Protein AF-A0A1B8FDN4-F1 (afdb_monomer_lite)

Foldseek 3Di:
DCVVVVHADAEDEPEQAAFFDDPPDPSNVVSVVVLVVVLVVCVVRVYQEYEYEAHLDPRGDLDLLRRLVRVLVSLVVSVVVNHAYAYEAALNHPHGQAPVSSVSSQVNNPDLRAAHAAEPCSHCSNQFADPVDLVRTDPVQPDNVSSVVRSVVSVVCCVVPGDPSRHPHYHYDDDQFDDPLSAAPPRRLVSVLLVLCLLAPPPNPNVVVVQVVVQVVCVVVVHDRDDRDNLFDEQEAAAQSLLSRQQLQFWAQPDPLDPHTDAHSCDLPNPAAYEYHRHLYQQAQLDQLVRFDFFPPQDDDDDPVVVVCCSVVTVCSRAPNSCRLPCSNRVLNGQCVRGRPRYAYEYEAERGESSVVVVVSSLVNCVVVVNNVRYHYHYDYPDHRCLLVDDVVPDDPVSVVSSVVSVVVSVVSSVVRRD

Sequence (419 aa):
MCKRYNLEIIMLQPFSNFEGWERGSKERSEAFSRAKGWIRIMQAVDTAMLQLGSTDSHNVSRSLDVLASDIRELADLLAPHSFRLAYENWCWATVSPTSSQAWAIVQRVDRPNVGLCLDTFQTCGGEYGDPTTASGLIEEKYIQHSLEKGFTDSLDVLAKTVPSEKIYVLQITWTIVRLGPYDRYPAANEDVEDVISAVLDDRNPAFKQLRNTINTYLSNAQEPFVDLDTVRIAISGFSSGGNLALNMAISVEDDPTISAPWPSVIPQSYEHAVPLLLFYPSLDCRMLPYERLRPEGLEVPTGFFARLKLETELMPQYLRVEKRAHPRASPGLADIKGLHPKAKIMLILPQLDSLSALSDIWVEKVRSDGRADDLFVDRVAGVPHGWTQFPDLWLSKQDKKSKVAVFERAKEFLKTHWT

pLDDT: mean 87.51, std 11.44, range [38.12, 98.56]

Secondary structure (DSSP, 8-state):
-GGGGT-----EEEESS-SSPPTT-HHHHHHHHHHHHHHHHHHHHT--EEEEEPP--SSS---HHHHHHHHHHHHHHHGGGT-EEEEE--TT-SS--SHHHHHHHHHHH--TTEEEEEEHHHHHHHHTB-TTSSSSB-TTSSSHHHHHHHHHHHHHHHHHHS-GGGEEEEE-----S--TTTS-TTHHHHHHHHHHHHHH-TTSHHHHHHHHHHHHHHHHTTPPP----SS---EEEETHHHHHHHHTTB-B-S-TT-SS-B--SS-TT--S-EEEEEES-----SS-TTTSPPPTT-PPP-GGGGGGGHHHHHHHHHS-GGGTTSTTTSTTTS-GGGB-TTEEEEEEEEEE-TTHHHHHHHHHHHHHTT-GGGEEEEEEEEEETTTTTS-GGGS-HHHHHHHHHHHHHHHHHHHHH--

Structure (mmCIF, N/CA/C/O backbone):
data_AF-A0A1B8FDN4-F1
#
_entry.id   AF-A0A1B8FDN4-F1
#
loop_
_atom_site.group_PDB
_atom_site.id
_atom_site.type_symbol
_atom_site.label_atom_id
_atom_site.label_alt_id
_atom_site.label_comp_id
_atom_site.label_asym_id
_atom_site.label_entity_id
_atom_site.label_seq_id
_atom_site.pdbx_PDB_ins_code
_atom_site.Cartn_x
_atom_site.Cartn_y
_atom_site.Cartn_z
_atom_site.occupancy
_atom_site.B_iso_or_equiv
_atom_site.auth_seq_id
_atom_site.auth_comp_id
_atom_site.auth_asym_id
_atom_site.auth_atom_id
_atom_site.pdbx_PDB_model_num
ATOM 1 N N . MET A 1 1 ? -25.280 -4.606 -4.989 1.00 65.75 1 MET A N 1
ATOM 2 C CA . MET A 1 1 ? -23.880 -4.799 -5.420 1.00 65.75 1 MET A CA 1
ATOM 3 C C . MET A 1 1 ? -23.195 -5.843 -4.548 1.00 65.75 1 MET A C 1
ATOM 5 O O . MET A 1 1 ? -22.933 -6.910 -5.075 1.00 65.75 1 MET A O 1
ATOM 9 N N . CYS A 1 2 ? -23.017 -5.611 -3.241 1.00 77.94 2 CYS A N 1
ATOM 10 C CA . CYS A 1 2 ? -22.316 -6.531 -2.328 1.00 77.94 2 CYS A CA 1
ATOM 11 C C . CYS A 1 2 ? -22.855 -7.975 -2.362 1.00 77.94 2 CYS A C 1
ATOM 13 O O . CYS A 1 2 ? -22.093 -8.893 -2.637 1.00 77.94 2 CYS A O 1
ATOM 15 N N . LYS A 1 3 ? -24.184 -8.167 -2.288 1.00 83.94 3 LYS A N 1
ATOM 16 C CA . LYS A 1 3 ? -24.838 -9.489 -2.437 1.00 83.94 3 LYS A CA 1
ATOM 17 C C . LYS A 1 3 ? -24.472 -10.247 -3.721 1.00 83.94 3 LYS A C 1
ATOM 19 O O . LYS A 1 3 ? -24.389 -11.464 -3.712 1.00 83.94 3 LYS A O 1
ATOM 24 N N . ARG A 1 4 ? -24.255 -9.540 -4.837 1.00 89.62 4 ARG A N 1
ATOM 25 C CA . ARG A 1 4 ? -23.889 -10.161 -6.124 1.00 89.62 4 ARG A CA 1
ATOM 26 C C . ARG A 1 4 ? -22.450 -10.685 -6.119 1.00 89.62 4 ARG A C 1
ATOM 28 O O . ARG A 1 4 ? -22.155 -11.616 -6.855 1.00 89.62 4 ARG A O 1
ATOM 35 N N . TYR A 1 5 ? -21.582 -10.063 -5.327 1.00 82.81 5 TYR A N 1
ATOM 36 C CA . TYR A 1 5 ? -20.157 -10.379 -5.246 1.00 82.81 5 TYR A CA 1
ATOM 37 C C . TYR A 1 5 ? -19.785 -11.105 -3.949 1.00 82.81 5 TYR A C 1
ATOM 39 O O . TYR A 1 5 ? -18.604 -11.264 -3.677 1.00 82.81 5 TYR A O 1
ATOM 47 N N . ASN A 1 6 ? -20.781 -11.540 -3.166 1.00 85.56 6 ASN A N 1
ATOM 48 C CA . ASN A 1 6 ? -20.586 -12.174 -1.864 1.00 85.56 6 ASN A CA 1
ATOM 49 C C . ASN A 1 6 ? -19.693 -11.345 -0.916 1.00 85.56 6 ASN A C 1
ATOM 51 O O . ASN A 1 6 ? -18.800 -11.878 -0.268 1.00 85.56 6 ASN A O 1
ATOM 55 N N . LEU A 1 7 ? -19.913 -10.025 -0.891 1.00 80.19 7 LEU A N 1
ATOM 56 C CA . LEU A 1 7 ? -19.193 -9.090 -0.024 1.00 80.19 7 LEU A CA 1
ATOM 57 C C . LEU A 1 7 ? -20.058 -8.708 1.179 1.00 80.19 7 LEU A C 1
ATOM 59 O O . LEU A 1 7 ? -21.242 -8.398 1.013 1.00 80.19 7 LEU A O 1
ATOM 63 N N . GLU A 1 8 ? -19.440 -8.668 2.353 1.00 86.69 8 GLU A N 1
ATOM 64 C CA . GLU A 1 8 ? -20.022 -8.189 3.607 1.00 86.69 8 GLU A CA 1
ATOM 65 C C . GLU A 1 8 ? -19.573 -6.748 3.883 1.00 86.69 8 GLU A C 1
ATOM 67 O O . GLU A 1 8 ? -18.438 -6.369 3.587 1.00 86.69 8 GLU A O 1
ATOM 72 N N . ILE A 1 9 ? -20.468 -5.924 4.431 1.00 88.81 9 ILE A N 1
ATOM 73 C CA . ILE A 1 9 ? -20.122 -4.579 4.899 1.00 88.81 9 ILE A CA 1
ATOM 74 C C . ILE A 1 9 ? -19.842 -4.682 6.394 1.00 88.81 9 ILE A C 1
ATOM 76 O O . ILE A 1 9 ? -20.758 -4.737 7.209 1.00 88.81 9 ILE A O 1
ATOM 80 N N . ILE A 1 10 ? -18.564 -4.699 6.755 1.00 89.00 10 ILE A N 1
ATOM 81 C CA . ILE A 1 10 ? -18.143 -4.917 8.143 1.00 89.00 10 ILE A CA 1
ATOM 82 C C . ILE A 1 10 ? -18.444 -3.724 9.061 1.00 89.00 10 ILE A C 1
ATOM 84 O O . ILE A 1 10 ? -18.667 -3.918 10.252 1.00 89.00 10 ILE A O 1
ATOM 88 N N . MET A 1 11 ? -18.469 -2.498 8.519 1.00 92.50 11 MET A N 1
ATOM 89 C CA . MET A 1 11 ? -18.614 -1.265 9.295 1.00 92.50 11 MET A CA 1
ATOM 90 C C . MET A 1 11 ? -18.991 -0.066 8.412 1.00 92.50 11 MET A C 1
ATOM 92 O O . MET A 1 11 ? -18.655 -0.028 7.227 1.00 92.50 11 MET A O 1
ATOM 96 N N . LEU A 1 12 ? -19.652 0.939 8.995 1.00 92.88 12 LEU A N 1
ATOM 97 C CA . LEU A 1 12 ? -19.858 2.260 8.386 1.00 92.88 12 LEU A CA 1
ATOM 98 C C . LEU A 1 12 ? -19.215 3.349 9.247 1.00 92.88 12 LEU A C 1
ATOM 100 O O . LEU A 1 12 ? -19.442 3.373 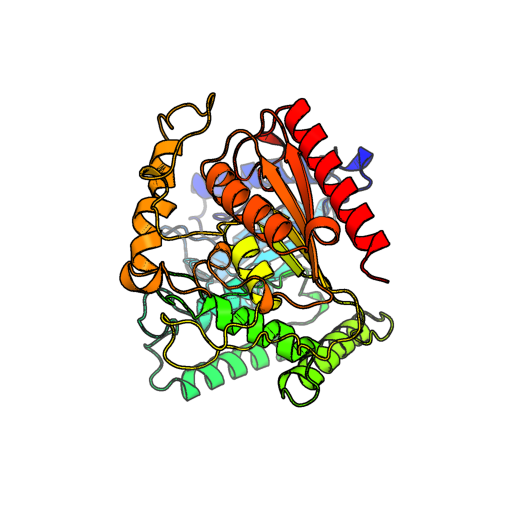10.452 1.00 92.88 12 LEU A O 1
ATOM 104 N N . GLN A 1 13 ? -18.516 4.301 8.627 1.00 91.06 13 GLN A N 1
ATOM 105 C CA . GLN A 1 13 ? -17.903 5.454 9.300 1.00 91.06 13 GLN A CA 1
ATOM 106 C C . GLN A 1 13 ? -18.495 6.777 8.787 1.00 91.06 13 GLN A C 1
ATOM 108 O O . GLN A 1 13 ? -17.928 7.422 7.906 1.00 91.06 13 GLN A O 1
ATOM 113 N N . PRO A 1 14 ? -19.669 7.199 9.280 1.00 88.44 14 PRO A N 1
ATOM 114 C CA . PRO A 1 14 ? -20.317 8.400 8.769 1.00 88.44 14 PRO A CA 1
ATOM 115 C C . PRO A 1 14 ? -20.088 9.655 9.617 1.00 88.44 14 PRO A C 1
ATOM 117 O O . PRO A 1 14 ? -20.590 10.726 9.263 1.00 88.44 14 PRO A O 1
ATOM 120 N N . PHE A 1 15 ? -19.400 9.528 10.754 1.00 86.38 15 PHE A N 1
ATOM 121 C CA . PHE A 1 15 ? -19.243 10.602 11.727 1.00 86.38 15 PHE A CA 1
ATOM 122 C C . PHE A 1 15 ? -17.782 10.996 11.914 1.00 86.38 15 PHE A C 1
ATOM 124 O O . PHE A 1 15 ? -16.940 10.158 12.222 1.00 86.38 15 PHE A O 1
ATOM 131 N N . SER A 1 16 ? -17.551 12.301 11.791 1.00 81.81 16 SER A N 1
ATOM 132 C CA . SER A 1 16 ? -16.320 13.002 12.164 1.00 81.81 16 SER A CA 1
ATOM 133 C C . SER A 1 16 ? -16.562 14.109 13.197 1.00 81.81 16 SER A C 1
ATOM 135 O O . SER A 1 16 ? -15.636 14.816 13.550 1.00 81.81 16 SER A O 1
ATOM 137 N N . ASN A 1 17 ? -17.826 14.334 13.589 1.00 90.06 17 ASN A N 1
ATOM 138 C CA . ASN A 1 17 ? -18.296 15.526 14.308 1.00 90.06 17 ASN A CA 1
ATOM 139 C C . ASN A 1 17 ? -19.586 15.216 15.089 1.00 90.06 17 ASN A C 1
ATOM 141 O O . ASN A 1 17 ? -20.675 15.673 14.711 1.00 90.06 17 ASN A O 1
ATOM 145 N N . PHE A 1 18 ? -19.498 14.366 16.118 1.00 94.62 18 PHE A N 1
ATOM 146 C CA . PHE A 1 18 ? -20.673 13.882 16.857 1.00 94.62 18 PHE A CA 1
ATOM 147 C C . PHE A 1 18 ? -20.724 14.352 18.313 1.00 94.62 18 PHE A C 1
ATOM 149 O O . PHE A 1 18 ? -21.757 14.849 18.754 1.00 94.62 18 PHE A O 1
ATOM 156 N N . GLU A 1 19 ? -19.645 14.165 19.061 1.00 95.88 19 GLU A N 1
ATOM 157 C CA . GLU A 1 19 ? -19.594 14.379 20.501 1.00 95.88 19 GLU A CA 1
ATOM 158 C C . GLU A 1 19 ? -19.176 15.807 20.880 1.00 95.88 19 GLU A C 1
ATOM 160 O O . GLU A 1 19 ? -18.463 16.490 20.145 1.00 95.88 19 GLU A O 1
ATOM 165 N N . GLY A 1 20 ? -19.602 16.256 22.063 1.00 95.69 20 GLY A N 1
ATOM 166 C CA . GLY A 1 20 ? -19.086 17.476 22.686 1.00 95.69 20 GLY A CA 1
ATOM 167 C C . GLY A 1 20 ? -19.851 18.752 22.342 1.00 95.69 20 GLY A C 1
ATOM 168 O O . GLY A 1 20 ? -19.547 19.802 22.906 1.00 95.69 20 GLY A O 1
ATOM 169 N N . TRP A 1 21 ? -20.861 18.694 21.478 1.00 96.38 21 TRP A N 1
ATOM 170 C CA . TRP A 1 21 ? -21.739 19.835 21.214 1.00 96.38 21 TRP A CA 1
ATOM 171 C C . TRP A 1 21 ? -22.467 20.306 22.482 1.00 96.38 21 TRP A C 1
ATOM 173 O O . TRP A 1 21 ? -22.809 19.514 23.363 1.00 96.38 21 TRP A O 1
ATOM 183 N N . GLU A 1 22 ? -22.766 21.605 22.565 1.00 94.44 22 GLU A N 1
ATOM 184 C CA . GLU A 1 22 ? -23.539 22.155 23.682 1.00 94.44 22 GLU A CA 1
ATOM 185 C C . GLU A 1 22 ? -24.916 21.470 23.787 1.00 94.44 22 GLU A C 1
ATOM 187 O O . GLU A 1 22 ? -25.582 21.187 22.781 1.00 94.44 22 GLU A O 1
ATOM 192 N N . ARG A 1 23 ? -25.367 21.180 25.014 1.00 92.31 23 ARG A N 1
ATOM 193 C CA . ARG A 1 23 ? -26.678 20.555 25.232 1.00 92.31 23 ARG A CA 1
ATOM 194 C C . ARG A 1 23 ? -27.792 21.467 24.720 1.00 92.31 23 ARG A C 1
ATOM 196 O O . ARG A 1 23 ? -27.872 22.627 25.093 1.00 92.31 23 ARG A O 1
ATOM 203 N N . GLY A 1 24 ? -28.684 20.910 23.902 1.00 91.12 24 GLY A N 1
ATOM 204 C CA . GLY A 1 24 ? -29.785 21.658 23.288 1.00 91.12 24 GLY A CA 1
ATOM 205 C C . GLY A 1 24 ? -29.396 22.447 22.034 1.00 91.12 24 GLY A C 1
ATOM 206 O O . GLY A 1 24 ? -30.275 23.032 21.407 1.00 91.12 24 GLY A O 1
ATOM 207 N N . SER A 1 25 ? -28.121 22.425 21.629 1.00 95.50 25 SER A N 1
ATOM 208 C CA . SER A 1 25 ? -27.684 23.034 20.372 1.00 95.50 25 SER A CA 1
ATOM 209 C C . SER A 1 25 ? -28.318 22.361 19.152 1.00 95.50 25 SER A C 1
ATOM 211 O O . SER A 1 25 ? -28.757 21.196 19.173 1.00 95.50 25 SER A O 1
ATOM 213 N N . LYS A 1 26 ? -28.358 23.118 18.056 1.00 95.81 26 LYS A N 1
ATOM 214 C CA . LYS A 1 26 ? -28.863 22.634 16.774 1.00 95.81 26 LYS A CA 1
ATOM 215 C C . LYS A 1 26 ? -27.953 21.533 16.226 1.00 95.81 26 LYS A C 1
ATOM 217 O O . LYS A 1 26 ? -28.449 20.508 15.775 1.00 95.81 26 LYS A O 1
ATOM 222 N N . GLU A 1 27 ? -26.647 21.708 16.358 1.00 94.31 27 GLU A N 1
ATOM 223 C CA . GLU A 1 27 ? -25.588 20.810 15.906 1.00 94.31 27 GLU A CA 1
ATOM 224 C C . GLU A 1 27 ? -25.705 19.442 16.581 1.00 94.31 27 GLU A C 1
ATOM 226 O O . GLU A 1 27 ? -25.733 18.411 15.901 1.00 94.31 27 GLU A O 1
ATOM 231 N N . ARG A 1 28 ? -25.894 19.425 17.910 1.00 95.31 28 ARG A N 1
ATOM 232 C CA . ARG A 1 28 ? -26.172 18.188 18.651 1.00 95.31 28 ARG A CA 1
ATOM 233 C C . ARG A 1 28 ? -27.436 17.517 18.121 1.00 95.31 28 ARG A C 1
ATOM 235 O O . ARG A 1 28 ? -27.437 16.326 17.818 1.00 95.31 28 ARG A O 1
ATOM 242 N N . SER A 1 29 ? -28.517 18.280 17.980 1.00 95.88 29 SER A N 1
ATOM 243 C CA . SER A 1 29 ? -29.806 17.759 17.510 1.00 95.88 29 SER A CA 1
ATOM 244 C C . SER A 1 29 ? -29.707 17.152 16.102 1.00 95.88 29 SER A C 1
ATOM 246 O O . SER A 1 29 ? -30.261 16.082 15.836 1.00 95.88 29 SER A O 1
ATOM 248 N N . GLU A 1 30 ? -28.949 17.785 15.208 1.00 94.50 30 GLU A N 1
ATOM 249 C CA . GLU A 1 30 ? -28.671 17.297 13.856 1.00 94.50 30 GLU A CA 1
ATOM 250 C C . GLU A 1 30 ? -27.778 16.050 13.855 1.00 94.50 30 GLU A C 1
ATOM 252 O O . GLU A 1 30 ? -28.050 15.111 13.103 1.00 94.50 30 GLU A O 1
ATOM 257 N N . ALA A 1 31 ? -26.756 15.977 14.715 1.00 94.50 31 ALA A N 1
ATOM 258 C CA . ALA A 1 31 ? -25.918 14.787 14.874 1.00 94.50 31 ALA A CA 1
ATOM 259 C C . ALA A 1 31 ? -26.748 13.555 15.278 1.00 94.50 31 ALA A C 1
ATOM 261 O O . ALA A 1 31 ? -26.674 12.515 14.617 1.00 94.50 31 ALA A O 1
ATOM 262 N N . PHE A 1 32 ? -27.632 13.693 16.271 1.00 96.94 32 PHE A N 1
ATOM 263 C CA . PHE A 1 32 ? -28.532 12.613 16.691 1.00 96.94 32 PHE A CA 1
ATOM 264 C C . PHE A 1 32 ? -29.604 12.276 15.642 1.00 96.94 32 PHE A C 1
ATOM 266 O O . PHE A 1 32 ? -29.967 11.108 15.474 1.00 96.94 32 PHE A O 1
ATOM 273 N N . SER A 1 33 ? -30.098 13.264 14.891 1.00 95.94 33 SER A N 1
ATOM 274 C CA . SER A 1 33 ? -31.003 13.018 13.759 1.00 95.94 33 SER A CA 1
ATOM 275 C C . SER A 1 33 ? -30.320 12.190 12.660 1.00 95.94 33 SER A C 1
ATOM 277 O O . SER A 1 33 ? -30.883 11.199 12.181 1.00 95.94 33 SER A O 1
ATOM 279 N N . ARG A 1 34 ? -29.063 12.520 12.324 1.00 95.62 34 ARG A N 1
ATOM 280 C CA . ARG A 1 34 ? -28.236 11.740 11.390 1.00 95.62 34 ARG A CA 1
ATOM 281 C C . ARG A 1 34 ? -27.990 10.323 11.900 1.00 95.62 34 ARG A C 1
ATOM 283 O O . ARG A 1 34 ? -28.137 9.393 11.113 1.00 95.62 34 ARG A O 1
ATOM 290 N N . ALA A 1 35 ? -27.699 10.134 13.189 1.00 95.88 35 ALA A N 1
ATOM 291 C CA . ALA A 1 35 ? -27.523 8.802 13.782 1.00 95.88 35 ALA A CA 1
ATOM 292 C C . ALA A 1 35 ? -28.749 7.905 13.577 1.00 95.88 35 ALA A C 1
ATOM 294 O O . ALA A 1 35 ? -28.617 6.783 13.092 1.00 95.88 35 ALA A O 1
ATOM 295 N N . LYS A 1 36 ? -29.959 8.426 13.810 1.00 96.38 36 LYS A N 1
ATOM 296 C CA . LYS A 1 36 ? -31.209 7.697 13.523 1.00 96.38 36 LYS A CA 1
ATOM 297 C C . LYS A 1 36 ? -31.366 7.353 12.039 1.00 96.38 36 LYS A C 1
ATOM 299 O O . LYS A 1 36 ? -31.965 6.335 11.700 1.00 96.38 36 LYS A O 1
ATOM 304 N N . GLY A 1 37 ? -30.863 8.205 11.145 1.00 96.44 37 GLY A N 1
ATOM 305 C CA . GLY A 1 37 ? -30.781 7.925 9.711 1.00 96.44 37 GLY A CA 1
ATOM 306 C C . GLY A 1 37 ? -29.831 6.774 9.390 1.00 96.44 37 GLY A C 1
ATOM 307 O O . GLY A 1 37 ? -30.223 5.836 8.697 1.00 96.44 37 GLY A O 1
ATOM 308 N N . TRP A 1 38 ? -28.618 6.818 9.939 1.00 96.94 38 TRP A N 1
ATOM 309 C CA . TRP A 1 38 ? -27.587 5.803 9.728 1.00 96.94 38 TRP A CA 1
ATOM 310 C C . TRP A 1 38 ? -27.964 4.439 10.288 1.00 96.94 38 TRP A C 1
ATOM 312 O O . TRP A 1 38 ? -27.701 3.449 9.620 1.00 96.94 38 TRP A O 1
ATOM 322 N N . ILE A 1 39 ? -28.687 4.370 11.408 1.00 97.19 39 ILE A N 1
ATOM 323 C CA . ILE A 1 39 ? -29.244 3.109 11.924 1.00 97.19 39 ILE A CA 1
ATOM 324 C C . ILE A 1 39 ? -30.100 2.399 10.862 1.00 97.19 39 ILE A C 1
ATOM 326 O O . ILE A 1 39 ? -29.947 1.198 10.647 1.00 97.19 39 ILE A O 1
ATOM 330 N N . ARG A 1 40 ? -30.951 3.133 10.128 1.00 97.31 40 ARG A N 1
ATOM 331 C CA . ARG A 1 40 ? -31.760 2.543 9.043 1.00 97.31 40 ARG A CA 1
ATOM 332 C C . ARG A 1 40 ? -30.901 2.050 7.881 1.00 97.31 40 ARG A C 1
ATOM 334 O O . ARG A 1 40 ? -31.225 1.042 7.262 1.00 97.31 40 ARG A O 1
ATOM 341 N N . ILE A 1 41 ? -29.816 2.762 7.576 1.00 96.75 41 ILE A N 1
ATOM 342 C CA . ILE A 1 41 ? -28.865 2.352 6.536 1.00 96.75 41 ILE A CA 1
ATOM 343 C C . ILE A 1 41 ? -28.138 1.084 6.976 1.00 96.75 41 ILE A C 1
ATOM 345 O O . ILE A 1 41 ? -28.070 0.146 6.190 1.00 96.75 41 ILE A O 1
ATOM 349 N N . MET A 1 42 ? -27.670 1.023 8.226 1.00 96.81 42 MET A N 1
ATOM 350 C CA . MET A 1 42 ? -26.995 -0.147 8.787 1.00 96.81 42 MET A CA 1
ATOM 351 C C . MET A 1 42 ? -27.853 -1.409 8.657 1.00 96.81 42 MET A C 1
ATOM 353 O O . MET A 1 42 ? -27.380 -2.427 8.162 1.00 96.81 42 MET A O 1
ATOM 357 N N . GLN A 1 43 ? -29.146 -1.310 8.984 1.00 96.12 43 GLN A N 1
ATOM 358 C CA . GLN A 1 43 ? -30.116 -2.394 8.787 1.00 96.12 43 GLN A CA 1
ATOM 359 C C . GLN A 1 43 ? -30.268 -2.789 7.311 1.00 96.12 43 GLN A C 1
ATOM 361 O O . GLN A 1 43 ? -30.339 -3.969 6.984 1.00 96.12 43 GLN A O 1
ATOM 366 N N . ALA A 1 44 ? -30.328 -1.810 6.405 1.00 94.62 44 ALA A N 1
ATOM 367 C CA . ALA A 1 44 ? -30.516 -2.066 4.978 1.00 94.62 44 ALA A CA 1
ATOM 368 C C . ALA A 1 44 ? -29.295 -2.727 4.319 1.00 94.62 44 ALA A C 1
ATOM 370 O O . ALA A 1 44 ? -29.448 -3.463 3.339 1.00 94.62 44 ALA A O 1
ATOM 371 N N . VAL A 1 45 ? -28.094 -2.443 4.830 1.00 92.81 45 VAL A N 1
ATOM 372 C CA . VAL A 1 45 ? -26.830 -2.966 4.296 1.00 92.81 45 VAL A CA 1
ATOM 373 C C . VAL A 1 45 ? -26.268 -4.145 5.088 1.00 92.81 45 VAL A C 1
ATOM 375 O O . VAL A 1 45 ? -25.214 -4.648 4.713 1.00 92.81 45 VAL A O 1
ATOM 378 N N . ASP A 1 46 ? -26.996 -4.594 6.113 1.00 93.12 46 ASP A N 1
ATOM 379 C CA . ASP A 1 46 ? -26.663 -5.743 6.959 1.00 93.12 46 ASP A CA 1
ATOM 380 C C . ASP A 1 46 ? -25.287 -5.611 7.630 1.00 93.12 46 ASP A C 1
ATOM 382 O O . ASP A 1 46 ? -24.428 -6.479 7.526 1.00 93.12 46 ASP A O 1
ATOM 386 N N . THR A 1 47 ? -25.059 -4.468 8.284 1.00 94.38 47 THR A N 1
ATOM 387 C CA . THR A 1 47 ? -23.840 -4.204 9.060 1.00 94.38 47 THR A CA 1
ATOM 388 C C . THR A 1 47 ? -24.179 -3.911 10.514 1.00 94.38 47 THR A C 1
ATOM 390 O O . THR A 1 47 ? -25.122 -3.177 10.815 1.00 94.38 47 THR A O 1
ATOM 393 N N . ALA A 1 48 ? -23.391 -4.475 11.426 1.00 95.25 48 ALA A N 1
ATOM 394 C CA . ALA A 1 48 ? -23.614 -4.360 12.864 1.00 95.25 48 ALA A CA 1
ATOM 395 C C . ALA A 1 48 ? -22.677 -3.355 13.553 1.00 95.25 48 ALA A C 1
ATOM 397 O O . ALA A 1 48 ? -22.756 -3.201 14.773 1.00 95.25 48 ALA A O 1
ATOM 398 N N . MET A 1 49 ? -21.779 -2.695 12.813 1.00 96.88 49 MET A N 1
ATOM 399 C CA . MET A 1 49 ? -20.760 -1.816 13.388 1.00 96.88 49 MET A CA 1
ATOM 400 C C . MET A 1 49 ? -20.824 -0.403 12.810 1.00 96.88 49 MET A C 1
ATOM 402 O O . MET A 1 49 ? -20.813 -0.196 11.596 1.00 96.88 49 MET A O 1
ATOM 406 N N . LEU A 1 50 ? -20.875 0.576 13.707 1.00 97.06 50 LEU A N 1
ATOM 407 C CA . LEU A 1 50 ? -20.747 1.993 13.403 1.00 97.06 50 LEU A CA 1
ATOM 408 C C . LEU A 1 50 ? -19.400 2.483 13.937 1.00 97.06 50 LEU A C 1
ATOM 410 O O . LEU A 1 50 ? -19.096 2.277 15.108 1.00 97.06 50 LEU A O 1
ATOM 414 N N . GLN A 1 51 ? -18.617 3.156 13.108 1.00 95.94 51 GLN A N 1
ATOM 415 C CA . GLN A 1 51 ? -17.408 3.848 13.532 1.00 95.94 51 GLN A CA 1
ATOM 416 C C . GLN A 1 51 ? -17.719 5.310 13.813 1.00 95.94 51 GLN A C 1
ATOM 418 O O . GLN A 1 51 ? -18.433 5.971 13.049 1.00 95.94 51 GLN A O 1
ATOM 423 N N . LEU A 1 52 ? -17.148 5.815 14.898 1.00 96.44 52 LEU A N 1
ATOM 424 C CA . LEU A 1 52 ? -17.179 7.219 15.259 1.00 96.44 52 LEU A CA 1
ATOM 425 C C . LEU A 1 52 ? -15.745 7.721 15.412 1.00 96.44 52 LEU A C 1
ATOM 427 O O . LEU A 1 52 ? -15.061 7.335 16.355 1.00 96.44 52 LEU A O 1
ATOM 431 N N . GLY A 1 53 ? -15.320 8.580 14.486 1.00 94.69 53 GLY A N 1
ATOM 432 C CA . GLY A 1 53 ? -14.077 9.330 14.619 1.00 94.69 53 GLY A CA 1
ATOM 433 C C . GLY A 1 53 ? -14.234 10.475 15.612 1.00 94.69 53 GLY A C 1
ATOM 434 O O . GLY A 1 53 ? -15.276 11.137 15.632 1.00 94.69 53 GLY A O 1
ATOM 435 N N . SER A 1 54 ? -13.200 10.688 16.421 1.00 95.38 54 SER A N 1
ATOM 436 C CA . SER A 1 54 ? -13.117 11.792 17.372 1.00 95.38 54 SER A CA 1
ATOM 437 C C . SER A 1 54 ? -13.289 13.148 16.687 1.00 95.38 54 SER A C 1
ATOM 439 O O . SER A 1 54 ? -12.709 13.399 15.629 1.00 95.38 54 SER A O 1
ATOM 441 N N . THR A 1 55 ? -14.087 14.027 17.295 1.00 93.19 55 THR A N 1
ATOM 442 C CA . THR A 1 55 ? -14.478 15.303 16.682 1.00 93.19 55 THR A CA 1
ATOM 443 C C . THR A 1 55 ? -13.294 16.240 16.412 1.00 93.19 55 THR A C 1
ATOM 445 O O . THR A 1 55 ? -12.446 16.478 17.281 1.00 93.19 55 THR A O 1
ATOM 448 N N . ASP A 1 56 ? -13.258 16.829 15.214 1.00 91.25 56 ASP A N 1
ATOM 449 C CA . ASP A 1 56 ? -12.309 17.884 14.831 1.00 91.25 56 ASP A CA 1
ATOM 450 C C . ASP A 1 56 ? -12.899 19.300 14.967 1.00 91.25 56 ASP A C 1
ATOM 452 O O . ASP A 1 56 ? -12.181 20.294 14.854 1.00 91.25 56 ASP A O 1
ATOM 456 N N . SER A 1 57 ? -14.182 19.410 15.323 1.00 90.31 57 SER A N 1
ATOM 457 C CA . SER A 1 57 ? -14.871 20.687 15.530 1.00 90.31 57 SER A CA 1
ATOM 458 C C . SER A 1 57 ? -14.270 21.526 16.664 1.00 90.31 57 SER A C 1
ATOM 460 O O . SER A 1 57 ? -14.023 21.037 17.761 1.00 90.31 57 SER A O 1
ATOM 462 N N . HIS A 1 58 ? -14.123 22.835 16.440 1.00 84.69 58 HIS A N 1
ATOM 463 C CA . HIS A 1 58 ? -13.513 23.756 17.412 1.00 84.69 58 HIS A CA 1
ATOM 464 C C . HIS A 1 58 ? -14.439 24.176 18.568 1.00 84.69 58 HIS A C 1
ATOM 466 O O . HIS A 1 58 ? -13.964 24.463 19.667 1.00 84.69 58 HIS A O 1
ATOM 472 N N . ASN A 1 59 ? -15.755 24.216 18.334 1.00 87.62 59 ASN A N 1
ATOM 473 C CA . ASN A 1 59 ? -16.756 24.735 19.277 1.00 87.62 59 ASN A CA 1
ATOM 474 C C . ASN A 1 59 ? -17.441 23.608 20.064 1.00 87.62 59 ASN A C 1
ATOM 476 O O . ASN A 1 59 ? -18.668 23.527 20.118 1.00 87.62 59 ASN A O 1
ATOM 480 N N . VAL A 1 60 ? -16.638 22.723 20.652 1.00 92.62 60 VAL A N 1
ATOM 481 C CA . VAL A 1 60 ? -17.108 21.574 21.437 1.00 92.62 60 VAL A CA 1
ATOM 482 C C . VAL A 1 60 ? -16.505 21.586 22.839 1.00 92.62 60 VAL A C 1
ATOM 484 O O . VAL A 1 60 ? -15.418 22.114 23.086 1.00 92.62 60 VAL A O 1
ATOM 487 N N . SER A 1 61 ? -17.221 20.995 23.785 1.00 93.31 61 SER A N 1
ATOM 488 C CA . SER A 1 61 ? -16.730 20.743 25.131 1.00 93.31 61 SER A CA 1
ATOM 489 C C . SER A 1 61 ? -15.553 19.773 25.098 1.00 93.31 61 SER A C 1
ATOM 491 O O . SER A 1 61 ? -15.615 18.731 24.457 1.00 93.31 61 SER A O 1
ATOM 493 N N . ARG A 1 62 ? -14.504 20.076 25.868 1.00 93.31 62 ARG A N 1
ATOM 494 C CA . ARG A 1 62 ? -13.375 19.161 26.120 1.00 93.31 62 ARG A CA 1
ATOM 495 C C . ARG A 1 62 ? -13.570 18.305 27.376 1.00 93.31 62 ARG A C 1
ATOM 497 O O . ARG A 1 62 ? -12.667 17.586 27.789 1.00 93.31 62 ARG A O 1
ATOM 504 N N . SER A 1 63 ? -14.727 18.412 28.031 1.00 94.94 63 SER A N 1
ATOM 505 C CA . SER A 1 63 ? -15.031 17.625 29.226 1.00 94.94 63 SER A CA 1
ATOM 506 C C . SER A 1 63 ? -15.297 16.172 28.845 1.00 94.94 63 SER A C 1
ATOM 508 O O . SER A 1 63 ? -16.285 15.892 28.165 1.00 94.94 63 SER A O 1
ATOM 510 N N . LEU A 1 64 ? -14.474 15.248 29.355 1.00 95.00 64 LEU A N 1
ATOM 511 C CA . LEU A 1 64 ? -14.655 13.801 29.174 1.00 95.00 64 LEU A CA 1
ATOM 512 C C . LEU A 1 64 ? -16.077 13.340 29.523 1.00 95.00 64 LEU A C 1
ATOM 514 O O . LEU A 1 64 ? -16.613 12.454 28.867 1.00 95.00 64 LEU A O 1
ATOM 518 N N . ASP A 1 65 ? -16.715 13.970 30.509 1.00 95.94 65 ASP A N 1
ATOM 519 C CA . ASP A 1 65 ? -18.071 13.630 30.940 1.00 95.94 65 ASP A CA 1
ATOM 520 C C . ASP A 1 65 ? -19.129 14.005 29.901 1.00 95.94 65 ASP A C 1
ATOM 522 O O . ASP A 1 65 ? -20.105 13.274 29.720 1.00 95.94 65 ASP A O 1
ATOM 526 N N . VAL A 1 66 ? -18.934 15.126 29.202 1.00 96.25 66 VAL A N 1
ATOM 527 C CA . VAL A 1 66 ? -19.816 15.556 28.109 1.00 96.25 66 VAL A CA 1
ATOM 528 C C . VAL A 1 66 ? -19.613 14.652 26.897 1.00 96.25 66 VAL A C 1
ATOM 530 O O . VAL A 1 66 ? -20.593 14.106 26.393 1.00 96.25 66 VAL A O 1
ATOM 533 N N . LEU A 1 67 ? -18.357 14.418 26.501 1.00 97.25 67 LEU A N 1
ATOM 534 C CA . LEU A 1 67 ? -18.003 13.535 25.383 1.00 97.25 67 LEU A CA 1
ATOM 535 C C . LEU A 1 67 ? -18.576 12.128 25.593 1.00 97.25 67 LEU A C 1
ATOM 537 O O . LEU A 1 67 ? -19.328 11.613 24.765 1.00 97.25 67 LEU A O 1
ATOM 541 N N . ALA A 1 68 ? -18.305 11.539 26.760 1.00 97.94 68 ALA A N 1
ATOM 542 C CA . ALA A 1 68 ? -18.807 10.223 27.117 1.00 97.94 68 ALA A CA 1
ATOM 543 C C . ALA A 1 68 ? -20.335 10.192 27.235 1.00 97.94 68 ALA A C 1
ATOM 545 O O . ALA A 1 68 ? -20.941 9.174 26.917 1.00 97.94 68 ALA A O 1
ATOM 546 N N . SER A 1 69 ? -20.987 11.277 27.674 1.00 97.94 69 SER A N 1
ATOM 547 C CA . SER A 1 69 ? -22.452 11.329 27.724 1.00 97.94 69 SER A CA 1
ATOM 548 C C . SER A 1 69 ? -23.086 11.269 26.337 1.00 97.94 69 SER A C 1
ATOM 550 O O . SER A 1 69 ? -24.118 10.616 26.202 1.00 97.94 69 SER A O 1
ATOM 552 N N . ASP A 1 70 ? -22.525 11.951 25.339 1.00 97.88 70 ASP A N 1
ATOM 553 C CA . ASP A 1 70 ? -23.070 11.931 23.977 1.00 97.88 70 ASP A CA 1
ATOM 554 C C . ASP A 1 70 ? -22.856 10.564 23.323 1.00 97.88 70 ASP A C 1
ATOM 556 O O . ASP A 1 70 ? -23.789 9.989 22.760 1.00 97.88 70 ASP A O 1
ATOM 560 N N . ILE A 1 71 ? -21.655 9.999 23.472 1.00 98.25 71 ILE A N 1
ATOM 561 C CA . ILE A 1 71 ? -21.324 8.667 22.955 1.00 98.25 71 ILE A CA 1
ATOM 562 C C . ILE A 1 71 ? -22.177 7.588 23.640 1.00 98.25 71 ILE A C 1
ATOM 564 O O . ILE A 1 71 ? -22.642 6.659 22.982 1.00 98.25 71 ILE A O 1
ATOM 568 N N . ARG A 1 72 ? -22.456 7.727 24.942 1.00 98.56 72 ARG A N 1
ATOM 569 C CA . ARG A 1 72 ? -23.352 6.828 25.684 1.00 98.56 72 ARG A CA 1
ATOM 570 C C . ARG A 1 72 ? -24.783 6.877 25.157 1.00 98.56 72 ARG A C 1
ATOM 572 O O . ARG A 1 72 ? -25.380 5.827 24.960 1.00 98.56 72 ARG A O 1
ATOM 579 N N . GLU A 1 73 ? -25.317 8.067 24.886 1.00 98.38 73 GLU A N 1
ATOM 580 C CA . GLU A 1 73 ? -26.661 8.204 24.309 1.00 98.38 73 GLU A CA 1
ATOM 581 C C . GLU A 1 73 ? -26.724 7.608 22.892 1.00 98.38 73 GLU A C 1
ATOM 583 O O . GLU A 1 73 ? -27.701 6.946 22.546 1.00 98.38 73 GLU A O 1
ATOM 588 N N . LEU A 1 74 ? -25.666 7.759 22.086 1.00 98.44 74 LEU A N 1
ATOM 589 C CA . LEU A 1 74 ? -25.562 7.080 20.790 1.00 98.44 74 LEU A CA 1
ATOM 590 C C . LEU A 1 74 ? -25.527 5.555 20.943 1.00 98.44 74 LEU A C 1
ATOM 592 O O . LEU A 1 74 ? -26.245 4.850 20.238 1.00 98.44 74 LEU A O 1
ATOM 596 N N . ALA A 1 75 ? -24.728 5.040 21.874 1.00 98.44 75 ALA A N 1
ATOM 597 C CA . ALA A 1 75 ? -24.651 3.612 22.158 1.00 98.44 75 ALA A CA 1
ATOM 598 C C . ALA A 1 75 ? -26.003 3.037 22.610 1.00 98.44 75 ALA A C 1
ATOM 600 O O . ALA A 1 75 ? -26.383 1.950 22.168 1.00 98.44 75 ALA A O 1
ATOM 601 N N . ASP A 1 76 ? -26.754 3.790 23.417 1.00 98.50 76 ASP A N 1
ATOM 602 C CA . ASP A 1 76 ? -28.100 3.429 23.871 1.00 98.50 76 ASP A CA 1
ATOM 603 C C . ASP A 1 76 ? -29.116 3.414 22.711 1.00 98.50 76 ASP A C 1
ATOM 605 O O . ASP A 1 76 ? -30.028 2.589 22.703 1.00 98.50 76 ASP A O 1
ATOM 609 N N . LEU A 1 77 ? -28.933 4.252 21.682 1.00 98.19 77 LEU A N 1
ATOM 610 C CA . LEU A 1 77 ? -29.730 4.195 20.446 1.00 98.19 77 LEU A CA 1
ATOM 611 C C . LEU A 1 77 ? -29.388 2.988 19.559 1.00 98.19 77 LEU A C 1
ATOM 613 O O . LEU A 1 77 ? -30.251 2.503 18.827 1.00 98.19 77 LEU A O 1
ATOM 617 N N . LEU A 1 78 ? -28.145 2.509 19.603 1.00 98.31 78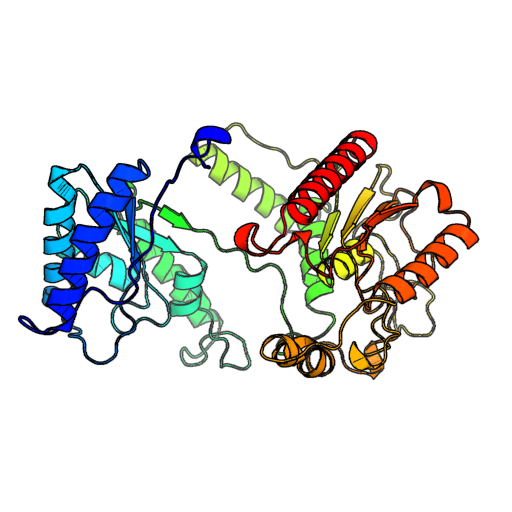 LEU A N 1
ATOM 618 C CA . LEU A 1 78 ? -27.671 1.360 18.823 1.00 98.31 78 LEU A CA 1
ATOM 619 C C . LEU A 1 78 ? -28.062 0.014 19.457 1.00 98.31 78 LEU A C 1
ATOM 621 O O . LEU A 1 78 ? -28.305 -0.963 18.744 1.00 98.31 78 LEU A O 1
ATOM 625 N N . ALA A 1 79 ? -28.155 -0.038 20.788 1.00 98.12 79 ALA A N 1
ATOM 626 C CA . ALA A 1 79 ? -28.362 -1.269 21.550 1.00 98.12 79 ALA A CA 1
ATOM 627 C C . ALA A 1 79 ? -29.621 -2.083 21.161 1.00 98.12 79 ALA A C 1
ATOM 629 O O . ALA A 1 79 ? -29.491 -3.302 21.020 1.00 98.12 79 ALA A O 1
ATOM 630 N N . PRO A 1 80 ? -30.807 -1.485 20.904 1.00 98.12 80 PRO A N 1
ATOM 631 C CA . PRO A 1 80 ? -32.007 -2.231 20.496 1.00 98.12 80 PRO A CA 1
ATOM 632 C C . PRO A 1 80 ? -31.865 -2.992 19.173 1.00 98.12 80 PRO A C 1
ATOM 634 O O . PRO A 1 80 ? -32.670 -3.870 18.875 1.00 98.12 80 PRO A O 1
ATOM 637 N N . HIS A 1 81 ? -30.858 -2.646 18.370 1.00 97.31 81 HIS A N 1
ATOM 638 C CA . HIS A 1 81 ? -30.561 -3.279 17.087 1.00 97.31 81 HIS A CA 1
ATOM 639 C C . HIS A 1 81 ? -29.375 -4.248 17.168 1.00 97.31 81 HIS A C 1
ATOM 641 O O . HIS A 1 81 ? -28.932 -4.749 16.140 1.00 97.31 81 HIS A O 1
ATOM 647 N N . SER A 1 82 ? -28.840 -4.486 18.372 1.00 97.19 82 SER A N 1
ATOM 648 C CA . SER A 1 82 ? -27.600 -5.244 18.586 1.00 97.19 82 SER A CA 1
ATOM 649 C C . SER A 1 82 ? -26.397 -4.657 17.834 1.00 97.19 82 SER A C 1
ATOM 651 O O . SER A 1 82 ? -25.458 -5.372 17.489 1.00 97.19 82 SER A O 1
ATOM 653 N N . PHE A 1 83 ? -26.413 -3.343 17.590 1.00 98.38 83 PHE A N 1
ATOM 654 C CA . PHE A 1 83 ? -25.323 -2.640 16.925 1.00 98.38 83 PHE A CA 1
ATOM 655 C C . PHE A 1 83 ? -24.242 -2.209 17.917 1.00 98.38 83 PHE A C 1
ATOM 657 O O . PHE A 1 83 ? -24.510 -1.870 19.076 1.00 98.38 83 PHE A O 1
ATOM 664 N N . ARG A 1 84 ? -23.003 -2.217 17.427 1.00 98.06 84 ARG A N 1
ATOM 665 C CA . ARG A 1 84 ? -21.780 -1.857 18.144 1.00 98.06 84 ARG A CA 1
ATOM 666 C C . ARG A 1 84 ? -21.220 -0.535 17.629 1.00 98.06 84 ARG A C 1
ATOM 668 O O . ARG A 1 84 ? -21.355 -0.223 16.447 1.00 98.06 84 ARG A O 1
ATOM 675 N N . LEU A 1 85 ? -20.568 0.211 18.515 1.00 98.25 85 LEU A N 1
ATOM 676 C CA . LEU A 1 85 ? -19.882 1.463 18.212 1.00 98.25 85 LEU A CA 1
ATOM 677 C C . LEU A 1 85 ? -18.373 1.304 18.431 1.00 98.25 85 LEU A C 1
ATOM 679 O O . LEU A 1 85 ? -17.951 0.974 19.540 1.00 98.25 85 LEU A O 1
ATOM 683 N N . ALA A 1 86 ? -17.575 1.557 17.397 1.00 97.56 86 ALA A N 1
ATOM 684 C CA . ALA A 1 86 ? -16.118 1.617 17.470 1.00 97.56 86 ALA A CA 1
ATOM 685 C C . ALA A 1 86 ? -15.667 3.088 17.472 1.00 97.56 86 ALA A C 1
ATOM 687 O O . ALA A 1 86 ? -15.845 3.791 16.477 1.00 97.56 86 ALA A O 1
ATOM 688 N N . TYR A 1 87 ? -15.132 3.568 18.595 1.00 98.00 87 TYR A N 1
ATOM 689 C CA . TYR A 1 87 ? -14.621 4.934 18.733 1.00 98.00 87 TYR A CA 1
ATOM 690 C C . TYR A 1 87 ? -13.150 5.003 18.318 1.00 98.00 87 TYR A C 1
ATOM 692 O O . TYR A 1 87 ? -12.347 4.188 18.767 1.00 98.00 87 TYR A O 1
ATOM 700 N N . GLU A 1 88 ? -12.801 5.961 17.470 1.00 95.81 88 GLU A N 1
ATOM 701 C CA . GLU A 1 88 ? -11.470 6.110 16.883 1.00 95.81 88 GLU A CA 1
ATOM 702 C C . GLU A 1 88 ? -10.854 7.450 17.302 1.00 95.81 88 GLU A C 1
ATOM 704 O O . GLU A 1 88 ? -11.490 8.501 17.164 1.00 95.81 88 GLU A O 1
ATOM 709 N N . ASN A 1 89 ? -9.608 7.440 17.783 1.00 94.44 89 ASN A N 1
ATOM 710 C CA . ASN A 1 89 ? -8.835 8.676 17.890 1.00 94.44 89 ASN A CA 1
ATOM 711 C C . ASN A 1 89 ? -8.438 9.144 16.491 1.00 94.44 89 ASN A C 1
ATOM 713 O O . ASN A 1 89 ? -8.022 8.340 15.666 1.00 94.44 89 ASN A O 1
ATOM 717 N N . TRP A 1 90 ? -8.493 10.446 16.244 1.00 92.88 90 TRP A N 1
ATOM 718 C CA . TRP A 1 90 ? -7.879 11.033 15.056 1.00 92.88 90 TRP A CA 1
ATOM 719 C C . TRP A 1 90 ? -6.775 11.965 15.498 1.00 92.88 90 TRP A C 1
ATOM 721 O O . TRP A 1 90 ? -7.036 12.817 16.337 1.00 92.88 90 TRP A O 1
ATOM 731 N N . CYS A 1 91 ? -5.572 11.858 14.939 1.00 89.56 91 CYS A N 1
ATOM 732 C CA . CYS A 1 91 ? -4.420 12.635 15.405 1.00 89.56 91 CYS A CA 1
ATOM 733 C C . CYS A 1 91 ? -4.623 14.158 15.326 1.00 89.56 91 CYS A C 1
ATOM 735 O O . CYS A 1 91 ? -4.020 14.900 16.096 1.00 89.56 91 CYS A O 1
ATOM 737 N N . TRP A 1 92 ? -5.519 14.623 14.452 1.00 87.94 92 TRP A N 1
ATOM 738 C CA . TRP A 1 92 ? -5.924 16.027 14.324 1.00 87.94 92 TRP A CA 1
ATOM 739 C C . TRP A 1 92 ? -7.205 16.392 15.096 1.00 87.94 92 TRP A C 1
ATOM 741 O O . TRP A 1 92 ? -7.709 17.507 14.955 1.00 87.94 92 TRP A O 1
ATOM 751 N N . ALA A 1 93 ? -7.781 15.473 15.875 1.00 90.75 93 ALA A N 1
ATOM 752 C CA . ALA A 1 93 ? -9.012 15.727 16.613 1.00 90.75 93 ALA A CA 1
ATOM 753 C C . ALA A 1 93 ? -8.829 16.811 17.679 1.00 90.75 93 ALA A C 1
ATOM 755 O O . ALA A 1 93 ? -7.804 16.898 18.356 1.00 90.75 93 ALA A O 1
ATOM 756 N N . THR A 1 94 ? -9.893 17.576 17.918 1.00 89.81 94 THR A N 1
ATOM 757 C CA . THR A 1 94 ? -9.906 18.635 18.933 1.00 89.81 94 THR A CA 1
ATOM 758 C C . THR A 1 94 ? -9.900 18.068 20.360 1.00 89.81 94 THR A C 1
ATOM 760 O O . THR A 1 94 ? -9.414 18.734 21.280 1.00 89.81 94 THR A O 1
ATOM 763 N N . VAL A 1 95 ? -10.458 16.867 20.573 1.00 90.44 95 VAL A N 1
ATOM 764 C CA . VAL A 1 95 ? -10.723 16.335 21.927 1.00 90.44 95 VAL A CA 1
ATOM 765 C C . VAL A 1 95 ? -10.021 15.021 22.265 1.00 90.44 95 VAL A C 1
ATOM 767 O O . VAL A 1 95 ? -9.756 14.778 23.440 1.00 90.44 95 VAL A O 1
ATOM 770 N N . SER A 1 96 ? -9.707 14.181 21.277 1.00 92.31 96 SER A N 1
ATOM 771 C CA . SER A 1 96 ? -9.046 12.892 21.522 1.00 92.31 96 SER A CA 1
ATOM 772 C C . SER A 1 96 ? -8.066 12.520 20.402 1.00 92.31 96 SER A C 1
ATOM 774 O O . SER A 1 96 ? -8.381 11.630 19.607 1.00 92.31 96 SER A O 1
ATOM 776 N N . PRO A 1 97 ? -6.901 13.193 20.324 1.00 90.44 97 PRO A N 1
ATOM 777 C CA . PRO A 1 97 ? -5.848 12.861 19.366 1.00 90.44 97 PRO A CA 1
ATOM 778 C C . PRO A 1 97 ? -5.067 11.579 19.670 1.00 90.44 97 PRO A C 1
ATOM 780 O O . PRO A 1 97 ? -4.573 10.935 18.747 1.00 90.44 97 PRO A O 1
ATOM 783 N N . THR A 1 98 ? -4.984 11.168 20.937 1.00 91.00 98 THR A N 1
ATOM 784 C CA . THR A 1 98 ? -4.204 9.984 21.347 1.00 91.00 98 THR A CA 1
ATOM 785 C C . THR A 1 98 ? -5.084 8.771 21.643 1.00 91.00 98 THR A C 1
ATOM 787 O O . THR A 1 98 ? -6.239 8.906 22.067 1.00 91.00 98 THR A O 1
ATOM 790 N N . SER A 1 99 ? -4.517 7.572 21.496 1.00 87.94 99 SER A N 1
ATOM 791 C CA . SER A 1 99 ? -5.212 6.307 21.787 1.00 87.94 99 SER A CA 1
ATOM 792 C C . SER A 1 99 ? -5.578 6.189 23.272 1.00 87.94 99 SER A C 1
ATOM 794 O O . SER A 1 99 ? -6.643 5.682 23.629 1.00 87.94 99 SER A O 1
ATOM 796 N N . SER A 1 100 ? -4.744 6.757 24.149 1.00 90.88 100 SER A N 1
ATOM 797 C CA . SER A 1 100 ? -4.999 6.838 25.593 1.00 90.88 100 SER A CA 1
ATOM 798 C C . SER A 1 100 ? -6.212 7.712 25.939 1.00 90.88 100 SER A C 1
ATOM 800 O O . SER A 1 100 ? -7.008 7.356 26.810 1.00 90.88 100 SER A O 1
ATOM 802 N N . GLN A 1 101 ? -6.397 8.845 25.253 1.00 93.38 101 GLN A N 1
ATOM 803 C CA . GLN A 1 101 ? -7.575 9.702 25.449 1.00 93.38 101 GLN A CA 1
ATOM 804 C C . GLN A 1 101 ? -8.853 9.026 24.954 1.00 93.38 101 GLN A C 1
ATOM 806 O O . GLN A 1 101 ? -9.872 9.071 25.649 1.00 93.38 101 GLN A O 1
ATOM 811 N N . ALA A 1 102 ? -8.787 8.341 23.809 1.00 95.44 102 ALA A N 1
ATOM 812 C CA . ALA A 1 102 ? -9.928 7.599 23.288 1.00 95.44 102 ALA A CA 1
ATOM 813 C C . ALA A 1 102 ? -10.338 6.491 24.260 1.00 95.44 102 ALA A C 1
ATOM 815 O O . ALA A 1 102 ? -11.525 6.331 24.556 1.00 95.44 102 ALA A O 1
ATOM 816 N N . TRP A 1 103 ? -9.360 5.784 24.836 1.00 96.25 103 TRP A N 1
ATOM 817 C CA . TRP A 1 103 ? -9.626 4.782 25.858 1.00 96.25 103 TRP A CA 1
ATOM 818 C C . TRP A 1 103 ? -10.278 5.375 27.112 1.00 96.25 103 TRP A C 1
ATOM 820 O O . TRP A 1 103 ? -11.297 4.853 27.564 1.00 96.25 103 TRP A O 1
ATOM 830 N N . ALA A 1 104 ? -9.782 6.506 27.623 1.00 96.38 104 ALA A N 1
ATOM 831 C CA . ALA A 1 104 ? -10.382 7.179 28.778 1.00 96.38 104 ALA A CA 1
ATOM 832 C C . ALA A 1 104 ? -11.859 7.557 28.539 1.00 96.38 104 ALA A C 1
ATOM 834 O O . ALA A 1 104 ? -12.699 7.409 29.433 1.00 96.38 104 ALA A O 1
ATOM 835 N N . ILE A 1 105 ? -12.202 7.996 27.321 1.00 97.31 105 ILE A N 1
ATOM 836 C CA . ILE A 1 105 ? -13.590 8.266 26.923 1.00 97.31 105 ILE A CA 1
ATOM 837 C C . ILE A 1 105 ? -14.403 6.967 26.900 1.00 97.31 105 ILE A C 1
ATOM 839 O O . ILE A 1 105 ? -15.463 6.911 27.523 1.00 97.31 105 ILE A O 1
ATOM 843 N N . VAL A 1 106 ? -13.916 5.908 26.243 1.00 97.69 106 VAL A N 1
ATOM 844 C CA . VAL A 1 106 ? -14.618 4.612 26.158 1.00 97.69 106 VAL A CA 1
ATOM 845 C C . VAL A 1 106 ? -14.862 4.002 27.542 1.00 97.69 106 VAL A C 1
ATOM 847 O O . VAL A 1 106 ? -15.964 3.514 27.804 1.00 97.69 106 VAL A O 1
ATOM 850 N N . GLN A 1 107 ? -13.896 4.092 28.460 1.00 97.31 107 GLN A N 1
ATOM 851 C CA . GLN A 1 107 ? -14.075 3.674 29.855 1.00 97.31 107 GLN A CA 1
ATOM 852 C C . GLN A 1 107 ? -15.208 4.449 30.532 1.00 97.31 107 GLN A C 1
ATOM 854 O O . GLN A 1 107 ? -16.046 3.867 31.217 1.00 97.31 107 GLN A O 1
ATOM 859 N N . ARG A 1 108 ? -15.269 5.767 30.315 1.00 97.94 108 ARG A N 1
ATOM 860 C CA . ARG A 1 108 ? -16.284 6.643 30.912 1.00 97.94 108 ARG A CA 1
ATOM 861 C C . ARG A 1 108 ? -17.672 6.450 30.302 1.00 97.94 108 ARG A C 1
ATOM 863 O O . ARG A 1 108 ? -18.670 6.685 30.988 1.00 97.94 108 ARG A O 1
ATOM 870 N N . VAL A 1 109 ? -17.760 6.060 29.030 1.00 98.38 109 VAL A N 1
ATOM 871 C CA . VAL A 1 109 ? -19.030 5.750 28.354 1.00 98.38 109 VAL A CA 1
ATOM 872 C C . VAL A 1 109 ? -19.744 4.603 29.062 1.00 98.38 109 VAL A C 1
ATOM 874 O O . VAL A 1 109 ? -20.956 4.701 29.267 1.00 98.38 109 VAL A O 1
ATOM 877 N N . ASP A 1 110 ? -18.987 3.590 29.495 1.00 97.00 110 ASP A N 1
ATOM 878 C CA . ASP A 1 110 ? -19.464 2.445 30.276 1.00 97.00 110 ASP A CA 1
ATOM 879 C C . ASP A 1 110 ? -20.684 1.762 29.633 1.00 97.00 110 ASP A C 1
ATOM 881 O O . ASP A 1 110 ? -21.812 1.754 30.144 1.00 97.00 110 ASP A O 1
ATOM 885 N N . ARG A 1 111 ? -20.464 1.254 28.414 1.00 98.19 111 ARG A N 1
ATOM 886 C CA . ARG A 1 111 ? -21.443 0.470 27.656 1.00 98.19 111 ARG A CA 1
ATOM 887 C C . ARG A 1 111 ? -20.814 -0.785 27.061 1.00 98.19 111 ARG A C 1
ATOM 889 O O . ARG A 1 111 ? -19.681 -0.733 26.572 1.00 98.19 111 ARG A O 1
ATOM 896 N N . PRO A 1 112 ? -21.528 -1.926 27.070 1.00 97.56 112 PRO A N 1
ATOM 897 C CA . PRO A 1 112 ? -20.992 -3.184 26.557 1.00 97.56 112 PRO A CA 1
ATOM 898 C C . PRO A 1 112 ? -20.827 -3.177 25.033 1.00 97.56 112 PRO A C 1
ATOM 900 O O . PRO A 1 112 ? -19.927 -3.843 24.535 1.00 97.56 112 PRO A O 1
ATOM 903 N N . ASN A 1 113 ? -21.638 -2.399 24.307 1.00 98.25 113 ASN A N 1
ATOM 904 C CA . ASN A 1 113 ? -21.610 -2.279 22.846 1.00 98.25 113 ASN A CA 1
ATOM 905 C C . ASN A 1 113 ? -20.712 -1.139 22.330 1.00 98.25 113 ASN A C 1
ATOM 907 O O . ASN A 1 113 ? -20.856 -0.731 21.178 1.00 98.25 113 ASN A O 1
ATOM 911 N N . VAL A 1 114 ? -19.805 -0.623 23.164 1.00 98.50 114 VAL A N 1
ATOM 912 C CA . VAL A 1 114 ? -18.824 0.405 22.790 1.00 98.50 114 VAL A CA 1
ATOM 913 C C . VAL A 1 114 ? -17.414 -0.133 22.996 1.00 98.50 114 VAL A C 1
ATOM 915 O O . VAL A 1 114 ? -17.087 -0.645 24.075 1.00 98.50 114 VAL A O 1
ATOM 918 N N . GLY A 1 115 ? -16.595 0.012 21.960 1.00 97.88 115 GLY A N 1
ATOM 919 C CA . GLY A 1 115 ? -15.184 -0.348 21.921 1.00 97.88 115 GLY A CA 1
ATOM 920 C C . GLY A 1 115 ? -14.374 0.668 21.116 1.00 97.88 115 GLY A C 1
ATOM 921 O O . GLY A 1 115 ? -14.877 1.727 20.742 1.00 97.88 115 GLY A O 1
ATOM 922 N N . LEU A 1 116 ? -13.115 0.339 20.860 1.00 97.19 116 LEU A N 1
ATOM 923 C CA . LEU A 1 116 ? -12.142 1.141 20.136 1.00 97.19 116 LEU A CA 1
ATOM 924 C C . LEU A 1 116 ? -11.975 0.644 18.696 1.00 97.19 116 LEU A C 1
ATOM 926 O O . LEU A 1 116 ? -11.991 -0.563 18.431 1.00 97.19 116 LEU A O 1
ATOM 930 N N . CYS A 1 117 ? -11.768 1.596 17.793 1.00 95.06 117 CYS A N 1
ATOM 931 C CA . CYS A 1 117 ? -11.044 1.405 16.546 1.00 95.06 117 CYS A CA 1
ATOM 932 C C . CYS A 1 117 ? -9.617 1.917 16.778 1.00 95.06 117 CYS A C 1
ATOM 934 O O . CYS A 1 117 ? -9.430 3.101 17.050 1.00 95.06 117 CYS A O 1
ATOM 936 N N . LEU A 1 118 ? -8.630 1.026 16.730 1.00 92.25 118 LEU A N 1
ATOM 937 C CA . LEU A 1 118 ? -7.219 1.390 16.819 1.00 92.25 118 LEU A CA 1
ATOM 938 C C . LEU A 1 118 ? -6.649 1.483 15.406 1.00 92.25 118 LEU A C 1
ATOM 940 O O . LEU A 1 118 ? -6.558 0.464 14.728 1.00 92.25 118 LEU A O 1
ATOM 944 N N . ASP A 1 119 ? -6.253 2.677 14.974 1.00 89.75 119 ASP A N 1
ATOM 945 C CA . ASP A 1 119 ? -5.574 2.896 13.693 1.00 89.75 119 ASP A CA 1
ATOM 946 C C . ASP A 1 119 ? -4.102 3.248 13.937 1.00 89.75 119 ASP A C 1
ATOM 948 O O . ASP A 1 119 ? -3.781 4.185 14.679 1.00 89.75 119 ASP A O 1
ATOM 952 N N . THR A 1 120 ? -3.191 2.495 13.315 1.00 84.00 120 THR A N 1
ATOM 953 C CA . THR A 1 120 ? -1.748 2.731 13.437 1.00 84.00 120 THR A CA 1
ATOM 954 C C . THR A 1 120 ? -1.334 4.096 12.897 1.00 84.00 120 THR A C 1
ATOM 956 O O . THR A 1 120 ? -0.464 4.726 13.490 1.00 84.00 120 THR A O 1
ATOM 959 N N . PHE A 1 121 ? -1.964 4.604 11.834 1.00 85.06 121 PHE A N 1
ATOM 960 C CA . PHE A 1 121 ? -1.674 5.944 11.322 1.00 85.06 121 PHE A CA 1
ATOM 961 C C . PHE A 1 121 ? -2.103 7.019 12.320 1.00 85.06 121 PHE A C 1
ATOM 963 O O . PHE A 1 121 ? -1.318 7.915 12.620 1.00 85.06 121 PHE A O 1
ATOM 970 N N . GLN A 1 122 ? -3.311 6.911 12.878 1.00 89.31 122 GLN A N 1
ATOM 971 C CA . GLN A 1 122 ? -3.818 7.897 13.837 1.00 89.31 122 GLN A CA 1
ATOM 972 C C . GLN A 1 122 ? -3.005 7.888 15.135 1.00 89.31 122 GLN A C 1
ATOM 974 O O . GLN A 1 122 ? -2.660 8.940 15.667 1.00 89.31 122 GLN A O 1
ATOM 979 N N . THR A 1 123 ? -2.636 6.699 15.615 1.00 89.06 123 THR A N 1
ATOM 980 C CA . THR A 1 123 ? -1.777 6.539 16.796 1.00 89.06 123 THR A CA 1
ATOM 981 C C . THR A 1 123 ? -0.393 7.152 16.552 1.00 89.06 123 THR A C 1
ATOM 983 O O . THR A 1 123 ? 0.073 7.970 17.344 1.00 89.06 123 THR A O 1
ATOM 986 N N . CYS A 1 124 ? 0.251 6.828 15.424 1.00 86.88 124 CYS A N 1
ATOM 987 C CA . CYS A 1 124 ? 1.567 7.372 15.085 1.00 86.88 124 CYS A CA 1
ATOM 988 C C . CYS A 1 124 ? 1.528 8.884 14.839 1.00 86.88 124 CYS A C 1
ATOM 990 O O . CYS A 1 124 ? 2.390 9.597 15.341 1.00 86.88 124 CYS A O 1
ATOM 992 N N . GLY A 1 125 ? 0.541 9.391 14.101 1.00 85.56 125 GLY A N 1
ATOM 993 C CA . GLY A 1 125 ? 0.426 10.817 13.791 1.00 85.56 125 GLY A CA 1
ATOM 994 C C . GLY A 1 125 ? 0.088 11.687 15.003 1.00 85.56 125 GLY A C 1
ATOM 995 O O . GLY A 1 125 ? 0.335 12.884 14.974 1.00 85.56 125 GLY A O 1
ATOM 996 N N . GLY A 1 126 ? -0.492 11.111 16.062 1.00 85.50 126 GLY A N 1
ATOM 997 C CA . GLY A 1 126 ? -0.800 11.841 17.295 1.00 85.50 126 GLY A CA 1
ATOM 998 C C . GLY A 1 126 ? 0.345 11.847 18.307 1.00 85.50 126 GLY A C 1
ATOM 999 O O . GLY A 1 126 ? 0.417 12.739 19.153 1.00 85.50 126 GLY A O 1
ATOM 1000 N N . GLU A 1 127 ? 1.228 10.845 18.261 1.00 87.19 127 GLU A N 1
ATOM 1001 C CA . GLU A 1 127 ? 2.172 10.580 19.355 1.00 87.19 127 GLU A CA 1
ATOM 1002 C C . GLU A 1 127 ? 3.643 10.493 18.924 1.00 87.19 127 GLU A C 1
ATOM 1004 O O . GLU A 1 127 ? 4.519 10.605 19.790 1.00 87.19 127 GLU A O 1
ATOM 1009 N N . TYR A 1 128 ? 3.918 10.344 17.623 1.00 86.75 128 TYR A N 1
ATOM 1010 C CA . TYR A 1 128 ? 5.253 10.082 17.081 1.00 86.75 128 TYR A CA 1
ATOM 1011 C C . TYR A 1 128 ? 5.624 10.982 15.890 1.00 86.75 128 TYR A C 1
ATOM 1013 O O . TYR A 1 128 ? 6.611 11.715 15.951 1.00 86.75 128 TYR A O 1
ATOM 1021 N N . GLY A 1 129 ? 4.847 10.929 14.808 1.00 83.44 129 GLY A N 1
ATOM 1022 C CA . GLY A 1 129 ? 5.138 11.633 13.560 1.00 83.44 129 GLY A CA 1
ATOM 1023 C C . GLY A 1 129 ? 4.547 13.038 13.519 1.00 83.44 129 GLY A C 1
ATOM 1024 O O . GLY A 1 129 ? 3.426 13.248 13.971 1.00 83.44 129 GLY A O 1
ATOM 1025 N N . ASP A 1 130 ? 5.276 13.975 12.918 1.00 80.69 130 ASP A N 1
ATOM 1026 C CA . ASP A 1 130 ? 4.785 15.319 12.612 1.00 80.69 130 ASP A CA 1
ATOM 1027 C C . ASP A 1 130 ? 5.260 15.735 11.209 1.00 80.69 130 ASP A C 1
ATOM 1029 O O . ASP A 1 130 ? 6.448 15.988 11.009 1.00 80.69 130 ASP A O 1
ATOM 1033 N N . PRO A 1 131 ? 4.362 15.821 10.211 1.00 74.31 131 PRO A N 1
ATOM 1034 C CA . PRO A 1 131 ? 4.744 16.185 8.846 1.00 74.31 131 PRO A CA 1
ATOM 1035 C C . PRO A 1 131 ? 5.117 17.671 8.690 1.00 74.31 131 PRO A C 1
ATOM 1037 O O . PRO A 1 131 ? 5.490 18.105 7.597 1.00 74.31 131 PRO A O 1
ATOM 1040 N N . THR A 1 132 ? 4.965 18.480 9.741 1.00 76.62 132 THR A N 1
ATOM 1041 C CA . THR A 1 132 ? 5.298 19.910 9.728 1.00 76.62 132 THR A CA 1
ATOM 1042 C C . THR A 1 132 ? 6.737 20.194 10.157 1.00 76.62 132 THR A C 1
ATOM 1044 O O . THR A 1 132 ? 7.228 21.304 9.936 1.00 76.62 132 THR A O 1
ATOM 1047 N N . THR A 1 133 ? 7.435 19.198 10.709 1.00 80.25 133 THR A N 1
ATOM 1048 C CA . THR A 1 133 ? 8.818 19.322 11.173 1.00 80.25 133 THR A CA 1
ATOM 1049 C C . THR A 1 133 ? 9.820 18.830 10.131 1.00 80.25 133 THR A C 1
ATOM 1051 O O . THR A 1 133 ? 9.487 18.087 9.207 1.00 80.25 133 THR A O 1
ATOM 1054 N N . ALA A 1 134 ? 11.083 19.250 10.259 1.00 73.69 134 ALA A N 1
ATOM 1055 C CA . ALA A 1 134 ? 12.127 18.852 9.314 1.00 73.69 134 ALA A CA 1
ATOM 1056 C C . ALA A 1 134 ? 12.515 17.374 9.471 1.00 73.69 134 ALA A C 1
ATOM 1058 O O . ALA A 1 134 ? 12.919 16.738 8.499 1.00 73.69 134 ALA A O 1
ATOM 1059 N N . SER A 1 135 ? 12.401 16.841 10.688 1.00 79.00 135 SER A N 1
ATOM 1060 C CA . SER A 1 135 ? 12.671 15.433 10.993 1.00 79.00 135 SER A CA 1
ATOM 1061 C C . SER A 1 135 ? 11.523 14.484 10.629 1.00 79.00 135 SER A C 1
ATOM 1063 O O . SER A 1 135 ? 11.733 13.273 10.619 1.00 79.00 135 SER A O 1
ATOM 1065 N N . GLY A 1 136 ? 10.315 14.999 10.364 1.00 77.56 136 GLY A N 1
ATOM 1066 C CA . GLY A 1 136 ? 9.101 14.183 10.236 1.00 77.56 136 GLY A CA 1
ATOM 1067 C C . GLY A 1 136 ? 8.597 13.624 11.576 1.00 77.56 136 GLY A C 1
ATOM 1068 O O . GLY A 1 136 ? 7.673 12.810 11.605 1.00 77.56 136 GLY A O 1
ATOM 1069 N N . LEU A 1 137 ? 9.208 14.042 12.686 1.00 84.31 137 LEU A N 1
ATOM 1070 C CA . LEU A 1 137 ? 8.926 13.605 14.050 1.00 84.31 137 LEU A CA 1
ATOM 1071 C C . LEU A 1 137 ? 8.474 14.790 14.903 1.00 84.31 137 LEU A C 1
ATOM 1073 O O . LEU A 1 137 ? 8.806 15.938 14.615 1.00 84.31 137 LEU A O 1
ATOM 1077 N N . ILE A 1 138 ? 7.767 14.525 15.997 1.00 84.94 138 ILE A N 1
ATOM 1078 C CA . ILE A 1 138 ? 7.411 15.569 16.967 1.00 84.94 138 ILE A CA 1
ATOM 1079 C C . ILE A 1 138 ? 8.689 16.100 17.648 1.00 84.94 138 ILE A C 1
ATOM 1081 O O . ILE A 1 138 ? 9.295 15.419 18.476 1.00 84.94 138 ILE A O 1
ATOM 1085 N N . GLU A 1 139 ? 9.092 17.333 17.325 1.00 76.94 139 GLU A N 1
ATOM 1086 C CA . GLU A 1 139 ? 10.369 17.926 17.771 1.00 76.94 139 GLU A CA 1
ATOM 1087 C C . GLU A 1 139 ? 10.321 18.536 19.187 1.00 76.94 139 GLU A C 1
ATOM 1089 O O . GLU A 1 139 ? 11.362 18.718 19.818 1.00 76.94 139 GLU A O 1
ATOM 1094 N N . GLU A 1 140 ? 9.130 18.802 19.739 1.00 66.12 140 GLU A N 1
ATOM 1095 C CA . GLU A 1 140 ? 8.976 19.417 21.072 1.00 66.12 140 GLU A CA 1
ATOM 1096 C C . GLU A 1 140 ? 9.424 18.503 22.232 1.00 66.12 140 GLU A C 1
ATOM 1098 O O . GLU A 1 140 ? 9.701 18.972 23.340 1.00 66.12 140 GLU A O 1
ATOM 1103 N N . LYS A 1 141 ? 9.537 17.189 21.992 1.00 55.19 141 LYS A N 1
ATOM 1104 C CA . LYS A 1 141 ? 10.009 16.198 22.970 1.00 55.19 141 LYS A CA 1
ATOM 1105 C C . LYS A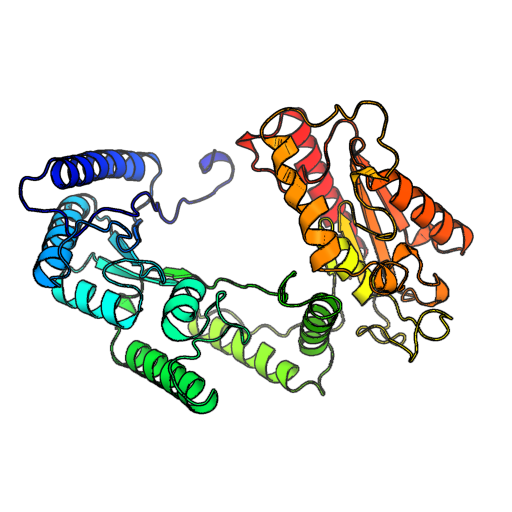 1 141 ? 11.514 15.990 22.792 1.00 55.19 141 LYS A C 1
ATOM 1107 O O . LYS A 1 141 ? 11.950 15.015 22.192 1.00 55.19 141 LYS A O 1
ATOM 1112 N N . TYR A 1 142 ? 12.296 16.946 23.293 1.00 54.41 142 TYR A N 1
ATOM 1113 C CA . TYR A 1 142 ? 13.763 16.988 23.250 1.00 54.41 142 TYR A CA 1
ATOM 1114 C C . TYR A 1 142 ? 14.421 15.589 23.319 1.00 54.41 142 TYR A C 1
ATOM 1116 O O . TYR A 1 142 ? 14.316 14.894 24.331 1.00 54.41 142 TYR A O 1
ATOM 1124 N N . ILE A 1 143 ? 15.156 15.244 22.249 1.00 64.38 143 ILE A N 1
ATOM 1125 C CA . ILE A 1 143 ? 15.888 13.988 21.968 1.00 64.38 143 ILE A CA 1
ATOM 1126 C C . ILE A 1 143 ? 15.003 12.883 21.357 1.00 64.38 143 ILE A C 1
ATOM 1128 O O . ILE A 1 143 ? 14.133 12.334 22.019 1.00 64.38 143 ILE A O 1
ATOM 1132 N N . GLN A 1 144 ? 15.312 12.464 20.122 1.00 61.38 144 GLN A N 1
ATOM 1133 C CA . GLN A 1 144 ? 14.627 11.377 19.395 1.00 61.38 144 GLN A CA 1
ATOM 1134 C C . GLN A 1 144 ? 14.471 10.089 20.225 1.00 61.38 144 GLN A C 1
ATOM 1136 O O . GLN A 1 144 ? 13.400 9.493 20.256 1.00 61.38 144 GLN A O 1
ATOM 1141 N N . HIS A 1 145 ? 15.502 9.711 20.987 1.00 65.94 145 HIS A N 1
ATOM 1142 C CA . HIS A 1 145 ? 15.441 8.568 21.903 1.00 65.94 145 HIS A CA 1
ATOM 1143 C C . HIS A 1 145 ? 14.341 8.706 22.977 1.00 65.94 145 HIS A C 1
ATOM 1145 O O . HIS A 1 145 ? 13.730 7.722 23.384 1.00 65.94 145 HIS A O 1
ATOM 1151 N N . SER A 1 146 ? 14.061 9.932 23.428 1.00 77.12 146 SER A N 1
ATOM 1152 C CA . SER A 1 146 ? 12.979 10.238 24.371 1.00 77.12 146 SER A CA 1
ATOM 1153 C C . SER A 1 146 ? 11.600 10.088 23.719 1.00 77.12 146 SER A C 1
ATOM 1155 O O . SER A 1 146 ? 10.674 9.582 24.350 1.00 77.12 146 SER A O 1
ATOM 1157 N N . LEU A 1 147 ? 11.467 10.467 22.442 1.00 80.88 147 LEU A N 1
ATOM 1158 C CA . LEU A 1 147 ? 10.238 10.298 21.662 1.00 80.88 147 LEU A CA 1
ATOM 1159 C C . LEU A 1 147 ? 9.932 8.819 21.396 1.00 80.88 147 LEU A C 1
ATOM 1161 O O . LEU A 1 147 ? 8.824 8.370 21.676 1.00 80.88 147 LEU A O 1
ATOM 1165 N N . GLU A 1 148 ? 10.921 8.058 20.922 1.00 80.88 148 GLU A N 1
ATOM 1166 C CA . GLU A 1 148 ? 10.817 6.607 20.709 1.00 80.88 148 GLU A CA 1
ATOM 1167 C C . GLU A 1 148 ? 10.440 5.880 21.998 1.00 80.88 148 GLU A C 1
ATOM 1169 O O . GLU A 1 148 ? 9.506 5.071 22.018 1.00 80.88 148 GLU A O 1
ATOM 1174 N N . LYS A 1 149 ? 11.118 6.215 23.103 1.00 81.94 149 LYS A N 1
ATOM 1175 C CA . LYS A 1 149 ? 10.793 5.661 24.413 1.00 81.94 149 LYS A CA 1
ATOM 1176 C C . LYS A 1 149 ? 9.377 6.044 24.846 1.00 81.94 149 LYS A C 1
ATOM 1178 O O . LYS A 1 149 ? 8.636 5.177 25.287 1.00 81.94 149 LYS A O 1
ATOM 1183 N N . GLY A 1 150 ? 8.986 7.310 24.706 1.00 85.12 150 GLY A N 1
ATOM 1184 C CA . GLY A 1 150 ? 7.658 7.784 25.099 1.00 85.12 150 GLY A CA 1
ATOM 1185 C C . GLY A 1 150 ? 6.529 7.139 24.294 1.00 85.12 150 GLY A C 1
ATOM 1186 O O . GLY A 1 150 ? 5.496 6.787 24.858 1.00 85.12 150 GLY A O 1
ATOM 1187 N N . PHE A 1 151 ? 6.739 6.932 22.995 1.00 86.12 151 PHE A N 1
ATOM 1188 C CA . PHE A 1 151 ? 5.793 6.217 22.145 1.00 86.12 151 PHE A CA 1
ATOM 1189 C C . PHE A 1 151 ? 5.696 4.739 22.534 1.00 86.12 151 PHE A C 1
ATOM 1191 O O . PHE A 1 151 ? 4.597 4.223 22.719 1.00 86.12 151 PHE A O 1
ATOM 1198 N N . THR A 1 152 ? 6.839 4.085 22.761 1.00 83.44 152 THR A N 1
ATOM 1199 C CA . THR A 1 152 ? 6.887 2.698 23.250 1.00 83.44 152 THR A CA 1
ATOM 1200 C C . THR A 1 152 ? 6.161 2.557 24.587 1.00 83.44 152 THR A C 1
ATOM 1202 O O . THR A 1 152 ? 5.318 1.678 24.730 1.00 83.44 152 THR A O 1
ATOM 1205 N N . ASP A 1 153 ? 6.422 3.457 25.541 1.00 86.50 153 ASP A N 1
ATOM 1206 C CA . ASP A 1 153 ? 5.759 3.477 26.848 1.00 86.50 153 ASP A CA 1
ATOM 1207 C C . ASP A 1 153 ? 4.231 3.658 26.698 1.00 86.50 153 ASP A C 1
ATOM 1209 O O . ASP A 1 153 ? 3.463 3.004 27.406 1.00 86.50 153 ASP A O 1
ATOM 1213 N N . SER A 1 154 ? 3.773 4.508 25.767 1.00 85.94 154 SER A N 1
ATOM 1214 C CA . SER A 1 154 ? 2.343 4.716 25.480 1.00 85.94 154 SER A CA 1
ATOM 1215 C C . SER A 1 154 ? 1.671 3.452 24.936 1.00 85.94 154 SER A C 1
ATOM 1217 O O . SER A 1 154 ? 0.619 3.042 25.434 1.00 85.94 154 SER A O 1
ATOM 1219 N N . LEU A 1 155 ? 2.309 2.773 23.975 1.00 85.12 155 LEU A N 1
ATOM 1220 C CA . LEU A 1 155 ? 1.829 1.494 23.442 1.00 85.12 155 LEU A CA 1
ATOM 1221 C C . LEU A 1 155 ? 1.793 0.406 24.523 1.00 85.12 155 LEU A C 1
ATOM 1223 O O . LEU A 1 155 ? 0.838 -0.367 24.596 1.00 85.12 155 LEU A O 1
ATOM 1227 N N . ASP A 1 156 ? 2.792 0.386 25.404 1.00 84.12 156 ASP A N 1
ATOM 1228 C CA . ASP A 1 156 ? 2.847 -0.496 26.567 1.00 84.12 156 ASP A CA 1
ATOM 1229 C C . ASP A 1 156 ? 1.668 -0.262 27.521 1.00 84.12 156 ASP A C 1
ATOM 1231 O O . ASP A 1 156 ? 1.062 -1.216 28.018 1.00 84.12 156 ASP A O 1
ATOM 1235 N N . VAL A 1 157 ? 1.335 1.003 27.798 1.00 85.44 157 VAL A N 1
ATOM 1236 C CA . VAL A 1 157 ? 0.171 1.366 28.617 1.00 85.44 157 VAL A CA 1
ATOM 1237 C C . VAL A 1 157 ? -1.116 0.935 27.927 1.00 85.44 157 VAL A C 1
ATOM 1239 O O . VAL A 1 157 ? -1.965 0.320 28.573 1.00 85.44 157 VAL A O 1
ATOM 1242 N N . LEU A 1 158 ? -1.261 1.197 26.628 1.00 85.88 158 LEU A N 1
ATOM 1243 C CA . LEU A 1 158 ? -2.426 0.781 25.850 1.00 85.88 158 LEU A CA 1
ATOM 1244 C C . LEU A 1 158 ? -2.628 -0.740 25.941 1.00 85.88 158 LEU A C 1
ATOM 1246 O O . LEU A 1 158 ? -3.701 -1.193 26.335 1.00 85.88 158 LEU A O 1
ATOM 1250 N N . ALA A 1 159 ? -1.574 -1.519 25.686 1.00 85.94 159 ALA A N 1
ATOM 1251 C CA . ALA A 1 159 ? -1.605 -2.980 25.738 1.00 85.94 159 ALA A CA 1
ATOM 1252 C C . ALA A 1 159 ? -1.940 -3.533 27.135 1.00 85.94 159 ALA A C 1
ATOM 1254 O O . ALA A 1 159 ? -2.585 -4.573 27.250 1.00 85.94 159 ALA A O 1
ATOM 1255 N N . LYS A 1 160 ? -1.519 -2.849 28.207 1.00 87.94 160 LYS A N 1
ATOM 1256 C CA . LYS A 1 160 ? -1.793 -3.257 29.598 1.00 87.94 160 LYS A CA 1
ATOM 1257 C C . LYS A 1 160 ? -3.178 -2.838 30.093 1.00 87.94 160 LYS A C 1
ATOM 1259 O O . LYS A 1 160 ? -3.688 -3.454 31.027 1.00 87.94 160 LYS A O 1
ATOM 1264 N N . THR A 1 161 ? -3.758 -1.772 29.541 1.00 90.56 161 THR A N 1
ATOM 1265 C CA . THR A 1 161 ? -4.968 -1.137 30.094 1.00 90.56 161 THR A CA 1
ATOM 1266 C C . THR A 1 161 ? -6.229 -1.376 29.279 1.00 90.56 161 THR A C 1
ATOM 1268 O O . THR A 1 161 ? -7.315 -1.294 29.855 1.00 90.56 161 THR A O 1
ATOM 1271 N N . VAL A 1 162 ? -6.112 -1.668 27.982 1.00 90.88 162 VAL A N 1
ATOM 1272 C CA . VAL A 1 162 ? -7.250 -1.933 27.097 1.00 90.88 162 VAL A CA 1
ATOM 1273 C C . VAL A 1 162 ? -7.515 -3.439 27.044 1.00 90.88 162 VAL A C 1
ATOM 1275 O O . VAL A 1 162 ? -6.686 -4.185 26.524 1.00 90.88 162 VAL A O 1
ATOM 1278 N N . PRO A 1 163 ? -8.672 -3.914 27.534 1.00 91.31 163 PRO A N 1
ATOM 1279 C CA . PRO A 1 163 ? -9.079 -5.301 27.354 1.00 91.31 163 PRO A CA 1
ATOM 1280 C C . PRO A 1 163 ? -9.265 -5.618 25.866 1.00 91.31 163 PRO A C 1
ATOM 1282 O O . PRO A 1 163 ? -9.810 -4.801 25.118 1.00 91.31 163 PRO A O 1
ATOM 1285 N N . SER A 1 164 ? -8.850 -6.803 25.421 1.00 85.75 164 SER A N 1
ATOM 1286 C CA . SER A 1 164 ? -8.917 -7.173 24.002 1.00 85.75 164 SER A CA 1
ATOM 1287 C C . SER A 1 164 ? -10.351 -7.179 23.465 1.00 85.75 164 SER A C 1
ATOM 1289 O O . SER A 1 164 ? -10.578 -6.794 22.322 1.00 85.75 164 SER A O 1
ATOM 1291 N N . GLU A 1 165 ? -11.346 -7.496 24.298 1.00 89.12 165 GLU A N 1
ATOM 1292 C CA . GLU A 1 165 ? -12.768 -7.441 23.945 1.00 89.12 165 GLU A CA 1
ATOM 1293 C C . GLU A 1 165 ? -13.293 -6.020 23.694 1.00 89.12 165 GLU A C 1
ATOM 1295 O O . GLU A 1 165 ? -14.387 -5.846 23.151 1.00 89.12 165 GLU A O 1
ATOM 1300 N N . LYS A 1 166 ? -12.531 -4.993 24.091 1.00 95.12 166 LYS A N 1
ATOM 1301 C CA . LYS A 1 166 ? -12.825 -3.590 23.797 1.00 95.12 166 LYS A CA 1
ATOM 1302 C C . LYS A 1 166 ? -12.177 -3.103 22.510 1.00 95.12 166 LYS A C 1
ATOM 1304 O O . LYS A 1 166 ? -12.481 -1.986 22.116 1.00 95.12 166 LYS A O 1
ATOM 1309 N N . ILE A 1 167 ? -11.366 -3.904 21.822 1.00 93.00 167 ILE A N 1
ATOM 1310 C CA . ILE A 1 167 ? -10.811 -3.566 20.506 1.00 93.00 167 ILE A CA 1
ATOM 1311 C C . ILE A 1 167 ? -11.716 -4.194 19.446 1.00 93.00 167 ILE A C 1
ATOM 1313 O O . ILE A 1 167 ? -11.688 -5.399 19.217 1.00 93.00 167 ILE A O 1
ATOM 1317 N N . TYR A 1 168 ? -12.572 -3.384 18.825 1.00 95.12 168 TYR A N 1
ATOM 1318 C CA . TYR A 1 168 ? -13.502 -3.866 17.798 1.00 95.12 168 TYR A CA 1
ATOM 1319 C C . TYR A 1 168 ? -12.863 -3.900 16.415 1.00 95.12 168 TYR A C 1
ATOM 1321 O O . TYR A 1 168 ? -13.211 -4.760 15.607 1.00 95.12 168 TYR A O 1
ATOM 1329 N N . VAL A 1 169 ? -11.943 -2.970 16.155 1.00 89.50 169 VAL A N 1
ATOM 1330 C CA . VAL A 1 169 ? -11.220 -2.851 14.889 1.00 89.50 169 VAL A CA 1
ATOM 1331 C C . VAL A 1 169 ? -9.770 -2.490 15.181 1.00 89.50 169 VAL A C 1
ATOM 1333 O O . VAL A 1 169 ? -9.500 -1.595 15.980 1.00 89.50 169 VAL A O 1
ATOM 1336 N N . LEU A 1 170 ? -8.849 -3.184 14.516 1.00 84.81 170 LEU A N 1
ATOM 1337 C CA . LEU A 1 170 ? -7.450 -2.792 14.396 1.00 84.81 170 LEU A CA 1
ATOM 1338 C C . LEU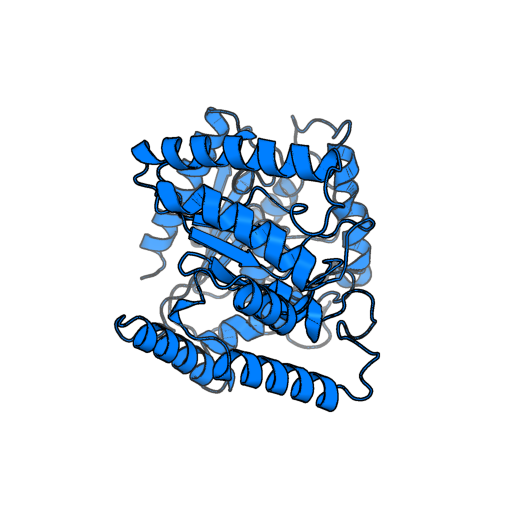 A 1 170 ? -7.187 -2.500 12.918 1.00 84.81 170 LEU A C 1
ATOM 1340 O O . LEU A 1 170 ? -7.170 -3.415 12.095 1.00 84.81 170 LEU A O 1
ATOM 1344 N N . GLN A 1 171 ? -7.012 -1.229 12.587 1.00 79.44 171 GLN A N 1
ATOM 1345 C CA . GLN A 1 171 ? -6.630 -0.772 11.264 1.00 79.44 171 GLN A CA 1
ATOM 1346 C C . GLN A 1 171 ? -5.112 -0.599 11.223 1.00 79.44 171 GLN A C 1
ATOM 1348 O O . GLN A 1 171 ? -4.535 0.201 11.956 1.00 79.44 171 GLN A O 1
ATOM 1353 N N . ILE A 1 172 ? -4.458 -1.375 10.362 1.00 72.69 172 ILE A N 1
ATOM 1354 C CA . ILE A 1 172 ? -3.024 -1.244 10.109 1.00 72.69 172 ILE A CA 1
ATOM 1355 C C . ILE A 1 172 ? -2.870 -0.480 8.801 1.00 72.69 172 ILE A C 1
ATOM 1357 O O . ILE A 1 172 ? -3.074 -1.022 7.715 1.00 72.69 172 ILE A O 1
ATOM 1361 N N . THR A 1 173 ? -2.527 0.794 8.918 1.00 60.03 173 THR A N 1
ATOM 1362 C CA . THR A 1 173 ? -2.242 1.663 7.780 1.00 60.03 173 THR A CA 1
ATOM 1363 C C . THR A 1 173 ? -0.758 1.544 7.433 1.00 60.03 173 THR A C 1
ATOM 1365 O O . THR A 1 173 ? 0.103 1.849 8.259 1.00 60.03 173 THR A O 1
ATOM 1368 N N . TRP A 1 174 ? -0.452 1.077 6.218 1.00 51.06 174 TRP A N 1
ATOM 1369 C CA . TRP A 1 174 ? 0.916 0.847 5.744 1.00 51.06 174 TRP A CA 1
ATOM 1370 C C . TRP A 1 174 ? 1.311 1.931 4.730 1.00 51.06 174 TRP A C 1
ATOM 1372 O O . TRP A 1 174 ? 0.848 1.930 3.591 1.00 51.06 174 TRP A O 1
ATOM 1382 N N . THR A 1 175 ? 2.147 2.886 5.143 1.00 47.22 175 THR A N 1
ATOM 1383 C CA . THR A 1 175 ? 2.730 3.913 4.262 1.00 47.22 175 THR A CA 1
ATOM 1384 C C . THR A 1 175 ? 4.144 3.489 3.861 1.00 47.22 175 THR A C 1
ATOM 1386 O O . THR A 1 175 ? 5.127 3.917 4.454 1.00 47.22 175 THR A O 1
ATOM 1389 N N . ILE A 1 176 ? 4.259 2.586 2.891 1.00 62.22 176 ILE A N 1
ATOM 1390 C CA . ILE A 1 176 ? 5.540 2.079 2.360 1.00 62.22 176 ILE A CA 1
ATOM 1391 C C . ILE A 1 176 ? 5.964 2.920 1.169 1.00 62.22 176 ILE A C 1
ATOM 1393 O O . ILE A 1 176 ? 5.661 2.584 0.031 1.00 62.22 176 ILE A O 1
ATOM 1397 N N . VAL A 1 177 ? 6.566 4.059 1.463 1.00 63.00 177 VAL A N 1
ATOM 1398 C CA . VAL A 1 177 ? 7.693 4.691 0.765 1.00 63.00 177 VAL A CA 1
ATOM 1399 C C . VAL A 1 177 ? 7.746 6.126 1.266 1.00 63.00 177 VAL A C 1
ATOM 1401 O O . VAL A 1 177 ? 6.729 6.816 1.319 1.00 63.00 177 VAL A O 1
ATOM 1404 N N . ARG A 1 178 ? 8.936 6.591 1.611 1.00 78.25 178 ARG A N 1
ATOM 1405 C CA . ARG A 1 178 ? 9.263 7.991 1.828 1.00 78.25 178 ARG A CA 1
ATOM 1406 C C . ARG A 1 178 ? 8.904 8.784 0.568 1.00 78.25 178 ARG A C 1
ATOM 1408 O O . ARG A 1 178 ? 9.354 8.469 -0.538 1.00 78.25 178 ARG A O 1
ATOM 1415 N N . LEU A 1 179 ? 8.028 9.779 0.725 1.00 73.19 179 LEU A N 1
ATOM 1416 C CA . LEU A 1 179 ? 7.437 10.529 -0.384 1.00 73.19 179 LEU A CA 1
ATOM 1417 C C . LEU A 1 179 ? 8.032 11.932 -0.506 1.00 73.19 179 LEU A C 1
ATOM 1419 O O . LEU A 1 179 ? 8.274 12.644 0.471 1.00 73.19 179 LEU A O 1
ATOM 1423 N N . GLY A 1 180 ? 8.167 12.375 -1.754 1.00 63.94 180 GLY A N 1
ATOM 1424 C CA . GLY A 1 180 ? 8.463 13.769 -2.043 1.00 63.94 180 GLY A CA 1
ATOM 1425 C C . GLY A 1 180 ? 7.326 14.702 -1.611 1.00 63.94 180 GLY A C 1
ATOM 1426 O O . GLY A 1 180 ? 6.162 14.299 -1.604 1.00 63.94 180 GLY A O 1
ATOM 1427 N N . PRO A 1 181 ? 7.631 15.975 -1.314 1.00 67.44 181 PRO A N 1
ATOM 1428 C CA . PRO A 1 181 ? 8.925 16.635 -1.514 1.00 67.44 181 PRO A CA 1
ATOM 1429 C C . PRO A 1 181 ? 9.915 16.501 -0.344 1.00 67.44 181 PRO A C 1
ATOM 1431 O O . PRO A 1 181 ? 11.058 16.935 -0.496 1.00 67.44 181 PRO A O 1
ATOM 1434 N N . TYR A 1 182 ? 9.474 15.951 0.792 1.00 73.56 182 TYR A N 1
ATOM 1435 C CA . TYR A 1 182 ? 10.258 15.834 2.025 1.00 73.56 182 TYR A CA 1
ATOM 1436 C C . TYR A 1 182 ? 11.437 14.889 1.831 1.00 73.56 182 TYR A C 1
ATOM 1438 O O . TYR A 1 182 ? 12.593 15.296 1.948 1.00 73.56 182 TYR A O 1
ATOM 1446 N N . ASP A 1 183 ? 11.136 13.675 1.384 1.00 79.56 183 ASP A N 1
ATOM 1447 C CA . ASP A 1 183 ? 12.132 12.693 1.014 1.00 79.56 183 ASP A CA 1
ATOM 1448 C C . ASP A 1 183 ? 12.240 12.625 -0.504 1.00 79.56 183 ASP A C 1
ATOM 1450 O O . ASP A 1 183 ? 11.350 12.174 -1.234 1.00 79.56 183 ASP A O 1
ATOM 1454 N N . ARG A 1 184 ? 13.344 13.168 -1.004 1.00 86.50 184 ARG A N 1
ATOM 1455 C CA . ARG A 1 184 ? 13.609 13.267 -2.437 1.00 86.50 184 ARG A CA 1
ATOM 1456 C C . ARG A 1 184 ? 14.173 11.962 -2.971 1.00 86.50 184 ARG A C 1
ATOM 1458 O O . ARG A 1 184 ? 14.642 11.109 -2.223 1.00 86.50 184 ARG A O 1
ATOM 1465 N N . TYR A 1 185 ? 14.184 11.843 -4.295 1.00 88.75 185 TYR A N 1
ATOM 1466 C CA . TYR A 1 185 ? 14.946 10.790 -4.955 1.00 88.75 185 TYR A CA 1
ATOM 1467 C C . TYR A 1 185 ? 16.378 10.714 -4.370 1.00 88.75 185 TYR A C 1
ATOM 1469 O O . TYR A 1 185 ? 17.053 11.754 -4.336 1.00 88.75 185 TYR A O 1
ATOM 1477 N N . PRO A 1 186 ? 16.851 9.530 -3.932 1.00 92.31 186 PRO A N 1
ATOM 1478 C CA . PRO A 1 186 ? 16.309 8.195 -4.222 1.00 92.31 186 PRO A CA 1
ATOM 1479 C C . PRO A 1 186 ? 15.565 7.484 -3.069 1.00 92.31 186 PRO A C 1
ATOM 1481 O O . PRO A 1 186 ? 15.420 6.269 -3.122 1.00 92.31 186 PRO A O 1
ATOM 1484 N N . ALA A 1 187 ? 15.056 8.194 -2.057 1.00 89.69 187 ALA A N 1
ATOM 1485 C CA . ALA A 1 187 ? 14.487 7.582 -0.844 1.00 89.69 187 ALA A CA 1
ATOM 1486 C C . ALA A 1 187 ? 13.437 6.480 -1.108 1.00 89.69 187 ALA A C 1
ATOM 1488 O O . ALA A 1 187 ? 13.510 5.395 -0.543 1.00 89.69 187 ALA A O 1
ATOM 1489 N N . ALA A 1 188 ? 12.500 6.718 -2.032 1.00 88.31 188 ALA A N 1
ATOM 1490 C CA . ALA A 1 188 ? 11.496 5.717 -2.399 1.00 88.31 188 ALA A CA 1
ATOM 1491 C C . ALA A 1 188 ? 12.097 4.464 -3.069 1.00 88.31 188 ALA A C 1
ATOM 1493 O O . ALA A 1 188 ? 11.536 3.383 -2.940 1.00 88.31 188 ALA A O 1
ATOM 1494 N N . ASN A 1 189 ? 13.215 4.589 -3.795 1.00 91.69 189 ASN A N 1
ATOM 1495 C CA . ASN A 1 189 ? 13.919 3.434 -4.354 1.00 91.69 189 ASN A CA 1
ATOM 1496 C C . ASN A 1 189 ? 14.542 2.602 -3.228 1.00 91.69 189 ASN A C 1
ATOM 1498 O O . ASN A 1 189 ? 14.346 1.392 -3.208 1.00 91.69 189 ASN A O 1
ATOM 1502 N N . GLU A 1 190 ? 15.232 3.261 -2.295 1.00 92.25 190 GLU A N 1
ATOM 1503 C CA . GLU A 1 190 ? 15.875 2.623 -1.138 1.00 92.25 190 GLU A CA 1
ATOM 1504 C C . GLU A 1 190 ? 14.854 1.870 -0.278 1.00 92.25 190 GLU A C 1
ATOM 1506 O O . GLU A 1 190 ? 15.076 0.718 0.068 1.00 92.25 190 GLU A O 1
ATOM 1511 N N . ASP A 1 191 ? 13.691 2.467 -0.015 1.00 88.44 191 ASP A N 1
ATOM 1512 C CA . ASP A 1 191 ? 12.658 1.833 0.810 1.00 88.44 191 ASP A CA 1
ATOM 1513 C C . ASP A 1 191 ? 12.086 0.564 0.168 1.00 88.44 191 ASP A C 1
ATOM 1515 O O . ASP A 1 191 ? 11.809 -0.420 0.856 1.00 88.44 191 ASP A O 1
ATOM 1519 N N . VAL A 1 192 ? 11.897 0.560 -1.157 1.00 88.88 192 VAL A N 1
ATOM 1520 C CA . VAL A 1 192 ? 11.447 -0.650 -1.860 1.00 88.88 192 VAL A CA 1
ATOM 1521 C C . VAL A 1 192 ? 12.568 -1.693 -1.881 1.00 88.88 192 VAL A C 1
ATOM 1523 O O . VAL A 1 192 ? 12.286 -2.876 -1.695 1.00 88.88 192 VAL A O 1
ATOM 1526 N N . GLU A 1 193 ? 13.830 -1.280 -2.039 1.00 92.00 193 GLU A N 1
ATOM 1527 C CA . GLU A 1 193 ? 14.985 -2.183 -1.941 1.00 92.00 193 GLU A CA 1
ATOM 1528 C C . GLU A 1 193 ? 15.081 -2.820 -0.544 1.00 92.00 193 GLU A C 1
ATOM 1530 O O . GLU A 1 193 ? 15.237 -4.038 -0.450 1.00 92.00 193 GLU A O 1
ATOM 1535 N N . ASP A 1 194 ? 14.875 -2.059 0.531 1.00 87.25 194 ASP A N 1
ATOM 1536 C CA . ASP A 1 194 ? 14.857 -2.570 1.906 1.00 87.25 194 ASP A CA 1
ATOM 1537 C C . ASP A 1 194 ? 13.745 -3.604 2.121 1.00 87.25 194 ASP A C 1
ATOM 1539 O O . ASP A 1 194 ? 13.979 -4.658 2.723 1.00 87.25 194 ASP A O 1
ATOM 1543 N N . VAL A 1 195 ? 12.545 -3.353 1.584 1.00 83.88 195 VAL A N 1
ATOM 1544 C CA . VAL A 1 195 ? 11.422 -4.301 1.658 1.00 83.88 195 VAL A CA 1
ATOM 1545 C C . VAL A 1 195 ? 11.754 -5.599 0.926 1.00 83.88 195 VAL A C 1
ATOM 1547 O O . VAL A 1 195 ? 11.564 -6.682 1.481 1.00 83.88 195 VAL A O 1
ATOM 1550 N N . ILE A 1 196 ? 12.269 -5.523 -0.303 1.00 87.88 196 ILE A N 1
ATOM 1551 C CA . ILE A 1 196 ? 12.618 -6.725 -1.072 1.00 87.88 196 ILE A CA 1
ATOM 1552 C C . ILE A 1 196 ? 13.785 -7.472 -0.413 1.00 87.88 196 ILE A C 1
ATOM 1554 O O . ILE A 1 196 ? 13.754 -8.701 -0.331 1.00 87.88 196 ILE A O 1
ATOM 1558 N N . SER A 1 197 ? 14.772 -6.756 0.130 1.00 89.88 197 SER A N 1
ATOM 1559 C CA . SER A 1 197 ? 15.884 -7.349 0.876 1.00 89.88 197 SER A CA 1
ATOM 1560 C C . SER A 1 197 ? 15.399 -8.072 2.136 1.00 89.88 197 SER A C 1
ATOM 1562 O O . SER A 1 197 ? 15.808 -9.204 2.381 1.00 89.88 197 SER A O 1
ATOM 1564 N N . ALA A 1 198 ? 14.456 -7.498 2.888 1.00 86.12 198 ALA A N 1
ATOM 1565 C CA . ALA A 1 198 ? 13.839 -8.166 4.035 1.00 86.12 198 ALA A CA 1
ATOM 1566 C C . ALA A 1 198 ? 13.080 -9.449 3.640 1.00 86.12 198 ALA A C 1
ATOM 1568 O O . ALA A 1 198 ? 12.950 -10.375 4.439 1.00 86.12 198 ALA A O 1
ATOM 1569 N N . VAL A 1 199 ? 12.582 -9.543 2.406 1.00 85.56 199 VAL A N 1
ATOM 1570 C CA . VAL A 1 199 ? 11.930 -10.762 1.911 1.00 85.56 199 VAL A CA 1
ATOM 1571 C C . VAL A 1 199 ? 12.955 -11.809 1.467 1.00 85.56 199 VAL A C 1
ATOM 1573 O O . VAL A 1 199 ? 12.785 -12.983 1.808 1.00 85.56 199 VAL A O 1
ATOM 1576 N N . LEU A 1 200 ? 14.001 -11.401 0.739 1.00 88.81 200 LEU A N 1
ATOM 1577 C CA . LEU A 1 200 ? 14.893 -12.296 -0.013 1.00 88.81 200 LEU A CA 1
ATOM 1578 C C . LEU A 1 200 ? 16.243 -12.607 0.646 1.00 88.81 200 LEU A C 1
ATOM 1580 O O . LEU A 1 200 ? 16.764 -13.699 0.430 1.00 88.81 200 LEU A O 1
ATOM 1584 N N . ASP A 1 201 ? 16.825 -11.679 1.405 1.00 89.88 201 ASP A N 1
ATOM 1585 C CA . ASP A 1 201 ? 18.196 -11.790 1.918 1.00 89.88 201 ASP A CA 1
ATOM 1586 C C . ASP A 1 201 ? 18.204 -12.184 3.399 1.00 89.88 201 ASP A C 1
ATOM 1588 O O . ASP A 1 201 ? 17.901 -11.374 4.274 1.00 89.88 201 ASP A O 1
ATOM 1592 N N . ASP A 1 202 ? 18.595 -13.422 3.701 1.00 90.12 202 ASP A N 1
ATOM 1593 C CA . ASP A 1 202 ? 18.624 -13.961 5.066 1.00 90.12 202 ASP A CA 1
ATOM 1594 C C . ASP A 1 202 ? 19.663 -13.303 5.988 1.00 90.12 202 ASP A C 1
ATOM 1596 O O . ASP A 1 202 ? 19.599 -13.453 7.216 1.00 90.12 202 ASP A O 1
ATOM 1600 N N . ARG A 1 203 ? 20.588 -12.528 5.410 1.00 89.88 203 ARG A N 1
ATOM 1601 C CA . ARG A 1 203 ? 21.563 -11.711 6.137 1.00 89.88 203 ARG A CA 1
ATOM 1602 C C . ARG A 1 203 ? 20.964 -10.384 6.591 1.00 89.88 203 ARG A C 1
ATOM 1604 O O . ARG A 1 203 ? 21.505 -9.778 7.517 1.00 89.88 203 ARG A O 1
ATOM 1611 N N . ASN A 1 204 ? 19.871 -9.926 5.972 1.00 86.31 204 ASN A N 1
ATOM 1612 C CA . ASN A 1 204 ? 19.188 -8.708 6.389 1.00 86.31 204 ASN A CA 1
ATOM 1613 C C . ASN A 1 204 ? 18.556 -8.933 7.780 1.00 86.31 204 ASN A C 1
ATOM 1615 O O . ASN A 1 204 ? 17.783 -9.881 7.953 1.00 86.31 204 ASN A O 1
ATOM 1619 N N . PRO A 1 205 ? 18.825 -8.081 8.791 1.00 85.00 205 PRO A N 1
ATOM 1620 C CA . PRO A 1 205 ? 18.221 -8.217 10.119 1.00 85.00 205 PRO A CA 1
ATOM 1621 C C . PRO A 1 205 ? 16.685 -8.291 10.093 1.00 85.00 205 PRO A C 1
ATOM 1623 O O . PRO A 1 205 ? 16.079 -9.001 10.901 1.00 85.00 205 PRO A O 1
ATOM 1626 N N . ALA A 1 206 ? 16.054 -7.607 9.134 1.00 81.38 206 ALA A N 1
ATOM 1627 C CA . ALA A 1 206 ? 14.610 -7.609 8.954 1.00 81.38 206 ALA A CA 1
ATOM 1628 C C . ALA A 1 206 ? 14.065 -8.948 8.428 1.00 81.38 206 ALA A C 1
ATOM 1630 O O . ALA A 1 206 ? 12.888 -9.229 8.635 1.00 81.38 206 ALA A O 1
ATOM 1631 N N . PHE A 1 207 ? 14.888 -9.815 7.828 1.00 85.88 207 PHE A N 1
ATOM 1632 C CA . PHE A 1 207 ? 14.432 -11.077 7.232 1.00 85.88 207 PHE A CA 1
ATOM 1633 C C . PHE A 1 207 ? 13.796 -12.029 8.239 1.00 85.88 207 PHE A C 1
ATOM 1635 O O . PHE A 1 207 ? 12.715 -12.582 8.005 1.00 85.88 207 PHE A O 1
ATOM 1642 N N . LYS A 1 208 ? 14.464 -12.207 9.384 1.00 89.19 208 LYS A N 1
ATOM 1643 C CA . LYS A 1 208 ? 13.955 -13.036 10.484 1.00 89.19 208 LYS A CA 1
ATOM 1644 C C . LYS A 1 208 ? 12.826 -12.327 11.215 1.00 89.19 208 LYS A C 1
ATOM 1646 O O . LYS A 1 208 ? 11.823 -12.957 11.537 1.00 89.19 208 LYS A O 1
ATOM 1651 N N . GLN A 1 209 ? 12.975 -11.023 11.447 1.00 82.88 209 GLN A N 1
ATOM 1652 C CA . GLN A 1 209 ? 11.973 -10.234 12.155 1.00 82.88 209 GLN A CA 1
ATOM 1653 C C . GLN A 1 209 ? 10.628 -10.239 11.418 1.00 82.88 209 GLN A C 1
ATOM 1655 O O . GLN A 1 209 ? 9.612 -10.528 12.039 1.00 82.88 209 GLN A O 1
ATOM 1660 N N . LEU A 1 210 ? 10.623 -10.014 10.101 1.00 77.19 210 LEU A N 1
ATOM 1661 C CA . LEU A 1 210 ? 9.423 -10.024 9.263 1.00 77.19 210 LEU A CA 1
ATOM 1662 C C . LEU A 1 210 ? 8.671 -11.355 9.377 1.00 77.19 210 LEU A C 1
ATOM 1664 O O . LEU A 1 210 ? 7.486 -11.374 9.709 1.00 77.19 210 LEU A O 1
ATOM 1668 N N . ARG A 1 211 ? 9.369 -12.479 9.174 1.00 86.62 211 ARG A N 1
ATOM 1669 C CA . ARG A 1 211 ? 8.779 -13.824 9.280 1.00 86.62 211 ARG A CA 1
ATOM 1670 C C . ARG A 1 211 ? 8.262 -14.117 10.685 1.00 86.62 211 ARG A C 1
ATOM 1672 O O . ARG A 1 211 ? 7.165 -14.653 10.826 1.00 86.62 211 ARG A O 1
ATOM 1679 N N . ASN A 1 212 ? 9.014 -13.749 11.721 1.00 86.62 212 ASN A N 1
ATOM 1680 C CA . ASN A 1 212 ? 8.601 -13.946 13.110 1.00 86.62 212 ASN A CA 1
ATOM 1681 C C . ASN A 1 212 ? 7.353 -13.128 13.448 1.00 86.62 212 ASN A C 1
ATOM 1683 O O . ASN A 1 212 ? 6.430 -13.650 14.071 1.00 86.62 212 ASN A O 1
ATOM 1687 N N . THR A 1 213 ? 7.296 -11.866 13.022 1.00 76.62 213 THR A N 1
ATOM 1688 C CA . THR A 1 213 ? 6.139 -10.994 13.239 1.00 76.62 213 THR A CA 1
ATOM 1689 C C . THR A 1 213 ? 4.905 -11.518 12.510 1.00 76.62 213 THR A C 1
ATOM 1691 O O . THR A 1 213 ? 3.850 -11.622 13.135 1.00 76.62 213 THR A O 1
ATOM 1694 N N . ILE A 1 214 ? 5.036 -11.930 11.241 1.00 73.12 214 ILE A N 1
ATOM 1695 C CA . ILE A 1 214 ? 3.942 -12.558 10.480 1.00 73.12 214 ILE A CA 1
ATOM 1696 C C . ILE A 1 214 ? 3.428 -13.797 11.216 1.00 73.12 214 ILE A C 1
ATOM 1698 O O . ILE A 1 214 ? 2.235 -13.909 11.473 1.00 73.12 214 ILE A O 1
ATOM 1702 N N . ASN A 1 215 ? 4.315 -14.704 11.623 1.00 86.00 215 ASN A N 1
ATOM 1703 C CA . ASN A 1 215 ? 3.895 -15.950 12.262 1.00 86.00 215 ASN A CA 1
ATOM 1704 C C . ASN A 1 215 ? 3.369 -15.763 13.686 1.00 86.00 215 ASN A C 1
ATOM 1706 O O . ASN A 1 215 ? 2.485 -16.501 14.111 1.00 86.00 215 ASN A O 1
ATOM 1710 N N . THR A 1 216 ? 3.840 -14.747 14.408 1.00 84.00 216 THR A N 1
ATOM 1711 C CA . THR A 1 216 ? 3.248 -14.352 15.692 1.00 84.00 216 THR A CA 1
ATOM 1712 C C . THR A 1 216 ? 1.814 -13.864 15.485 1.00 84.00 216 THR A C 1
ATOM 1714 O O . THR A 1 216 ? 0.914 -14.265 16.219 1.00 84.00 216 THR A O 1
ATOM 1717 N N . TYR A 1 217 ? 1.581 -13.043 14.455 1.00 70.81 217 TYR A N 1
ATOM 1718 C CA . TYR A 1 217 ? 0.241 -12.578 14.100 1.00 70.81 217 TYR A CA 1
ATOM 1719 C C . TYR A 1 217 ? -0.681 -13.740 13.701 1.00 70.81 217 TYR A C 1
ATOM 1721 O O . TYR A 1 217 ? -1.776 -13.858 14.247 1.00 70.81 217 TYR A O 1
ATOM 1729 N N . LEU A 1 218 ? -0.222 -14.636 12.821 1.00 70.12 218 LEU A N 1
ATOM 1730 C CA . LEU A 1 218 ? -0.988 -15.812 12.391 1.00 70.12 218 LEU A CA 1
ATOM 1731 C C . LEU A 1 218 ? -1.295 -16.747 13.564 1.00 70.12 218 LEU A C 1
ATOM 1733 O O . LEU A 1 218 ? -2.439 -17.156 13.734 1.00 70.12 218 LEU A O 1
ATOM 1737 N N . SER A 1 219 ? -0.320 -16.999 14.441 1.00 84.25 219 SER A N 1
ATOM 1738 C CA . SER A 1 219 ? -0.530 -17.794 15.654 1.00 84.25 219 SER A CA 1
ATOM 1739 C C . SER A 1 219 ? -1.594 -17.181 16.567 1.00 84.25 219 SER A C 1
ATOM 1741 O O . SER A 1 219 ? -2.432 -17.908 17.099 1.00 84.25 219 SER A O 1
ATOM 1743 N N . ASN A 1 220 ? -1.589 -15.857 16.749 1.00 74.12 220 ASN A N 1
ATOM 1744 C CA . ASN A 1 220 ? -2.611 -15.161 17.537 1.00 74.12 220 ASN A CA 1
ATOM 1745 C C . ASN A 1 220 ? -4.000 -15.241 16.880 1.00 74.12 220 ASN A C 1
ATOM 1747 O O . ASN A 1 220 ? -5.006 -15.289 17.585 1.00 74.12 220 ASN A O 1
ATOM 1751 N N . ALA A 1 221 ? -4.050 -15.299 15.548 1.00 72.06 221 ALA A N 1
ATOM 1752 C CA . ALA A 1 221 ? -5.265 -15.490 14.761 1.00 72.06 221 ALA A CA 1
ATOM 1753 C C . ALA A 1 221 ? -5.690 -16.968 14.614 1.00 72.06 221 ALA A C 1
ATOM 1755 O O . ALA A 1 221 ? -6.707 -17.236 13.985 1.00 72.06 221 ALA A O 1
ATOM 1756 N N . GLN A 1 222 ? -4.950 -17.919 15.204 1.00 90.00 222 GLN A N 1
ATOM 1757 C CA . GLN A 1 222 ? -5.138 -19.370 15.025 1.00 90.00 222 GLN A CA 1
ATOM 1758 C C . GLN A 1 222 ? -5.024 -19.837 13.563 1.00 90.00 222 GLN A C 1
ATOM 1760 O O . GLN A 1 222 ? -5.572 -20.872 13.185 1.00 90.00 222 GLN A O 1
ATOM 1765 N N . GLU A 1 223 ? -4.280 -19.091 12.751 1.00 85.94 223 GLU A N 1
ATOM 1766 C CA . GLU A 1 223 ? -3.986 -19.424 11.364 1.00 85.94 223 GLU A CA 1
ATOM 1767 C C . GLU A 1 223 ? -2.699 -20.263 11.258 1.00 85.94 223 GLU A C 1
ATOM 1769 O O . GLU A 1 223 ? -1.810 -20.160 12.115 1.00 85.94 223 GLU A O 1
ATOM 1774 N N . PRO A 1 224 ? -2.561 -21.106 10.218 1.00 86.69 224 PRO A N 1
ATOM 1775 C CA . PRO A 1 224 ? -1.357 -21.897 10.001 1.00 86.69 224 PRO A CA 1
ATOM 1776 C C . PRO A 1 224 ? -0.098 -21.036 9.867 1.00 86.69 224 PRO A C 1
ATOM 1778 O O . PRO A 1 224 ? -0.134 -19.924 9.345 1.00 86.69 224 PRO A O 1
ATOM 1781 N N . PHE A 1 225 ? 1.040 -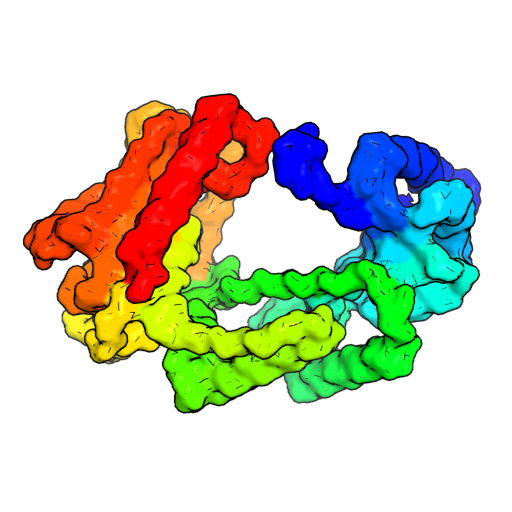21.602 10.273 1.00 90.44 225 PHE A N 1
ATOM 1782 C CA . PHE A 1 225 ? 2.354 -21.020 10.012 1.00 90.44 225 PHE A CA 1
ATOM 1783 C C . PHE A 1 225 ? 2.562 -20.801 8.507 1.00 90.44 225 PHE A C 1
ATOM 1785 O O . PHE A 1 225 ? 2.279 -21.687 7.697 1.00 90.44 225 PHE A O 1
ATOM 1792 N N . VAL A 1 226 ? 3.109 -19.643 8.147 1.00 83.44 226 VAL A N 1
ATOM 1793 C CA . VAL A 1 226 ? 3.467 -19.284 6.775 1.00 83.44 226 VAL A CA 1
ATOM 1794 C C . VAL A 1 226 ? 4.962 -19.015 6.710 1.00 83.44 226 VAL A C 1
ATOM 1796 O O . VAL A 1 226 ? 5.480 -18.127 7.392 1.00 83.44 226 VAL A O 1
ATOM 1799 N N . ASP A 1 227 ? 5.649 -19.752 5.841 1.00 84.12 227 ASP A N 1
ATOM 1800 C CA . ASP A 1 227 ? 6.993 -19.385 5.409 1.00 84.12 227 ASP A CA 1
ATOM 1801 C C . ASP A 1 227 ? 6.908 -18.518 4.153 1.00 84.12 227 ASP A C 1
ATOM 1803 O O . ASP A 1 227 ? 6.180 -18.841 3.209 1.00 84.12 227 ASP A O 1
ATOM 1807 N N . LEU A 1 228 ? 7.642 -17.406 4.146 1.00 82.38 228 LEU A N 1
ATOM 1808 C CA . LEU A 1 228 ? 7.718 -16.546 2.973 1.00 82.38 228 LEU A CA 1
ATOM 1809 C C . LEU A 1 228 ? 8.669 -17.171 1.962 1.00 82.38 228 LEU A C 1
ATOM 1811 O O . LEU A 1 228 ? 9.887 -17.191 2.164 1.00 82.38 228 LEU A O 1
ATOM 1815 N N . ASP A 1 229 ? 8.081 -17.638 0.870 1.00 82.69 229 ASP A N 1
ATOM 1816 C CA . ASP A 1 229 ? 8.786 -18.245 -0.243 1.00 82.69 229 ASP A CA 1
ATOM 1817 C C . ASP A 1 229 ? 9.697 -17.224 -0.943 1.00 82.69 229 ASP A C 1
ATOM 1819 O O . ASP A 1 229 ? 9.238 -16.229 -1.506 1.00 82.69 229 ASP A O 1
ATOM 1823 N N . THR A 1 230 ? 11.003 -17.481 -0.904 1.00 88.50 230 THR A N 1
ATOM 1824 C CA . THR A 1 230 ? 12.018 -16.625 -1.525 1.00 88.50 230 THR A CA 1
ATOM 1825 C C . THR A 1 230 ? 12.253 -16.939 -2.997 1.00 88.50 230 THR A C 1
ATOM 1827 O O . THR A 1 230 ? 12.888 -16.141 -3.680 1.00 88.50 230 THR A O 1
ATOM 1830 N N . VAL A 1 231 ? 11.751 -18.062 -3.515 1.00 89.00 231 VAL A N 1
ATOM 1831 C CA . VAL A 1 231 ? 11.914 -18.500 -4.911 1.00 89.00 231 VAL A CA 1
ATOM 1832 C C . VAL A 1 231 ? 10.744 -18.090 -5.804 1.00 89.00 231 VAL A C 1
ATOM 1834 O O . VAL A 1 231 ? 10.867 -18.079 -7.027 1.00 89.00 231 VAL A O 1
ATOM 1837 N N . ARG A 1 232 ? 9.614 -17.709 -5.204 1.00 85.19 232 ARG A N 1
ATOM 1838 C CA . ARG A 1 232 ? 8.425 -17.225 -5.909 1.00 85.19 232 ARG A CA 1
ATOM 1839 C C . ARG A 1 232 ? 8.110 -15.792 -5.505 1.00 85.19 232 ARG A C 1
ATOM 1841 O O . ARG A 1 232 ? 7.250 -15.539 -4.665 1.00 85.19 232 ARG A O 1
ATOM 1848 N N . ILE A 1 233 ? 8.706 -14.835 -6.209 1.00 89.31 233 ILE A N 1
ATOM 1849 C CA . ILE A 1 233 ? 8.389 -13.404 -6.079 1.00 89.31 233 ILE A CA 1
ATOM 1850 C C . ILE A 1 233 ? 7.730 -12.854 -7.338 1.00 89.31 233 ILE A C 1
ATOM 1852 O O . ILE A 1 233 ? 7.992 -13.328 -8.436 1.00 89.31 233 ILE A O 1
ATOM 1856 N N . ALA A 1 234 ? 6.899 -11.830 -7.178 1.00 90.44 234 ALA A N 1
ATOM 1857 C CA . ALA A 1 234 ? 6.395 -11.006 -8.267 1.00 90.44 234 ALA A CA 1
ATOM 1858 C C . ALA A 1 234 ? 6.300 -9.559 -7.784 1.00 90.44 234 ALA A C 1
ATOM 1860 O O . ALA A 1 234 ? 5.992 -9.311 -6.617 1.00 90.44 234 ALA A O 1
ATOM 1861 N N . ILE A 1 235 ? 6.561 -8.605 -8.675 1.00 93.25 235 ILE A N 1
ATOM 1862 C CA . ILE A 1 235 ? 6.577 -7.180 -8.337 1.00 93.25 235 ILE A CA 1
ATOM 1863 C C . ILE A 1 235 ? 5.601 -6.458 -9.257 1.00 93.25 235 ILE A C 1
ATOM 1865 O O . ILE A 1 235 ? 5.558 -6.694 -10.463 1.00 93.25 235 ILE A O 1
ATOM 1869 N N . SER A 1 236 ? 4.781 -5.583 -8.689 1.00 93.88 236 SER A N 1
ATOM 1870 C CA . SER A 1 236 ? 3.762 -4.844 -9.426 1.00 93.88 236 SER A CA 1
ATOM 1871 C C . SER A 1 236 ? 3.783 -3.384 -9.024 1.00 93.88 236 SER A C 1
ATOM 1873 O O . SER A 1 236 ? 4.042 -3.055 -7.869 1.00 93.88 236 SER A O 1
ATOM 1875 N N . GLY A 1 237 ? 3.432 -2.508 -9.957 1.00 90.06 237 GLY A N 1
ATOM 1876 C CA . GLY A 1 237 ? 3.316 -1.090 -9.665 1.00 90.06 237 GLY A CA 1
ATOM 1877 C C . GLY A 1 237 ? 2.482 -0.334 -10.687 1.00 90.06 237 GLY A C 1
ATOM 1878 O O . GLY A 1 237 ? 2.416 -0.704 -11.859 1.00 90.06 237 GLY A O 1
ATOM 1879 N N . PHE A 1 238 ? 1.853 0.746 -10.224 1.00 89.00 238 PHE A N 1
ATOM 1880 C CA . PHE A 1 238 ? 1.047 1.655 -11.038 1.00 89.00 238 PHE A CA 1
ATOM 1881 C C . PHE A 1 238 ? 1.753 3.002 -11.164 1.00 89.00 238 PHE A C 1
ATOM 1883 O O . PHE A 1 238 ? 2.211 3.539 -10.159 1.00 89.00 238 PHE A O 1
ATOM 1890 N N . SER A 1 239 ? 1.824 3.567 -12.370 1.00 89.06 239 SER A N 1
ATOM 1891 C CA . SER A 1 239 ? 2.438 4.878 -12.627 1.00 89.06 239 SER A CA 1
ATOM 1892 C C . SER A 1 239 ? 3.865 4.991 -12.055 1.00 89.06 239 SER A C 1
ATOM 1894 O O . SER A 1 239 ? 4.751 4.232 -12.461 1.00 89.06 239 SER A O 1
ATOM 1896 N N . SER A 1 240 ? 4.122 5.878 -11.090 1.00 87.19 240 SER A N 1
ATOM 1897 C CA . SER A 1 240 ? 5.410 5.973 -10.382 1.00 87.19 240 SER A CA 1
ATOM 1898 C C . SER A 1 240 ? 5.784 4.689 -9.629 1.00 87.19 240 SER A C 1
ATOM 1900 O O . SER A 1 240 ? 6.951 4.313 -9.600 1.00 87.19 240 SER A O 1
ATOM 1902 N N . GLY A 1 241 ? 4.812 3.939 -9.109 1.00 89.12 241 GLY A N 1
ATOM 1903 C CA . GLY A 1 241 ? 5.057 2.612 -8.542 1.00 89.12 241 GLY A CA 1
ATOM 1904 C C . GLY A 1 241 ? 5.540 1.608 -9.591 1.00 89.12 241 GLY A C 1
ATOM 1905 O O . GLY A 1 241 ? 6.338 0.734 -9.281 1.00 89.12 241 GLY A O 1
ATOM 1906 N N . GLY A 1 242 ? 5.110 1.742 -10.852 1.00 92.25 242 GLY A N 1
ATOM 1907 C CA . GLY A 1 242 ? 5.608 0.917 -11.959 1.00 92.25 242 GLY A CA 1
ATOM 1908 C C . GLY A 1 242 ? 7.067 1.230 -12.318 1.00 92.25 242 GLY A C 1
ATOM 1909 O O . GLY A 1 242 ? 7.820 0.334 -12.690 1.00 92.25 242 GLY A O 1
ATOM 1910 N N . ASN A 1 243 ? 7.492 2.485 -12.142 1.00 94.31 243 ASN A N 1
ATOM 1911 C CA . ASN A 1 243 ? 8.904 2.869 -12.216 1.00 94.31 243 ASN A CA 1
ATOM 1912 C C . ASN A 1 243 ? 9.718 2.174 -11.108 1.00 94.31 243 ASN A C 1
ATOM 1914 O O . ASN A 1 243 ? 10.725 1.532 -11.408 1.00 94.31 243 ASN A O 1
ATOM 1918 N N . LEU A 1 244 ? 9.256 2.228 -9.854 1.00 93.50 244 LEU A N 1
ATOM 1919 C CA . LEU A 1 244 ? 9.913 1.545 -8.732 1.00 93.50 244 LEU A CA 1
ATOM 1920 C C . LEU A 1 244 ? 9.954 0.021 -8.930 1.00 93.50 244 LEU A C 1
ATOM 1922 O O . LEU A 1 244 ? 10.993 -0.600 -8.722 1.00 93.50 244 LEU A O 1
ATOM 1926 N N . ALA A 1 245 ? 8.860 -0.578 -9.405 1.00 94.44 245 ALA A N 1
ATOM 1927 C CA . ALA A 1 245 ? 8.779 -2.011 -9.672 1.00 94.44 245 ALA A CA 1
ATOM 1928 C C . ALA A 1 245 ? 9.819 -2.476 -10.702 1.00 94.44 245 ALA A C 1
ATOM 1930 O O . ALA A 1 245 ? 10.482 -3.488 -10.490 1.00 94.44 245 ALA A O 1
ATOM 1931 N N . LEU A 1 246 ? 10.002 -1.725 -11.795 1.00 96.50 246 LEU A N 1
ATOM 1932 C CA . LEU A 1 246 ? 11.021 -2.044 -12.795 1.00 96.50 246 LEU A CA 1
ATOM 1933 C C . LEU A 1 246 ? 12.443 -1.901 -12.231 1.00 96.50 246 LEU A C 1
ATOM 1935 O O . LEU A 1 246 ? 13.299 -2.736 -12.518 1.00 96.50 246 LEU A O 1
ATOM 1939 N N . ASN A 1 247 ? 12.686 -0.884 -11.398 1.00 95.56 247 ASN A N 1
ATOM 1940 C CA . ASN A 1 247 ? 13.982 -0.679 -10.749 1.00 95.56 247 ASN A CA 1
ATOM 1941 C C . ASN A 1 247 ? 14.436 -1.894 -9.932 1.00 95.56 247 ASN A C 1
ATOM 1943 O O . ASN A 1 247 ? 15.627 -2.190 -9.909 1.00 95.56 247 ASN A O 1
ATOM 1947 N N . MET A 1 248 ? 13.509 -2.638 -9.321 1.00 94.25 248 MET A N 1
ATOM 1948 C CA . MET A 1 248 ? 13.859 -3.827 -8.538 1.00 94.25 248 MET A CA 1
ATOM 1949 C C . MET A 1 248 ? 14.495 -4.938 -9.371 1.00 94.25 248 MET A C 1
ATOM 1951 O O . MET A 1 248 ? 15.138 -5.808 -8.800 1.00 94.25 248 MET A O 1
ATOM 1955 N N . ALA A 1 249 ? 14.376 -4.907 -10.699 1.00 94.88 249 ALA A N 1
ATOM 1956 C CA . ALA A 1 249 ? 14.959 -5.896 -11.602 1.00 94.88 249 ALA A CA 1
ATOM 1957 C C . ALA A 1 249 ? 16.051 -5.323 -12.525 1.00 94.88 249 ALA A C 1
ATOM 1959 O O . ALA A 1 249 ? 16.452 -6.006 -13.464 1.00 94.88 249 ALA A O 1
ATOM 1960 N N . ILE A 1 250 ? 16.522 -4.090 -12.306 1.00 95.19 250 ILE A N 1
ATOM 1961 C CA . ILE A 1 250 ? 17.560 -3.458 -13.134 1.00 95.19 250 ILE A CA 1
ATOM 1962 C C . ILE A 1 250 ? 18.803 -3.176 -12.292 1.00 95.19 250 ILE A C 1
ATOM 1964 O O . ILE A 1 250 ? 18.753 -2.383 -11.358 1.00 95.19 250 ILE A O 1
ATOM 1968 N N . SER A 1 251 ? 19.937 -3.767 -12.661 1.00 95.69 251 SER A N 1
ATOM 1969 C CA . SER A 1 251 ? 21.261 -3.334 -12.201 1.00 95.69 251 SER A CA 1
ATOM 1970 C C . SER A 1 251 ? 21.787 -2.202 -13.087 1.00 95.69 251 SER A C 1
ATOM 1972 O O . SER A 1 251 ? 21.626 -2.235 -14.304 1.00 95.69 251 SER A O 1
ATOM 1974 N N . VAL A 1 252 ? 22.449 -1.210 -12.493 1.00 94.88 252 VAL A N 1
ATOM 1975 C CA . VAL A 1 252 ? 23.136 -0.135 -13.222 1.00 94.88 252 VAL A CA 1
ATOM 1976 C C . VAL A 1 252 ? 24.595 -0.129 -12.783 1.00 94.88 252 VAL A C 1
ATOM 1978 O O . VAL A 1 252 ? 24.885 0.300 -11.674 1.00 94.88 252 VAL A O 1
ATOM 1981 N N . GLU A 1 253 ? 25.510 -0.618 -13.614 1.00 88.50 253 GLU A N 1
ATOM 1982 C CA . GLU A 1 253 ? 26.925 -0.767 -13.231 1.00 88.50 253 GLU A CA 1
ATOM 1983 C C . GLU A 1 253 ? 27.826 0.236 -13.958 1.00 88.50 253 GLU A C 1
ATOM 1985 O O . GLU A 1 253 ? 28.436 1.085 -13.312 1.00 88.50 253 GLU A O 1
ATOM 1990 N N . ASP A 1 254 ? 27.825 0.208 -15.292 1.00 86.06 254 ASP A N 1
ATOM 1991 C CA . ASP A 1 254 ? 28.727 0.997 -16.143 1.00 86.06 254 ASP A CA 1
ATOM 1992 C C . ASP A 1 254 ? 28.006 2.153 -16.867 1.00 86.06 254 ASP A C 1
ATOM 1994 O O . ASP A 1 254 ? 28.127 2.326 -18.082 1.00 86.06 254 ASP A O 1
ATOM 1998 N N . ASP A 1 255 ? 27.213 2.945 -16.139 1.00 90.00 255 ASP A N 1
ATOM 1999 C CA . ASP A 1 255 ? 26.495 4.089 -16.718 1.00 90.00 255 ASP A CA 1
ATOM 2000 C C . ASP A 1 255 ? 27.283 5.405 -16.522 1.00 90.00 255 ASP A C 1
ATOM 2002 O O . ASP A 1 255 ? 27.683 5.734 -15.404 1.00 90.00 255 ASP A O 1
ATOM 2006 N N . PRO A 1 256 ? 27.507 6.213 -17.576 1.00 84.69 256 PRO A N 1
ATOM 2007 C CA . PRO A 1 256 ? 28.289 7.449 -17.472 1.00 84.69 256 PRO A CA 1
ATOM 2008 C C . PRO A 1 256 ? 27.630 8.531 -16.599 1.00 84.69 256 PRO A C 1
ATOM 2010 O O . PRO A 1 256 ? 28.255 9.553 -16.313 1.00 84.69 256 PRO A O 1
ATOM 2013 N N . THR A 1 257 ? 26.368 8.350 -16.201 1.00 83.94 257 THR A N 1
ATOM 2014 C CA . THR A 1 257 ? 25.610 9.294 -15.370 1.00 83.94 257 THR A CA 1
ATOM 2015 C C . THR A 1 257 ? 25.647 8.968 -13.872 1.00 83.94 257 THR A C 1
ATOM 2017 O O . THR A 1 257 ? 25.127 9.758 -13.075 1.00 83.94 257 THR A O 1
ATOM 2020 N N . ILE A 1 258 ? 26.271 7.852 -13.468 1.00 87.38 258 ILE A N 1
ATOM 2021 C CA . ILE A 1 258 ? 26.382 7.424 -12.064 1.00 87.38 258 ILE A CA 1
ATOM 2022 C C . ILE A 1 258 ? 27.832 7.476 -11.569 1.00 87.38 258 ILE A C 1
ATOM 2024 O O . ILE A 1 258 ? 28.779 7.284 -12.323 1.00 87.38 258 ILE A O 1
ATOM 2028 N N . SER A 1 259 ? 28.016 7.758 -10.277 1.00 86.56 259 SER A N 1
ATOM 2029 C CA . SER A 1 259 ? 29.343 7.817 -9.643 1.00 86.56 259 SER A CA 1
ATOM 2030 C C . SER A 1 259 ? 29.802 6.483 -9.049 1.00 86.56 259 SER A C 1
ATOM 2032 O O . SER A 1 259 ? 30.974 6.338 -8.716 1.00 86.56 259 SER A O 1
ATOM 2034 N N . ALA A 1 260 ? 28.876 5.545 -8.855 1.00 90.50 260 ALA A N 1
ATOM 2035 C CA . ALA A 1 260 ? 29.129 4.215 -8.318 1.00 90.50 260 ALA A CA 1
ATOM 2036 C C . ALA A 1 260 ? 28.049 3.244 -8.823 1.00 90.50 260 ALA A C 1
ATOM 2038 O O . ALA A 1 260 ? 26.905 3.689 -8.974 1.00 90.50 260 ALA A O 1
ATOM 2039 N N . PRO A 1 261 ? 28.382 1.955 -9.034 1.00 93.25 261 PRO A N 1
ATOM 2040 C CA . PRO A 1 261 ? 27.413 0.927 -9.392 1.00 93.25 261 PRO A CA 1
ATOM 2041 C C . PRO A 1 261 ? 26.235 0.864 -8.416 1.00 93.25 261 PRO A C 1
ATOM 2043 O O . PRO A 1 261 ? 26.408 0.955 -7.201 1.00 93.25 261 PRO A O 1
ATOM 2046 N N . TRP A 1 262 ? 25.044 0.645 -8.960 1.00 94.44 262 TRP A N 1
ATOM 2047 C CA . TRP A 1 262 ? 23.803 0.415 -8.235 1.00 94.44 262 TRP A CA 1
ATOM 2048 C C . TRP A 1 262 ? 23.197 -0.923 -8.680 1.00 94.44 262 TRP A C 1
ATOM 2050 O O . TRP A 1 262 ? 22.390 -0.961 -9.622 1.00 94.44 262 TRP A O 1
ATOM 2060 N N . PRO A 1 263 ? 23.579 -2.045 -8.046 1.00 93.75 263 PRO A N 1
ATOM 2061 C CA . PRO A 1 263 ? 23.040 -3.359 -8.380 1.00 93.75 263 PRO A CA 1
ATOM 2062 C C . PRO A 1 263 ? 21.565 -3.472 -7.978 1.00 93.75 263 PRO A C 1
ATOM 2064 O O . PRO A 1 263 ? 21.108 -2.817 -7.042 1.00 93.75 263 PRO A O 1
ATOM 2067 N N . SER A 1 264 ? 20.797 -4.282 -8.703 1.00 92.50 264 SER A N 1
ATOM 2068 C CA . SER A 1 264 ? 19.455 -4.671 -8.268 1.00 92.50 264 SER A CA 1
ATOM 2069 C C . SER A 1 264 ? 19.535 -5.453 -6.950 1.00 92.50 264 SER A C 1
ATOM 2071 O O . SER A 1 264 ? 20.466 -6.228 -6.726 1.00 92.50 264 SER A O 1
ATOM 2073 N N . VAL A 1 265 ? 18.534 -5.261 -6.087 1.00 89.19 265 VAL A N 1
ATOM 2074 C CA . VAL A 1 265 ? 18.355 -6.051 -4.860 1.00 89.19 265 VAL A CA 1
ATOM 2075 C C . VAL A 1 265 ? 18.053 -7.526 -5.152 1.00 89.19 265 VAL A C 1
ATOM 2077 O O . VAL A 1 265 ? 18.334 -8.384 -4.319 1.00 89.19 265 VAL A O 1
ATOM 2080 N N . ILE A 1 266 ? 17.516 -7.837 -6.337 1.00 92.69 266 ILE A N 1
ATOM 2081 C CA . ILE A 1 266 ? 17.393 -9.207 -6.832 1.00 92.69 266 ILE A CA 1
ATOM 2082 C C . ILE A 1 266 ? 18.739 -9.571 -7.472 1.00 92.69 266 ILE A C 1
ATOM 2084 O O . ILE A 1 266 ? 19.087 -9.018 -8.521 1.00 92.69 266 ILE A O 1
ATOM 2088 N N . PRO A 1 267 ? 19.518 -10.487 -6.871 1.00 89.00 267 PRO A N 1
ATOM 2089 C CA . PRO A 1 267 ? 20.833 -10.826 -7.394 1.00 89.00 267 PRO A CA 1
ATOM 2090 C C . PRO A 1 267 ? 20.720 -11.400 -8.804 1.00 89.00 267 PRO A C 1
ATOM 2092 O O . PRO A 1 267 ? 19.842 -12.213 -9.058 1.00 89.00 267 PRO A O 1
ATOM 2095 N N . GLN A 1 268 ? 21.664 -11.087 -9.693 1.00 88.56 268 GLN A N 1
ATOM 2096 C CA . GLN A 1 268 ? 21.705 -11.658 -11.053 1.00 88.56 268 GLN A CA 1
ATOM 2097 C C . GLN A 1 268 ? 21.817 -13.198 -11.066 1.00 88.56 268 GLN A C 1
ATOM 2099 O O . GLN A 1 268 ? 21.538 -13.841 -12.075 1.00 88.56 268 GLN A O 1
ATOM 2104 N N . SER A 1 269 ? 22.224 -13.797 -9.941 1.00 89.88 269 SER A N 1
ATOM 2105 C CA . SER A 1 269 ? 22.245 -15.244 -9.713 1.00 89.88 269 SER A CA 1
ATOM 2106 C C . SER A 1 269 ? 20.880 -15.838 -9.344 1.00 89.88 269 SER A C 1
ATOM 2108 O O . SER A 1 269 ? 20.796 -17.042 -9.131 1.00 89.88 269 SER A O 1
ATOM 2110 N N . TYR A 1 270 ? 19.826 -15.031 -9.203 1.00 92.56 270 TYR A N 1
ATOM 2111 C CA . TYR A 1 270 ? 18.490 -15.514 -8.873 1.00 92.56 270 TYR A CA 1
ATOM 2112 C C . TYR A 1 270 ? 17.932 -16.341 -10.040 1.00 92.56 270 TYR A C 1
ATOM 2114 O O . TYR A 1 270 ? 17.748 -15.851 -11.154 1.00 92.56 270 TYR A O 1
ATOM 2122 N N . GLU A 1 271 ? 17.703 -17.633 -9.806 1.00 93.00 271 GLU A N 1
ATOM 2123 C CA . GLU A 1 271 ? 17.464 -18.593 -10.893 1.00 93.00 271 GLU A CA 1
ATOM 2124 C C . GLU A 1 271 ? 16.008 -18.631 -11.378 1.00 93.00 271 GLU A C 1
ATOM 2126 O O . GLU A 1 271 ? 15.732 -19.084 -12.498 1.00 93.00 271 GLU A O 1
ATOM 2131 N N . HIS A 1 272 ? 15.088 -18.127 -10.556 1.00 94.19 272 HIS A N 1
ATOM 2132 C CA . HIS A 1 272 ? 13.649 -18.195 -10.781 1.00 94.19 272 HIS A CA 1
ATOM 2133 C C . HIS A 1 272 ? 13.134 -16.994 -11.572 1.00 94.19 272 HIS A C 1
ATOM 2135 O O . HIS A 1 272 ? 13.759 -15.933 -11.626 1.00 94.19 272 HIS A O 1
ATOM 2141 N N . ALA A 1 273 ? 11.985 -17.176 -12.221 1.00 95.75 273 ALA A N 1
ATOM 2142 C CA . ALA A 1 273 ? 11.322 -16.108 -12.952 1.00 95.75 273 ALA A CA 1
ATOM 2143 C C . ALA A 1 273 ? 10.976 -14.932 -12.022 1.00 95.75 273 ALA A C 1
ATOM 2145 O O . ALA A 1 273 ? 10.579 -15.128 -10.876 1.00 95.75 273 ALA A O 1
ATOM 2146 N N . VAL A 1 274 ? 11.107 -13.710 -12.544 1.00 95.88 274 VAL A N 1
ATOM 2147 C CA . VAL A 1 274 ? 10.775 -12.461 -11.844 1.00 95.88 274 VAL A CA 1
ATOM 2148 C C . VAL A 1 274 ? 9.677 -11.746 -12.638 1.00 95.88 274 VAL A C 1
ATOM 2150 O O . VAL A 1 274 ? 9.980 -10.949 -13.532 1.00 95.88 274 VAL A O 1
ATOM 2153 N N . PRO A 1 275 ? 8.393 -12.058 -12.392 1.00 97.12 275 PRO A N 1
ATOM 2154 C CA . PRO A 1 275 ? 7.275 -11.397 -13.045 1.00 97.12 275 PRO A CA 1
ATOM 2155 C C . PRO A 1 275 ? 7.150 -9.943 -12.577 1.00 97.12 275 PRO A C 1
ATOM 2157 O O . PRO A 1 275 ? 7.047 -9.669 -11.380 1.00 97.12 275 PRO A O 1
ATOM 2160 N N . LEU A 1 276 ? 7.108 -9.020 -13.535 1.00 97.62 276 LEU A N 1
ATOM 2161 C CA . LEU A 1 276 ? 6.896 -7.591 -13.339 1.00 97.62 276 LEU A CA 1
ATOM 2162 C C . LEU A 1 276 ? 5.572 -7.181 -13.987 1.00 97.62 276 LEU A C 1
ATOM 2164 O O . LEU A 1 276 ? 5.418 -7.273 -15.205 1.00 97.62 276 LEU A O 1
ATOM 2168 N N . LEU A 1 277 ? 4.622 -6.705 -13.185 1.00 97.19 277 LEU A N 1
ATOM 2169 C CA . LEU A 1 277 ? 3.361 -6.137 -13.660 1.00 97.19 277 LEU A CA 1
ATOM 2170 C C . LEU A 1 277 ? 3.442 -4.608 -13.627 1.00 97.19 277 LEU A C 1
ATOM 2172 O O . LEU A 1 277 ? 3.327 -3.978 -12.573 1.00 97.19 277 LEU A O 1
ATOM 2176 N N . LEU A 1 278 ? 3.655 -4.000 -14.789 1.00 97.62 278 LEU A N 1
ATOM 2177 C CA . LEU A 1 278 ? 3.891 -2.568 -14.920 1.00 97.62 278 LEU A CA 1
ATOM 2178 C C . LEU A 1 278 ? 2.664 -1.894 -15.531 1.00 97.62 278 LEU A C 1
ATOM 2180 O O . LEU A 1 278 ? 2.438 -1.936 -16.742 1.00 97.62 278 LEU A O 1
ATOM 2184 N N . PHE A 1 279 ? 1.868 -1.244 -14.691 1.00 95.88 279 PHE A N 1
ATOM 2185 C CA . PHE A 1 279 ? 0.701 -0.495 -15.134 1.00 95.88 279 PHE A CA 1
ATOM 2186 C C . PHE A 1 279 ? 1.112 0.946 -15.426 1.00 95.88 279 PHE A C 1
ATOM 2188 O O . PHE A 1 279 ? 1.410 1.697 -14.496 1.00 95.88 279 PHE A O 1
ATOM 2195 N N . TYR A 1 280 ? 1.126 1.315 -16.713 1.00 94.81 280 TYR A N 1
ATOM 2196 C CA . TYR A 1 280 ? 1.402 2.671 -17.214 1.00 94.81 280 TYR A CA 1
ATOM 2197 C C . TYR A 1 280 ? 2.585 3.365 -16.512 1.00 94.81 280 TYR A C 1
ATOM 2199 O O . TYR A 1 280 ? 2.426 4.457 -15.962 1.00 94.81 280 TYR A O 1
ATOM 2207 N N . PRO A 1 281 ? 3.767 2.720 -16.466 1.00 95.19 281 PRO A N 1
ATOM 2208 C CA . PRO A 1 281 ? 4.897 3.199 -15.684 1.00 95.19 281 PRO A CA 1
ATOM 2209 C C . PRO A 1 281 ? 5.498 4.496 -16.241 1.00 95.19 281 PRO A C 1
ATOM 2211 O O . PRO A 1 281 ? 5.586 4.701 -17.452 1.00 95.19 281 PRO A O 1
ATOM 2214 N N . SER A 1 282 ? 6.019 5.343 -15.352 1.00 91.19 282 SER A N 1
ATOM 2215 C CA . SER A 1 282 ? 6.833 6.501 -15.751 1.00 91.19 282 SER A CA 1
ATOM 2216 C C . SER A 1 282 ? 8.284 6.081 -16.009 1.00 91.19 282 SER A C 1
ATOM 2218 O O . SER A 1 282 ? 9.110 6.135 -15.104 1.00 91.19 282 SER A O 1
ATOM 2220 N N . LEU A 1 283 ? 8.610 5.636 -17.225 1.00 94.12 283 LEU A N 1
ATOM 2221 C CA . LEU A 1 283 ? 9.934 5.071 -17.547 1.00 94.12 283 LEU A CA 1
ATOM 2222 C C . LEU A 1 283 ? 11.020 6.113 -17.855 1.00 94.12 283 LEU A C 1
ATOM 2224 O O . LEU A 1 283 ? 12.203 5.831 -17.671 1.00 94.12 283 LEU A O 1
ATOM 2228 N N . ASP A 1 284 ? 10.631 7.306 -18.305 1.00 93.00 284 ASP A N 1
ATOM 2229 C CA . ASP A 1 284 ? 11.538 8.418 -18.598 1.00 93.00 284 ASP A CA 1
ATOM 2230 C C . ASP A 1 284 ? 10.985 9.712 -17.994 1.00 93.00 284 ASP A C 1
ATOM 2232 O O . ASP A 1 284 ? 9.963 10.256 -18.417 1.00 93.00 284 ASP A O 1
ATOM 2236 N N . CYS A 1 285 ? 11.674 10.199 -16.970 1.00 89.81 285 CYS A N 1
ATOM 2237 C CA . CYS A 1 285 ? 11.288 11.362 -16.189 1.00 89.81 285 CYS A CA 1
ATOM 2238 C C . CYS A 1 285 ? 11.980 12.653 -16.659 1.00 89.81 285 CYS A C 1
ATOM 2240 O O . CYS A 1 285 ? 11.858 13.674 -15.981 1.00 89.81 285 CYS A O 1
ATOM 2242 N N . ARG A 1 286 ? 12.714 12.652 -17.787 1.00 89.06 286 ARG A N 1
ATOM 2243 C CA . ARG A 1 286 ? 13.415 13.852 -18.298 1.00 89.06 286 ARG A CA 1
ATOM 2244 C C . ARG A 1 286 ? 12.454 14.978 -18.662 1.00 89.06 286 ARG A C 1
ATOM 2246 O O . ARG A 1 286 ? 12.754 16.136 -18.379 1.00 89.06 286 ARG A O 1
ATOM 2253 N N . MET A 1 287 ? 11.301 14.622 -19.223 1.00 81.94 287 MET A N 1
ATOM 2254 C CA . MET A 1 287 ? 10.243 15.560 -19.597 1.00 81.94 287 MET A CA 1
ATOM 2255 C C . MET A 1 287 ? 9.153 15.639 -18.530 1.00 81.94 287 MET A C 1
ATOM 2257 O O . MET A 1 287 ? 8.642 14.617 -18.052 1.00 81.94 287 MET A O 1
ATOM 2261 N N . LEU A 1 288 ? 8.747 16.867 -18.217 1.00 74.12 288 LEU A N 1
ATOM 2262 C CA . LEU A 1 288 ? 7.563 17.165 -17.419 1.00 74.12 288 LEU A CA 1
ATOM 2263 C C . LEU A 1 288 ? 6.288 16.773 -18.180 1.00 74.12 288 LEU A C 1
ATOM 2265 O O . LEU A 1 288 ? 6.286 16.763 -19.412 1.00 74.12 288 LEU A O 1
ATOM 2269 N N . PRO A 1 289 ? 5.171 16.503 -17.480 1.00 69.44 289 PRO A N 1
ATOM 2270 C CA . PRO A 1 289 ? 3.922 16.090 -18.122 1.00 69.44 289 PRO A CA 1
ATOM 2271 C C . PRO A 1 289 ? 3.449 17.010 -19.259 1.00 69.44 289 PRO A C 1
ATOM 2273 O O . PRO A 1 289 ? 2.913 16.531 -20.254 1.00 69.44 289 PRO A O 1
ATOM 2276 N N . TYR A 1 290 ? 3.677 18.324 -19.150 1.00 70.00 290 TYR A N 1
ATOM 2277 C CA . TYR A 1 290 ? 3.289 19.296 -20.179 1.00 70.00 290 TYR A CA 1
ATOM 2278 C C . TYR A 1 290 ? 4.258 19.377 -21.371 1.00 70.00 290 TYR A C 1
ATOM 2280 O O . TYR A 1 290 ? 3.882 19.933 -22.400 1.00 70.00 290 TYR A O 1
ATOM 2288 N N . GLU A 1 291 ? 5.478 18.851 -21.235 1.00 76.94 291 GLU A N 1
ATOM 2289 C CA . GLU A 1 291 ? 6.502 18.795 -22.292 1.00 76.94 291 GLU A CA 1
ATOM 2290 C C . GLU A 1 291 ? 6.350 17.537 -23.157 1.00 76.94 291 GLU A C 1
ATOM 2292 O O . GLU A 1 291 ? 6.881 17.468 -24.264 1.00 76.94 291 GLU A O 1
ATOM 2297 N N . ARG A 1 292 ? 5.616 16.535 -22.658 1.00 81.44 292 ARG A N 1
ATOM 2298 C CA . ARG A 1 292 ? 5.382 15.265 -23.348 1.00 81.44 292 ARG A CA 1
ATOM 2299 C C . ARG A 1 292 ? 4.413 15.436 -24.513 1.00 81.44 292 ARG A C 1
ATOM 2301 O O . ARG A 1 292 ? 3.468 16.228 -24.466 1.00 81.44 292 ARG A O 1
ATOM 2308 N N . LEU A 1 293 ? 4.613 14.610 -25.539 1.00 78.81 293 LEU A N 1
ATOM 2309 C CA . LEU A 1 293 ? 3.677 14.487 -26.648 1.00 78.81 293 LEU A CA 1
ATOM 2310 C C . LEU A 1 293 ? 2.318 14.006 -26.118 1.00 78.81 293 LEU A C 1
ATOM 2312 O O . LEU A 1 293 ? 2.232 12.981 -25.442 1.00 78.81 293 LEU A O 1
ATOM 2316 N N . ARG A 1 294 ? 1.252 14.749 -26.423 1.00 76.19 294 ARG A N 1
ATOM 2317 C CA . ARG A 1 294 ? -0.110 14.332 -26.081 1.00 76.19 294 ARG A CA 1
ATOM 2318 C C . ARG A 1 294 ? -0.634 13.389 -27.162 1.00 76.19 294 ARG A C 1
ATOM 2320 O O . ARG A 1 294 ? -0.566 13.758 -28.335 1.00 76.19 294 ARG A O 1
ATOM 2327 N N . PRO A 1 295 ? -1.160 12.209 -26.799 1.00 77.00 295 PRO A N 1
ATOM 2328 C CA . PRO A 1 295 ? -1.776 11.321 -27.772 1.00 77.00 295 PRO A CA 1
ATOM 2329 C C . PRO A 1 295 ? -3.046 11.945 -28.363 1.00 77.00 295 PRO A C 1
ATOM 2331 O O . PRO A 1 295 ? -3.738 12.735 -27.712 1.00 77.00 295 PRO A O 1
ATOM 2334 N N . GLU A 1 296 ? -3.360 11.572 -29.603 1.00 73.81 296 GLU A N 1
ATOM 2335 C CA . GLU A 1 296 ? -4.605 11.972 -30.260 1.00 73.81 296 GLU A CA 1
ATOM 2336 C C . GLU A 1 296 ? -5.822 11.528 -29.433 1.00 73.81 296 GLU A C 1
ATOM 2338 O O . GLU A 1 296 ? -5.892 10.397 -28.953 1.00 73.81 296 GLU A O 1
ATOM 2343 N N . GLY A 1 297 ? -6.788 12.432 -29.250 1.00 69.94 297 GLY A N 1
ATOM 2344 C CA . GLY A 1 297 ? -7.997 12.179 -28.456 1.00 69.94 297 GLY A CA 1
ATOM 2345 C C . GLY A 1 297 ? -7.867 12.461 -26.956 1.00 69.94 297 GLY A C 1
ATOM 2346 O O . GLY A 1 297 ? -8.874 12.405 -26.253 1.00 69.94 297 GLY A O 1
ATOM 2347 N N . LEU A 1 298 ? -6.679 12.815 -26.450 1.00 72.50 298 LEU A N 1
ATOM 2348 C CA . LEU A 1 298 ? -6.535 13.318 -25.084 1.00 72.50 298 LEU A CA 1
ATOM 2349 C C . LEU A 1 298 ? -6.938 14.800 -25.029 1.00 72.50 298 LEU A C 1
ATOM 2351 O O . LEU A 1 298 ? -6.182 15.680 -25.451 1.00 72.50 298 LEU A O 1
ATOM 2355 N N . GLU A 1 299 ? -8.138 15.079 -24.518 1.00 64.50 299 GLU A N 1
ATOM 2356 C CA . GLU A 1 299 ? -8.614 16.452 -24.326 1.00 64.50 299 GLU A CA 1
ATOM 2357 C C . GLU A 1 299 ? -7.699 17.236 -23.372 1.00 64.50 299 GLU A C 1
ATOM 2359 O O . GLU A 1 299 ? -7.132 16.696 -22.418 1.00 64.50 299 GLU A O 1
ATOM 2364 N N . VAL A 1 300 ? -7.553 18.544 -23.617 1.00 60.75 300 VAL A N 1
ATOM 2365 C CA . VAL A 1 300 ? -6.830 19.424 -22.690 1.00 60.75 300 VAL A CA 1
ATOM 2366 C C . VAL A 1 300 ? -7.597 19.437 -21.366 1.00 60.75 300 VAL A C 1
ATOM 2368 O O . VAL A 1 300 ? -8.789 19.748 -21.386 1.00 60.75 300 VAL A O 1
ATOM 2371 N N . PRO A 1 301 ? -6.959 19.147 -20.216 1.00 55.56 301 PRO A N 1
ATOM 2372 C CA . PRO A 1 301 ? -7.652 19.181 -18.936 1.00 55.56 301 PRO A CA 1
ATOM 2373 C C . PRO A 1 301 ? -8.280 20.562 -18.716 1.00 55.56 301 PRO A C 1
ATOM 2375 O O . PRO A 1 301 ? -7.571 21.565 -18.630 1.00 55.56 301 PRO A O 1
ATOM 2378 N N . THR A 1 302 ? -9.608 20.627 -18.629 1.00 47.84 302 THR A N 1
ATOM 2379 C CA . THR A 1 302 ? -10.348 21.847 -18.281 1.00 47.84 302 THR A CA 1
ATOM 2380 C C . THR A 1 302 ? -10.964 21.703 -16.884 1.00 47.84 302 THR A C 1
ATOM 2382 O O . THR A 1 302 ? -11.341 20.614 -16.453 1.00 47.84 302 THR A O 1
ATOM 2385 N N . GLY A 1 303 ? -11.027 22.799 -16.119 1.00 49.88 303 GLY A N 1
ATOM 2386 C CA . GLY A 1 303 ? -11.661 22.817 -14.791 1.00 49.88 303 GLY A CA 1
ATOM 2387 C C . GLY A 1 303 ? -10.850 22.144 -13.671 1.00 49.88 303 GLY A C 1
ATOM 2388 O O . GLY A 1 303 ? -9.630 22.255 -13.621 1.00 49.88 303 GLY A O 1
ATOM 2389 N N . PHE A 1 304 ? -11.523 21.473 -12.729 1.00 38.12 304 PHE A N 1
ATOM 2390 C CA . PHE A 1 304 ? -10.922 20.903 -11.508 1.00 38.12 304 PHE A CA 1
ATOM 2391 C C . PHE A 1 304 ? -9.788 19.892 -11.781 1.00 38.12 304 PHE A C 1
ATOM 2393 O O . PHE A 1 304 ? -8.856 19.798 -10.990 1.00 38.12 304 PHE A O 1
ATOM 2400 N N . PHE A 1 305 ? -9.788 19.207 -12.931 1.00 39.97 305 PHE A N 1
ATOM 2401 C CA . PHE A 1 305 ? -8.676 18.342 -13.353 1.00 39.97 305 PHE A CA 1
ATOM 2402 C C . PHE A 1 305 ? -7.423 19.121 -13.789 1.00 39.97 305 PHE A C 1
ATOM 2404 O O . PHE A 1 305 ? -6.320 18.602 -13.668 1.00 39.97 305 PHE A O 1
ATOM 2411 N N . ALA A 1 306 ? -7.529 20.400 -14.168 1.00 47.44 306 ALA A N 1
ATOM 2412 C CA . ALA A 1 306 ? -6.358 21.276 -14.303 1.00 47.44 306 ALA A CA 1
ATOM 2413 C C . ALA A 1 306 ? -5.666 21.545 -12.945 1.00 47.44 306 ALA A C 1
ATOM 2415 O O . ALA A 1 306 ? -4.528 22.008 -12.902 1.00 47.44 306 ALA A O 1
ATOM 2416 N N . ARG A 1 307 ? -6.330 21.228 -11.820 1.00 38.50 307 ARG A N 1
ATOM 2417 C CA . ARG A 1 307 ? -5.791 21.293 -10.451 1.00 38.50 307 ARG A CA 1
ATOM 2418 C C . ARG A 1 307 ? -4.919 20.075 -10.092 1.00 38.50 307 ARG A C 1
ATOM 2420 O O . ARG A 1 307 ? -4.164 20.159 -9.132 1.00 38.50 307 ARG A O 1
ATOM 2427 N N . LEU A 1 308 ? -4.909 19.018 -10.922 1.00 43.72 308 LEU A N 1
ATOM 2428 C CA . LEU A 1 308 ? -3.875 17.961 -10.944 1.00 43.72 308 LEU A CA 1
ATOM 2429 C C . LEU A 1 308 ? -2.534 18.439 -11.547 1.00 43.72 308 LEU A C 1
ATOM 2431 O O . LEU A 1 308 ? -1.638 17.639 -11.800 1.00 43.72 308 LEU A O 1
ATOM 2435 N N . LYS A 1 309 ? -2.332 19.764 -11.637 1.00 49.59 309 LYS A N 1
ATOM 2436 C CA . LYS A 1 309 ? -1.014 20.427 -11.599 1.00 49.59 309 LYS A CA 1
ATOM 2437 C C . LYS A 1 309 ? -0.086 19.913 -10.489 1.00 49.59 309 LYS A C 1
ATOM 2439 O O . LYS A 1 309 ? 1.097 20.215 -10.549 1.00 49.59 309 LYS A O 1
ATOM 2444 N N . LEU A 1 310 ? -0.584 19.130 -9.527 1.00 47.72 310 LEU A N 1
ATOM 2445 C CA . LEU A 1 310 ? 0.218 18.437 -8.523 1.00 47.72 310 LEU A CA 1
ATOM 2446 C C . LEU A 1 310 ? 1.462 17.771 -9.125 1.00 47.72 310 LEU A C 1
ATOM 2448 O O . LEU A 1 310 ? 2.543 18.045 -8.642 1.00 47.72 310 LEU A O 1
ATOM 2452 N N . GLU A 1 311 ? 1.379 16.987 -10.205 1.00 52.31 311 GLU A N 1
ATOM 2453 C CA . GLU A 1 311 ? 2.595 16.374 -10.776 1.00 52.31 311 GLU A CA 1
ATOM 2454 C C . GLU A 1 311 ? 3.562 17.410 -11.365 1.00 52.31 311 GLU A C 1
ATOM 2456 O O . GLU A 1 311 ? 4.773 17.271 -11.241 1.00 52.31 311 GLU A O 1
ATOM 2461 N N . THR A 1 312 ? 3.043 18.479 -11.971 1.00 56.28 312 THR A N 1
ATOM 2462 C CA . THR A 1 312 ? 3.870 19.549 -12.553 1.00 56.28 312 THR A CA 1
ATOM 2463 C C . THR A 1 312 ? 4.591 20.366 -11.479 1.00 56.28 312 THR A C 1
ATOM 2465 O O . THR A 1 312 ? 5.745 20.737 -11.671 1.00 56.28 312 THR A O 1
ATOM 2468 N N . GLU A 1 313 ? 3.931 20.613 -10.348 1.00 59.47 313 GLU A N 1
ATOM 2469 C CA . GLU A 1 313 ? 4.470 21.382 -9.221 1.00 59.47 313 GLU A CA 1
ATOM 2470 C C . GLU A 1 313 ? 5.311 20.507 -8.268 1.00 59.47 313 GLU A C 1
ATOM 2472 O O . GLU A 1 313 ? 6.309 20.972 -7.722 1.00 59.47 313 GLU A O 1
ATOM 2477 N N . LEU A 1 314 ? 4.953 19.229 -8.085 1.00 61.38 314 LEU A N 1
ATOM 2478 C CA . LEU A 1 314 ? 5.611 18.299 -7.156 1.00 61.38 314 LEU A CA 1
ATOM 2479 C C . LEU A 1 314 ? 6.788 17.550 -7.779 1.00 61.38 314 LEU A C 1
ATOM 2481 O O . LEU A 1 314 ? 7.762 17.287 -7.076 1.00 61.38 314 LEU A O 1
ATOM 2485 N N . MET A 1 315 ? 6.747 17.211 -9.074 1.00 68.69 315 MET A N 1
ATOM 2486 C CA . MET A 1 315 ? 7.849 16.484 -9.719 1.00 68.69 315 MET A CA 1
ATOM 2487 C C . MET A 1 315 ? 9.183 17.240 -9.607 1.00 68.69 315 MET A C 1
ATOM 2489 O O . MET A 1 315 ? 10.169 16.599 -9.249 1.00 68.69 315 MET A O 1
ATOM 2493 N N . PRO A 1 316 ? 9.261 18.574 -9.808 1.00 70.88 316 PRO A N 1
ATOM 2494 C CA . PRO A 1 316 ? 10.491 19.330 -9.561 1.00 70.88 316 PRO A CA 1
ATOM 2495 C C . PRO A 1 316 ? 10.959 19.305 -8.099 1.00 70.88 316 PRO A C 1
ATOM 2497 O O . PRO A 1 316 ? 12.154 19.451 -7.843 1.00 70.88 316 PRO A O 1
ATOM 2500 N N . GLN A 1 317 ? 10.039 19.127 -7.146 1.00 76.19 317 GLN A N 1
ATOM 2501 C CA . GLN A 1 317 ? 10.346 19.109 -5.715 1.00 76.19 317 GLN A CA 1
ATOM 2502 C C . GLN A 1 317 ? 10.839 17.739 -5.236 1.00 76.19 317 GLN A C 1
ATOM 2504 O O . GLN A 1 317 ? 11.716 17.680 -4.374 1.00 76.19 317 GLN A O 1
ATOM 2509 N N . TYR A 1 318 ? 10.306 16.656 -5.810 1.00 79.56 318 TYR A N 1
ATOM 2510 C CA . TYR A 1 318 ? 10.725 15.276 -5.554 1.00 79.56 318 TYR A CA 1
ATOM 2511 C C . TYR A 1 318 ? 11.992 14.886 -6.335 1.00 79.56 318 TYR A C 1
ATOM 2513 O O . TYR A 1 318 ? 12.952 14.377 -5.753 1.00 79.56 318 TYR A O 1
ATOM 2521 N N . LEU A 1 319 ? 12.009 15.145 -7.648 1.00 85.19 319 LEU A N 1
ATOM 2522 C CA . LEU A 1 319 ? 13.065 14.745 -8.577 1.00 85.19 319 LEU A CA 1
ATOM 2523 C C . LEU A 1 319 ? 13.658 15.973 -9.278 1.00 85.19 319 LEU A C 1
ATOM 2525 O O . LEU A 1 319 ? 13.120 16.508 -10.258 1.00 85.19 319 LEU A O 1
ATOM 2529 N N . ARG A 1 320 ? 14.817 16.404 -8.772 1.00 84.38 320 ARG A N 1
ATOM 2530 C CA . ARG A 1 320 ? 15.563 17.537 -9.326 1.00 84.38 320 ARG A CA 1
ATOM 2531 C C . ARG A 1 320 ? 15.968 17.283 -10.777 1.00 84.38 320 ARG A C 1
ATOM 2533 O O . ARG A 1 320 ? 16.238 16.145 -11.160 1.00 84.38 320 ARG A O 1
ATOM 2540 N N . VAL A 1 321 ? 16.039 18.353 -11.570 1.00 85.75 321 VAL A N 1
ATOM 2541 C CA . VAL A 1 321 ? 16.307 18.299 -13.018 1.00 85.75 321 VAL A CA 1
ATOM 2542 C C . VAL A 1 321 ? 17.578 17.510 -13.329 1.00 85.75 321 VAL A C 1
ATOM 2544 O O . VAL A 1 321 ? 17.569 16.667 -14.223 1.00 85.75 321 VAL A O 1
ATOM 2547 N N . GLU A 1 322 ? 18.631 17.696 -12.533 1.00 87.81 322 GLU A N 1
ATOM 2548 C CA . GLU A 1 322 ? 19.938 17.060 -12.732 1.00 87.81 322 GLU A CA 1
ATOM 2549 C C . GLU A 1 322 ? 19.895 15.541 -12.509 1.00 87.81 322 GLU A C 1
ATOM 2551 O O . GLU A 1 322 ? 20.760 14.815 -12.990 1.00 87.81 322 GLU A O 1
ATOM 2556 N N . LYS A 1 323 ? 18.887 15.044 -11.780 1.00 90.25 323 LYS A N 1
ATOM 2557 C CA . LYS A 1 323 ? 18.699 13.617 -11.485 1.00 90.25 323 LYS A CA 1
ATOM 2558 C C . LYS A 1 323 ? 17.709 12.932 -12.419 1.00 90.25 323 LYS A C 1
ATOM 2560 O O . LYS A 1 323 ? 17.655 11.710 -12.429 1.00 90.25 323 LYS A O 1
ATOM 2565 N N . ARG A 1 324 ? 16.959 13.668 -13.245 1.00 90.19 324 ARG A N 1
ATOM 2566 C CA . ARG A 1 324 ? 15.936 13.077 -14.129 1.00 90.19 324 ARG A CA 1
ATOM 2567 C C . ARG A 1 324 ? 16.505 12.122 -15.174 1.00 90.19 324 ARG A C 1
ATOM 2569 O O . ARG A 1 324 ? 15.818 11.190 -15.571 1.00 90.19 324 ARG A O 1
ATOM 2576 N N . ALA A 1 325 ? 17.738 12.346 -15.622 1.00 92.06 325 ALA A N 1
ATOM 2577 C CA . ALA A 1 325 ? 18.416 11.454 -16.561 1.00 92.06 325 ALA A CA 1
ATOM 2578 C C . ALA A 1 325 ? 19.065 10.237 -15.880 1.00 92.06 325 ALA A C 1
ATOM 2580 O O . ALA A 1 325 ? 19.543 9.352 -16.580 1.00 92.06 325 ALA A O 1
ATOM 2581 N N . HIS A 1 326 ? 19.082 10.182 -14.543 1.00 94.38 326 HIS A N 1
ATOM 2582 C CA . HIS A 1 326 ? 19.684 9.070 -13.819 1.00 94.38 326 HIS A CA 1
ATOM 2583 C C . HIS A 1 326 ? 18.908 7.774 -14.116 1.00 94.38 326 HIS A C 1
ATOM 2585 O O . HIS A 1 326 ? 17.681 7.768 -13.976 1.00 94.38 326 HIS A O 1
ATOM 2591 N N . PRO A 1 327 ? 19.576 6.662 -14.459 1.00 94.75 327 PRO A N 1
ATOM 2592 C CA . PRO A 1 327 ? 18.925 5.421 -14.883 1.00 94.75 327 PRO A CA 1
ATOM 2593 C C . PRO A 1 327 ? 18.018 4.813 -13.808 1.00 94.75 327 PRO A C 1
ATOM 2595 O O . PRO A 1 327 ? 17.024 4.197 -14.144 1.00 94.75 327 PRO A O 1
ATOM 2598 N N . ARG A 1 328 ? 18.274 5.039 -12.513 1.00 94.00 328 ARG A N 1
ATOM 2599 C CA . ARG A 1 328 ? 17.344 4.626 -11.437 1.00 94.00 328 ARG A CA 1
ATOM 2600 C C . ARG A 1 328 ? 16.146 5.566 -11.201 1.00 94.00 328 ARG A C 1
ATOM 2602 O O . ARG A 1 328 ? 15.125 5.142 -10.667 1.00 94.00 328 ARG A O 1
ATOM 2609 N N . ALA A 1 329 ? 16.225 6.824 -11.641 1.00 93.56 329 ALA A N 1
ATOM 2610 C CA . ALA A 1 329 ? 15.073 7.736 -11.664 1.00 93.56 329 ALA A CA 1
ATOM 2611 C C . ALA A 1 329 ? 14.220 7.540 -12.931 1.00 93.56 329 ALA A C 1
ATOM 2613 O O . ALA A 1 329 ? 13.001 7.719 -12.912 1.00 93.56 329 ALA A O 1
ATOM 2614 N N . SER A 1 330 ? 14.876 7.156 -14.026 1.00 95.50 330 SER A N 1
ATOM 2615 C CA . SER A 1 330 ? 14.305 6.892 -15.344 1.00 95.50 330 SER A CA 1
ATOM 2616 C C . SER A 1 330 ? 14.759 5.509 -15.829 1.00 95.50 330 SER A C 1
ATOM 2618 O O . SER A 1 330 ? 15.645 5.427 -16.684 1.00 95.50 330 SER A O 1
ATOM 2620 N N . PRO A 1 331 ? 14.176 4.414 -15.302 1.00 96.06 331 PRO A N 1
ATOM 2621 C CA . PRO A 1 331 ? 14.599 3.040 -15.595 1.00 96.06 331 PRO A CA 1
ATOM 2622 C C . PRO A 1 331 ? 14.472 2.657 -17.070 1.00 96.06 331 PRO A C 1
ATOM 2624 O O . PRO A 1 331 ? 15.122 1.717 -17.516 1.00 96.06 331 PRO A O 1
ATOM 2627 N N . GLY A 1 332 ? 13.725 3.420 -17.874 1.00 95.81 332 GLY A N 1
ATOM 2628 C CA . GLY A 1 332 ? 13.720 3.260 -19.326 1.00 95.81 332 GLY A CA 1
ATOM 2629 C C . GLY A 1 332 ? 15.045 3.638 -20.009 1.00 95.81 332 GLY A C 1
ATOM 2630 O O . GLY A 1 332 ? 15.340 3.173 -21.115 1.00 95.81 332 GLY A O 1
ATOM 2631 N N . LEU A 1 333 ? 15.873 4.461 -19.359 1.00 95.50 333 LEU A N 1
ATOM 2632 C CA . LEU A 1 333 ? 17.175 4.889 -19.875 1.00 95.50 333 LEU A CA 1
ATOM 2633 C C . LEU A 1 333 ? 18.286 3.874 -19.585 1.00 95.50 333 LEU A C 1
ATOM 2635 O O . LEU A 1 333 ? 19.199 3.768 -20.401 1.00 95.50 333 LEU A O 1
ATOM 2639 N N . ALA A 1 334 ? 18.162 3.077 -18.519 1.00 95.50 334 ALA A N 1
ATOM 2640 C CA . ALA A 1 334 ? 19.143 2.061 -18.131 1.00 95.50 334 ALA A CA 1
ATOM 2641 C C . ALA A 1 334 ? 19.417 1.042 -19.253 1.00 95.50 334 ALA A C 1
ATOM 2643 O O . ALA A 1 334 ? 18.498 0.670 -19.989 1.00 95.50 334 ALA A O 1
ATOM 2644 N N . ASP A 1 335 ? 20.668 0.597 -19.401 1.00 94.88 335 ASP A N 1
ATOM 2645 C CA . ASP A 1 335 ? 21.042 -0.447 -20.367 1.00 94.88 335 ASP A CA 1
ATOM 2646 C C . ASP A 1 335 ? 20.225 -1.731 -20.110 1.00 94.88 335 ASP A C 1
ATOM 2648 O O . ASP A 1 335 ? 20.081 -2.176 -18.969 1.00 94.88 335 ASP A O 1
ATOM 2652 N N . ILE A 1 336 ? 19.678 -2.326 -21.176 1.00 95.75 336 ILE A N 1
ATOM 2653 C CA . ILE A 1 336 ? 18.864 -3.546 -21.088 1.00 95.75 336 ILE A CA 1
ATOM 2654 C C . ILE A 1 336 ? 19.704 -4.741 -20.622 1.00 95.75 336 ILE A C 1
ATOM 2656 O O . ILE A 1 336 ? 19.161 -5.649 -19.996 1.00 95.75 336 ILE A O 1
ATOM 2660 N N . LYS A 1 337 ? 21.032 -4.710 -20.789 1.00 93.19 337 LYS A N 1
ATOM 2661 C CA . LYS A 1 337 ? 21.941 -5.705 -20.192 1.00 93.19 337 LYS A CA 1
ATOM 2662 C C . LYS A 1 337 ? 21.861 -5.759 -18.667 1.00 93.19 337 LYS A C 1
ATOM 2664 O O . LYS A 1 337 ? 22.142 -6.802 -18.087 1.00 93.19 337 LYS A O 1
ATOM 2669 N N . GLY A 1 338 ? 21.479 -4.653 -18.026 1.00 94.12 338 GLY A N 1
ATOM 2670 C CA . GLY A 1 338 ? 21.257 -4.588 -16.584 1.00 94.12 338 GLY A CA 1
ATOM 2671 C C . GLY A 1 338 ? 19.929 -5.204 -16.135 1.00 94.12 338 GLY A C 1
ATOM 2672 O O . GLY A 1 338 ? 19.762 -5.497 -14.950 1.00 94.12 338 GLY A O 1
ATOM 2673 N N . LEU A 1 339 ? 18.979 -5.413 -17.056 1.00 95.88 339 LEU A N 1
ATOM 2674 C CA . LEU A 1 339 ? 17.697 -6.043 -16.756 1.00 95.88 339 LEU A CA 1
ATOM 2675 C C . LEU A 1 339 ? 17.903 -7.522 -16.435 1.00 95.88 339 LEU A C 1
ATOM 2677 O O . LEU A 1 339 ? 18.409 -8.283 -17.262 1.00 95.88 339 LEU A O 1
ATOM 2681 N N . HIS A 1 340 ? 17.406 -7.937 -15.274 1.00 96.88 340 HIS A N 1
ATOM 2682 C CA . HIS A 1 340 ? 17.539 -9.293 -14.769 1.00 96.88 340 HIS A CA 1
ATOM 2683 C C . HIS A 1 340 ? 17.187 -10.345 -15.848 1.00 96.88 340 HIS A C 1
ATOM 2685 O O . HIS A 1 340 ? 16.140 -10.245 -16.508 1.00 96.88 340 HIS A O 1
ATOM 2691 N N . PRO A 1 341 ? 18.021 -11.383 -16.051 1.00 95.69 341 PRO A N 1
ATOM 2692 C CA . PRO A 1 341 ? 17.852 -12.352 -17.138 1.00 95.69 341 PRO A CA 1
ATOM 2693 C C . PRO A 1 341 ? 16.574 -13.182 -16.998 1.00 95.69 341 PRO A C 1
ATOM 2695 O O . PRO A 1 341 ? 16.062 -13.711 -17.979 1.00 95.69 341 PRO A O 1
ATOM 2698 N N . LYS A 1 342 ? 16.039 -13.292 -15.777 1.00 96.81 342 LYS A N 1
ATOM 2699 C CA . LYS A 1 342 ? 14.775 -13.984 -15.490 1.00 96.81 342 LYS A CA 1
ATOM 2700 C C . LYS A 1 342 ? 13.554 -13.061 -15.421 1.00 96.81 342 LYS A C 1
ATOM 2702 O O . LYS A 1 342 ? 12.470 -13.531 -15.082 1.00 96.81 342 LYS A O 1
ATOM 2707 N N . ALA A 1 343 ? 13.710 -11.766 -15.711 1.00 97.38 343 ALA A N 1
ATOM 2708 C CA . ALA A 1 343 ? 12.586 -10.836 -15.733 1.00 97.38 343 ALA A CA 1
ATOM 2709 C C . ALA A 1 343 ? 11.575 -11.231 -16.819 1.00 97.38 343 ALA A C 1
ATOM 2711 O O . ALA A 1 343 ? 11.947 -11.439 -17.972 1.00 97.38 343 ALA A O 1
ATOM 2712 N N . LYS A 1 344 ? 10.296 -11.305 -16.444 1.00 98.12 344 LYS A N 1
ATOM 2713 C CA . LYS A 1 344 ? 9.156 -11.435 -17.360 1.00 98.12 344 LYS A CA 1
ATOM 2714 C C . LYS A 1 344 ? 8.257 -10.237 -17.124 1.00 98.12 344 LYS A C 1
ATOM 2716 O O . LYS A 1 344 ? 7.836 -10.016 -15.997 1.00 98.12 344 LYS A O 1
ATOM 2721 N N . ILE A 1 345 ? 7.950 -9.458 -18.150 1.00 98.50 345 ILE A N 1
ATOM 2722 C CA . ILE A 1 345 ? 7.363 -8.126 -17.985 1.00 98.50 345 ILE A CA 1
ATOM 2723 C C . ILE A 1 345 ? 6.022 -8.058 -18.695 1.00 98.50 345 ILE A C 1
ATOM 2725 O O . ILE A 1 345 ? 5.956 -8.228 -19.908 1.00 98.50 345 ILE A O 1
ATOM 2729 N N . MET A 1 346 ? 4.963 -7.733 -17.961 1.00 98.38 346 MET A N 1
ATOM 2730 C CA . MET A 1 346 ? 3.692 -7.314 -18.536 1.00 98.38 346 MET A CA 1
ATOM 2731 C C . MET A 1 346 ? 3.553 -5.799 -18.402 1.00 98.38 346 MET A C 1
ATOM 2733 O O . MET A 1 346 ? 3.443 -5.269 -17.299 1.00 98.38 346 MET A O 1
ATOM 2737 N N . LEU A 1 347 ? 3.553 -5.104 -19.535 1.00 98.31 347 LEU A N 1
ATOM 2738 C CA . LEU A 1 347 ? 3.430 -3.658 -19.638 1.00 98.31 347 LEU A CA 1
ATOM 2739 C C . LEU A 1 347 ? 2.027 -3.288 -20.120 1.00 98.31 347 LEU A C 1
ATOM 2741 O O . LEU A 1 347 ? 1.648 -3.603 -21.246 1.00 98.31 347 LEU A O 1
ATOM 2745 N N . ILE A 1 348 ? 1.263 -2.597 -19.282 1.00 97.81 348 ILE A N 1
ATOM 2746 C CA . ILE A 1 348 ? -0.134 -2.253 -19.557 1.00 97.81 348 ILE A CA 1
ATOM 2747 C C . ILE A 1 348 ? -0.223 -0.760 -19.855 1.00 97.81 348 ILE A C 1
ATOM 2749 O O . ILE A 1 348 ? 0.043 0.064 -18.981 1.00 97.81 348 ILE A O 1
ATOM 2753 N N . LEU A 1 349 ? -0.614 -0.411 -21.080 1.00 96.12 349 LEU A N 1
ATOM 2754 C CA . LEU A 1 349 ? -0.590 0.956 -21.593 1.00 96.12 349 LEU A CA 1
ATOM 2755 C C . LEU A 1 349 ? -2.000 1.440 -21.978 1.00 96.12 349 LEU A C 1
ATOM 2757 O O . LEU A 1 349 ? -2.600 0.909 -22.917 1.00 96.12 349 LEU A O 1
ATOM 2761 N N . PRO A 1 350 ? -2.549 2.453 -21.293 1.00 93.31 350 PRO A N 1
ATOM 2762 C CA . PRO A 1 350 ? -3.747 3.155 -21.739 1.00 93.31 350 PRO A CA 1
ATOM 2763 C C . PRO A 1 350 ? -3.476 3.936 -23.027 1.00 93.31 350 PRO A C 1
ATOM 2765 O O . PRO A 1 350 ? -2.392 4.479 -23.244 1.00 93.31 350 PRO A O 1
ATOM 2768 N N . GLN A 1 351 ? -4.492 4.041 -23.880 1.00 90.81 351 GLN A N 1
ATOM 2769 C CA . GLN A 1 351 ? -4.405 4.849 -25.095 1.00 90.81 351 GLN A CA 1
ATOM 2770 C C . GLN A 1 351 ? -4.331 6.351 -24.789 1.00 90.81 351 GLN A C 1
ATOM 2772 O O . GLN A 1 351 ? -3.587 7.071 -25.451 1.00 90.81 351 GLN A O 1
ATOM 2777 N N . LEU A 1 352 ? -5.097 6.831 -23.804 1.00 87.88 352 LEU A N 1
ATOM 2778 C CA . LEU A 1 352 ? -5.205 8.256 -23.487 1.00 87.88 352 LEU A CA 1
ATOM 2779 C C . LEU A 1 352 ? -4.245 8.626 -22.345 1.00 87.88 352 LEU A C 1
ATOM 2781 O O . LEU A 1 352 ? -4.666 8.954 -21.234 1.00 87.88 352 LEU A O 1
ATOM 2785 N N . ASP A 1 353 ? -2.940 8.542 -22.615 1.00 85.81 353 ASP A N 1
ATOM 2786 C CA . ASP A 1 353 ? -1.884 8.796 -21.629 1.00 85.81 353 ASP A CA 1
ATOM 2787 C C . ASP A 1 353 ? -0.613 9.405 -22.240 1.00 85.81 353 ASP A C 1
ATOM 2789 O O . ASP A 1 353 ? -0.079 8.942 -23.248 1.00 85.81 353 ASP A O 1
ATOM 2793 N N . SER A 1 354 ? -0.109 10.450 -21.581 1.00 82.12 354 SER A N 1
ATOM 2794 C CA . SER A 1 354 ? 1.133 11.150 -21.930 1.00 82.12 354 SER A CA 1
ATOM 2795 C C . SER A 1 354 ? 2.400 10.299 -21.775 1.00 82.12 354 SER A C 1
ATOM 2797 O O . SER A 1 354 ? 3.434 10.632 -22.353 1.00 82.12 354 SER A O 1
ATOM 2799 N N . LEU A 1 355 ? 2.348 9.214 -20.994 1.00 85.62 355 LEU A N 1
ATOM 2800 C CA . LEU A 1 355 ? 3.474 8.300 -20.782 1.00 85.62 355 LEU A CA 1
ATOM 2801 C C . LEU A 1 355 ? 3.615 7.240 -21.881 1.00 85.62 355 LEU A C 1
ATOM 2803 O O . LEU A 1 355 ? 4.672 6.610 -21.990 1.00 85.62 355 LEU A O 1
ATOM 2807 N N . SER A 1 356 ? 2.589 7.044 -22.712 1.00 82.44 356 SER A N 1
ATOM 2808 C CA . SER A 1 356 ? 2.563 5.951 -23.689 1.00 82.44 356 SER A CA 1
ATOM 2809 C C . SER A 1 356 ? 3.659 6.083 -24.747 1.00 82.44 356 SER A C 1
ATOM 2811 O O . SER A 1 356 ? 4.344 5.105 -25.021 1.00 82.44 356 SER A O 1
ATOM 2813 N N . ALA A 1 357 ? 3.930 7.292 -25.254 1.00 85.88 357 ALA A N 1
ATOM 2814 C CA . ALA A 1 357 ? 4.993 7.505 -26.244 1.00 85.88 357 ALA A CA 1
ATOM 2815 C C . ALA A 1 357 ? 6.397 7.174 -25.698 1.00 85.88 357 ALA A C 1
ATOM 2817 O O . ALA A 1 357 ? 7.225 6.593 -26.395 1.00 85.88 357 ALA A O 1
ATOM 2818 N N . LEU A 1 358 ? 6.663 7.508 -24.431 1.00 89.00 358 LEU A N 1
ATOM 2819 C CA . LEU A 1 358 ? 7.922 7.162 -23.760 1.00 89.00 358 LEU A CA 1
ATOM 2820 C C . LEU A 1 358 ? 8.024 5.657 -23.501 1.00 89.00 358 LEU A C 1
ATOM 2822 O O . LEU A 1 358 ? 9.095 5.068 -23.647 1.00 89.00 358 LEU A O 1
ATOM 2826 N N . SER A 1 359 ? 6.897 5.031 -23.166 1.00 93.38 359 SER A N 1
ATOM 2827 C CA . SER A 1 359 ? 6.814 3.580 -23.034 1.00 93.38 359 SER A CA 1
ATOM 2828 C C . SER A 1 359 ? 7.104 2.880 -24.361 1.00 93.38 359 SER A C 1
ATOM 2830 O O . SER A 1 359 ? 7.808 1.878 -24.366 1.00 93.38 359 SER A O 1
ATOM 2832 N N . ASP A 1 360 ? 6.653 3.430 -25.489 1.00 94.12 360 ASP A N 1
ATOM 2833 C CA . ASP A 1 360 ? 6.896 2.867 -26.822 1.00 94.12 360 ASP A CA 1
ATOM 2834 C C . ASP A 1 360 ? 8.378 2.879 -27.207 1.00 94.12 360 ASP A C 1
ATOM 2836 O O . ASP A 1 360 ? 8.880 1.888 -27.738 1.00 94.12 360 ASP A O 1
ATOM 2840 N N . ILE A 1 361 ? 9.097 3.955 -26.873 1.00 94.62 361 ILE A N 1
ATOM 2841 C CA . ILE A 1 361 ? 10.555 4.031 -27.055 1.00 94.62 361 ILE A CA 1
ATOM 2842 C C . ILE A 1 361 ? 11.245 2.914 -26.264 1.00 94.62 361 ILE A C 1
ATOM 2844 O O . ILE A 1 361 ? 12.138 2.242 -26.780 1.00 94.62 361 ILE A O 1
ATOM 2848 N N . TRP A 1 362 ? 10.826 2.691 -25.018 1.00 96.88 362 TRP A N 1
ATOM 2849 C CA . TRP A 1 362 ? 11.398 1.631 -24.195 1.00 96.88 362 TRP A CA 1
ATOM 2850 C C . TRP A 1 362 ? 11.034 0.228 -24.700 1.00 96.88 362 TRP A C 1
ATOM 2852 O O . TRP A 1 362 ? 11.896 -0.645 -24.733 1.00 96.88 362 TRP A O 1
ATOM 2862 N N . VAL A 1 363 ? 9.798 0.013 -25.162 1.00 98.00 363 VAL A N 1
ATOM 2863 C CA . VAL A 1 363 ? 9.373 -1.252 -25.788 1.00 98.00 363 VAL A CA 1
ATOM 2864 C C . VAL A 1 363 ? 10.261 -1.585 -26.986 1.00 98.00 363 VAL A C 1
ATOM 2866 O O . VAL A 1 363 ? 10.712 -2.723 -27.114 1.00 98.00 363 VAL A O 1
ATOM 2869 N N . GLU A 1 364 ? 10.538 -0.605 -27.848 1.00 97.75 364 GLU A N 1
ATOM 2870 C CA . GLU A 1 364 ? 11.408 -0.809 -29.007 1.00 97.75 364 GLU A CA 1
ATOM 2871 C C . GLU A 1 364 ? 12.850 -1.111 -28.589 1.00 97.75 364 GLU A C 1
ATOM 2873 O O . GLU A 1 364 ? 13.473 -2.018 -29.140 1.00 97.75 364 GLU A O 1
ATOM 2878 N N . LYS A 1 365 ? 13.352 -0.424 -27.556 1.00 97.12 365 LYS A N 1
ATOM 2879 C CA . LYS A 1 365 ? 14.672 -0.686 -26.968 1.00 97.12 365 LYS A CA 1
ATOM 2880 C C . LYS A 1 365 ? 14.796 -2.130 -26.468 1.00 97.12 365 LYS A C 1
ATOM 2882 O O . LYS A 1 365 ? 15.747 -2.810 -26.833 1.00 97.12 365 LYS A O 1
ATOM 2887 N N . VAL A 1 366 ? 13.829 -2.616 -25.684 1.00 97.62 366 VAL A N 1
ATOM 2888 C CA . VAL A 1 366 ? 13.818 -3.996 -25.151 1.00 97.62 366 VAL A CA 1
ATOM 2889 C C . VAL A 1 366 ? 13.778 -5.027 -26.284 1.00 97.62 366 VAL A C 1
ATOM 2891 O O . VAL A 1 366 ? 14.488 -6.031 -26.241 1.00 97.62 366 VAL A O 1
ATOM 2894 N N . ARG A 1 367 ? 12.974 -4.778 -27.324 1.00 97.50 367 ARG A N 1
ATOM 2895 C CA . ARG A 1 367 ? 12.878 -5.664 -28.495 1.00 97.50 367 ARG A CA 1
ATOM 2896 C C . ARG A 1 367 ? 14.164 -5.691 -29.313 1.00 97.50 367 ARG A C 1
ATOM 2898 O O . ARG A 1 367 ? 14.618 -6.773 -29.676 1.00 97.50 367 ARG A O 1
ATOM 2905 N N . SER A 1 368 ? 14.749 -4.524 -29.568 1.00 97.12 368 SER A N 1
ATOM 2906 C CA . SER A 1 368 ? 16.004 -4.379 -30.312 1.00 97.12 368 SER A CA 1
ATOM 2907 C C . SER A 1 368 ? 17.185 -5.046 -29.606 1.00 97.12 368 SER A C 1
ATOM 2909 O O . SER A 1 368 ? 18.080 -5.556 -30.274 1.00 97.12 368 SER A O 1
ATOM 2911 N N . ASP A 1 369 ? 17.164 -5.104 -28.272 1.00 96.38 369 ASP A N 1
ATOM 2912 C CA . ASP A 1 369 ? 18.183 -5.789 -27.463 1.00 96.38 369 ASP A CA 1
ATOM 2913 C C . ASP A 1 369 ? 17.949 -7.313 -27.346 1.00 96.38 369 ASP A C 1
ATOM 2915 O O . ASP A 1 369 ? 18.618 -8.008 -26.587 1.00 96.38 369 ASP A O 1
ATOM 2919 N N . GLY A 1 370 ? 16.984 -7.867 -28.092 1.00 96.12 370 GLY A N 1
ATOM 2920 C CA . GLY A 1 370 ? 16.725 -9.310 -28.147 1.00 96.12 370 GLY A CA 1
ATOM 2921 C C . GLY A 1 370 ? 15.897 -9.865 -26.984 1.00 96.12 370 GLY A C 1
ATOM 2922 O O . GLY A 1 370 ? 15.761 -11.079 -26.857 1.00 96.12 370 GLY A O 1
ATOM 2923 N N . ARG A 1 371 ? 15.297 -9.004 -26.154 1.00 97.00 371 ARG A N 1
ATOM 2924 C CA . ARG A 1 371 ? 14.459 -9.387 -24.999 1.00 97.00 371 ARG A CA 1
ATOM 2925 C C . ARG A 1 371 ? 12.955 -9.350 -25.315 1.00 97.00 371 ARG A C 1
ATOM 2927 O O . ARG A 1 371 ? 12.128 -9.185 -24.421 1.00 97.00 371 ARG A O 1
ATOM 2934 N N . ALA A 1 372 ? 12.578 -9.489 -26.589 1.00 96.75 372 ALA A N 1
ATOM 2935 C CA . ALA A 1 372 ? 11.182 -9.403 -27.033 1.00 96.75 372 ALA A CA 1
ATOM 2936 C C . ALA A 1 372 ? 10.275 -10.468 -26.385 1.00 96.75 372 ALA A C 1
ATOM 2938 O O . ALA A 1 372 ? 9.156 -10.146 -25.993 1.00 96.75 372 ALA A O 1
ATOM 2939 N N . ASP A 1 373 ? 10.774 -11.696 -26.215 1.00 96.75 373 ASP A N 1
ATOM 2940 C CA . ASP A 1 373 ? 10.026 -12.823 -25.628 1.00 96.75 373 ASP A CA 1
ATOM 2941 C C . ASP A 1 373 ? 9.784 -12.679 -24.115 1.00 96.75 373 ASP A C 1
ATOM 2943 O O . ASP A 1 373 ? 8.995 -13.418 -23.521 1.00 96.75 373 ASP A O 1
ATOM 2947 N N . ASP A 1 374 ? 10.457 -11.720 -23.478 1.00 97.25 374 ASP A N 1
ATOM 2948 C CA . ASP A 1 374 ? 10.285 -11.403 -22.063 1.00 97.25 374 ASP A CA 1
ATOM 2949 C C . ASP A 1 374 ? 9.287 -10.263 -21.831 1.00 97.25 374 ASP A C 1
ATOM 2951 O O . ASP A 1 374 ? 8.965 -9.977 -20.679 1.00 97.25 374 ASP A O 1
ATOM 2955 N N . LEU A 1 375 ? 8.785 -9.616 -22.892 1.00 98.12 375 LEU A N 1
ATOM 2956 C CA . LEU A 1 375 ? 7.960 -8.413 -22.809 1.00 98.12 375 LEU A CA 1
ATOM 2957 C C . LEU A 1 375 ? 6.583 -8.590 -23.466 1.00 98.12 375 LEU A C 1
ATOM 2959 O O . LEU A 1 375 ? 6.435 -8.653 -24.686 1.00 98.12 375 LEU A O 1
ATOM 2963 N N . PHE A 1 376 ? 5.546 -8.525 -22.638 1.00 98.00 376 PHE A N 1
ATOM 2964 C CA . PHE A 1 376 ? 4.141 -8.598 -23.018 1.00 98.00 376 PHE A CA 1
ATOM 2965 C C . PHE A 1 376 ? 3.519 -7.207 -22.913 1.00 98.00 376 PHE A C 1
ATOM 2967 O O . PHE A 1 376 ? 3.380 -6.669 -21.820 1.00 98.00 376 PHE A O 1
ATOM 2974 N N . VAL A 1 377 ? 3.138 -6.609 -24.042 1.00 98.06 377 VAL A N 1
ATOM 2975 C CA . VAL A 1 377 ? 2.561 -5.254 -24.070 1.00 98.06 377 VAL A CA 1
ATOM 2976 C C . VAL A 1 377 ? 1.056 -5.329 -24.314 1.00 98.06 377 VAL A C 1
ATOM 2978 O O . VAL A 1 377 ? 0.621 -5.758 -25.381 1.00 98.06 377 VAL A O 1
ATOM 2981 N N . ASP A 1 378 ? 0.267 -4.871 -23.347 1.00 96.50 378 ASP A N 1
ATOM 2982 C CA . ASP A 1 378 ? -1.194 -4.812 -23.407 1.00 96.50 378 ASP A CA 1
ATOM 2983 C C . ASP A 1 378 ? -1.660 -3.360 -23.560 1.00 96.50 378 ASP A C 1
ATOM 2985 O O . ASP A 1 378 ? -1.522 -2.550 -22.644 1.00 96.50 378 ASP A O 1
ATOM 2989 N N . ARG A 1 379 ? -2.204 -3.015 -24.731 1.00 95.81 379 ARG A N 1
ATOM 2990 C CA . ARG A 1 379 ? -2.686 -1.661 -25.035 1.00 95.81 379 ARG A CA 1
ATOM 2991 C C . ARG A 1 379 ? -4.197 -1.593 -24.912 1.00 95.81 379 ARG A C 1
ATOM 2993 O O . ARG A 1 379 ? -4.914 -2.311 -25.608 1.00 95.81 379 ARG A O 1
ATOM 3000 N N . VAL A 1 380 ? -4.690 -0.680 -24.082 1.00 95.25 380 VAL A N 1
ATOM 3001 C CA . VAL A 1 380 ? -6.119 -0.568 -23.776 1.00 95.25 380 VAL A CA 1
ATOM 3002 C C . VAL A 1 380 ? -6.689 0.704 -24.393 1.00 95.25 380 VAL A C 1
ATOM 3004 O O . VAL A 1 380 ? -6.317 1.817 -24.028 1.00 95.25 380 VAL A O 1
ATOM 3007 N N . ALA A 1 381 ? -7.599 0.532 -25.351 1.00 92.62 381 ALA A N 1
ATOM 3008 C CA . ALA A 1 381 ? -8.219 1.632 -26.082 1.00 92.62 381 ALA A CA 1
ATOM 3009 C C . ALA A 1 381 ? -9.222 2.424 -25.226 1.00 92.62 381 ALA A C 1
ATOM 3011 O O . ALA A 1 381 ? -9.944 1.849 -24.410 1.00 92.62 381 ALA A O 1
ATOM 3012 N N . GLY A 1 382 ? -9.293 3.736 -25.462 1.00 89.06 382 GLY A N 1
ATOM 3013 C CA . GLY A 1 382 ? -10.313 4.643 -24.927 1.00 89.06 382 GLY A CA 1
ATOM 3014 C C . GLY A 1 382 ? -10.215 4.976 -23.438 1.00 89.06 382 GLY A C 1
ATOM 3015 O O . GLY A 1 382 ? -11.053 5.721 -22.942 1.00 89.06 382 GLY A O 1
ATOM 3016 N N . VAL A 1 383 ? -9.217 4.452 -22.725 1.00 90.19 383 VAL A N 1
ATOM 3017 C CA . VAL A 1 383 ? -9.077 4.649 -21.277 1.00 90.19 383 VAL A CA 1
ATOM 3018 C C . VAL A 1 383 ? -7.988 5.676 -20.941 1.00 90.19 383 VAL A C 1
ATOM 3020 O O . VAL A 1 383 ? -6.945 5.683 -21.604 1.00 90.19 383 VAL A O 1
ATOM 3023 N N . PRO A 1 384 ? -8.212 6.537 -19.928 1.00 88.44 384 PRO A N 1
ATOM 3024 C CA . PRO A 1 384 ? -7.233 7.516 -19.458 1.00 88.44 384 PRO A CA 1
ATOM 3025 C C . PRO A 1 384 ? -6.165 6.888 -18.563 1.00 88.44 384 PRO A C 1
ATOM 3027 O O . PRO A 1 384 ? -6.371 5.810 -18.008 1.00 88.44 384 PRO A O 1
ATOM 3030 N N . HIS A 1 385 ? -5.059 7.603 -18.343 1.00 87.25 385 HIS A N 1
ATOM 3031 C CA . HIS A 1 385 ? -4.093 7.276 -17.289 1.00 87.25 385 HIS A CA 1
ATOM 3032 C C . HIS A 1 385 ? -4.790 7.025 -15.938 1.00 87.25 385 HIS A C 1
ATOM 3034 O O . HIS A 1 385 ? -5.692 7.766 -15.548 1.00 87.25 385 HIS A O 1
ATOM 3040 N N . GLY A 1 386 ? -4.381 5.980 -15.213 1.00 83.94 386 GLY A N 1
ATOM 3041 C CA . GLY A 1 386 ? -4.913 5.689 -13.877 1.00 83.94 386 GLY A CA 1
ATOM 3042 C C . GLY A 1 386 ? -6.300 5.033 -13.823 1.00 83.94 386 GLY A C 1
ATOM 3043 O O . GLY A 1 386 ? -6.770 4.738 -12.727 1.00 83.94 386 GLY A O 1
ATOM 3044 N N . TRP A 1 387 ? -6.958 4.747 -14.955 1.00 89.62 387 TRP A N 1
ATOM 3045 C CA . TRP A 1 387 ? -8.314 4.168 -14.988 1.00 89.62 387 TRP A CA 1
ATOM 3046 C C . TRP A 1 387 ? -8.493 2.889 -14.159 1.00 89.62 387 TRP A C 1
ATOM 3048 O O . TRP A 1 387 ? -9.580 2.653 -13.633 1.00 89.62 387 TRP A O 1
ATOM 3058 N N . THR A 1 388 ? -7.453 2.062 -14.000 1.00 88.62 388 THR A N 1
ATOM 3059 C CA . THR A 1 388 ? -7.532 0.860 -13.156 1.00 88.62 388 THR A CA 1
ATOM 3060 C C . THR A 1 388 ? -7.602 1.189 -11.662 1.00 88.62 388 THR A C 1
ATOM 3062 O O . THR A 1 388 ? -8.083 0.363 -10.891 1.00 88.62 388 THR A O 1
ATOM 3065 N N . GLN A 1 389 ? -7.198 2.393 -11.253 1.00 83.06 389 GLN A N 1
ATOM 3066 C CA . GLN A 1 389 ? -7.223 2.884 -9.871 1.00 83.06 389 GLN A CA 1
ATOM 3067 C C . GLN A 1 389 ? -8.458 3.738 -9.563 1.00 83.06 389 GLN A C 1
ATOM 3069 O O . GLN A 1 389 ? -8.788 3.950 -8.399 1.00 83.06 389 GLN A O 1
ATOM 3074 N N . PHE A 1 390 ? -9.177 4.219 -10.581 1.00 79.94 390 PHE A N 1
ATOM 3075 C CA . PHE A 1 390 ? -10.368 5.031 -10.346 1.00 79.94 390 PHE A CA 1
ATOM 3076 C C . PHE A 1 390 ? -11.471 4.217 -9.655 1.00 79.94 390 PHE A C 1
ATOM 3078 O O . PHE A 1 390 ? -11.680 3.041 -9.997 1.00 79.94 390 PHE A O 1
ATOM 3085 N N . PRO A 1 391 ? -12.218 4.836 -8.717 1.00 73.56 391 PRO A N 1
ATOM 3086 C CA . PRO A 1 391 ? -13.438 4.256 -8.185 1.00 73.56 391 PRO A CA 1
ATOM 3087 C C . PRO A 1 391 ? -14.377 3.876 -9.323 1.00 73.56 391 PRO A C 1
ATOM 3089 O O . PRO A 1 391 ? -14.601 4.658 -10.247 1.00 73.56 391 PRO A O 1
ATOM 3092 N N . ASP A 1 392 ? -15.001 2.705 -9.230 1.00 76.44 392 ASP A N 1
ATOM 3093 C CA . ASP A 1 392 ? -15.901 2.235 -10.282 1.00 76.44 392 ASP A CA 1
ATOM 3094 C C . ASP A 1 392 ? -17.044 3.230 -10.543 1.00 76.44 392 ASP A C 1
ATOM 3096 O O . ASP A 1 392 ? -17.548 3.331 -11.653 1.00 76.44 392 ASP A O 1
ATOM 3100 N N . LEU A 1 393 ? -17.468 4.022 -9.561 1.00 76.69 393 LEU A N 1
ATOM 3101 C CA . LEU A 1 393 ? -18.496 5.049 -9.768 1.00 76.69 393 LEU A CA 1
ATOM 3102 C C . LEU A 1 393 ? -18.107 6.113 -10.812 1.00 76.69 393 LEU A C 1
ATOM 3104 O O . LEU A 1 393 ? -19.000 6.726 -11.388 1.00 76.69 393 LEU A O 1
ATOM 3108 N N . TRP A 1 394 ? -16.813 6.309 -11.077 1.00 72.69 394 TRP A N 1
ATOM 3109 C CA . TRP A 1 394 ? -16.292 7.289 -12.039 1.00 72.69 394 TRP A CA 1
ATOM 3110 C C . TRP A 1 394 ? -16.027 6.698 -13.425 1.00 72.69 394 TRP A C 1
ATOM 3112 O O . TRP A 1 394 ? -15.726 7.429 -14.362 1.00 72.69 394 TRP A O 1
ATOM 3122 N N . LEU A 1 395 ? -16.143 5.377 -13.565 1.00 77.75 395 LEU A N 1
ATOM 3123 C CA . LEU A 1 395 ? -15.862 4.664 -14.803 1.00 77.75 395 LEU A CA 1
ATOM 3124 C C . LEU A 1 395 ? -17.141 4.418 -15.604 1.00 77.75 395 L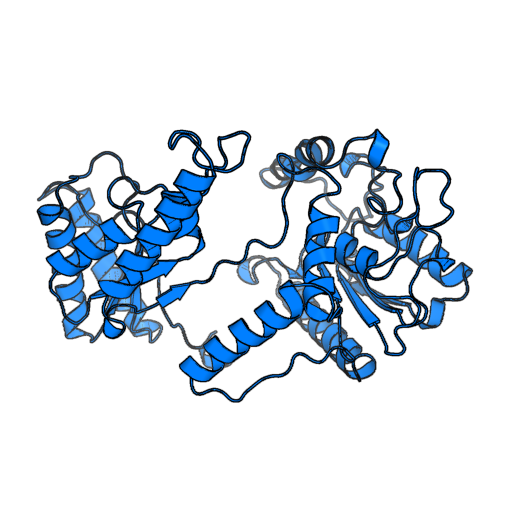EU A C 1
ATOM 3126 O O . LEU A 1 395 ? -18.187 4.049 -15.052 1.00 77.75 395 LEU A O 1
ATOM 3130 N N . SER A 1 396 ? -17.049 4.532 -16.931 1.00 89.25 396 SER A N 1
ATOM 3131 C CA . SER A 1 396 ? -18.122 4.071 -17.810 1.00 89.25 396 SER A CA 1
ATOM 3132 C C . SER A 1 396 ? -18.299 2.549 -17.687 1.00 89.25 396 SER A C 1
ATOM 3134 O O . SER A 1 396 ? -17.435 1.827 -17.181 1.00 89.25 396 SER A O 1
ATOM 3136 N N . LYS A 1 397 ? -19.425 2.003 -18.169 1.00 89.44 397 LYS A N 1
ATOM 3137 C CA . LYS A 1 397 ? -19.612 0.537 -18.198 1.00 89.44 397 LYS A CA 1
ATOM 3138 C C . LYS A 1 397 ? -18.507 -0.167 -18.993 1.00 89.44 397 LYS A C 1
ATOM 3140 O O . LYS A 1 397 ? -18.121 -1.278 -18.631 1.00 89.44 397 LYS A O 1
ATOM 3145 N N . GLN A 1 398 ? -18.023 0.473 -20.055 1.00 91.81 398 GLN A N 1
ATOM 3146 C CA . GLN A 1 398 ? -16.967 -0.067 -20.899 1.00 91.81 398 GLN A CA 1
ATOM 3147 C C . GLN A 1 398 ? -15.617 -0.050 -20.172 1.00 91.81 398 GLN A C 1
ATOM 3149 O O . GLN A 1 398 ? -14.928 -1.069 -20.176 1.00 91.81 398 GLN A O 1
ATOM 3154 N N . ASP A 1 399 ? -15.292 1.033 -19.463 1.00 90.12 399 ASP A N 1
ATOM 3155 C CA . ASP A 1 399 ? -14.023 1.151 -18.728 1.00 90.12 399 ASP A CA 1
ATOM 3156 C C . ASP A 1 399 ? -13.961 0.201 -17.531 1.00 90.12 399 ASP A C 1
ATOM 3158 O O . ASP A 1 399 ? -12.917 -0.372 -17.235 1.00 90.12 399 ASP A O 1
ATOM 3162 N N . LYS A 1 400 ? -15.096 -0.059 -16.868 1.00 90.06 400 LYS A N 1
ATOM 3163 C CA . LYS A 1 400 ? -15.177 -1.116 -15.842 1.00 90.06 400 LYS A CA 1
ATOM 3164 C C . LYS A 1 400 ? -14.844 -2.481 -16.419 1.00 90.06 400 LYS A C 1
ATOM 3166 O O . LYS A 1 400 ? -14.106 -3.256 -15.816 1.00 90.06 400 LYS A O 1
ATOM 3171 N N . LYS A 1 401 ? -15.407 -2.790 -17.590 1.00 93.19 401 LYS A N 1
ATOM 3172 C CA . LYS A 1 401 ? -15.173 -4.068 -18.261 1.00 93.19 401 LYS A CA 1
ATOM 3173 C C . LYS A 1 401 ? -13.709 -4.199 -18.681 1.00 93.19 401 LYS A C 1
ATOM 3175 O O . LYS A 1 401 ? -13.137 -5.270 -18.494 1.00 93.19 401 LYS A O 1
ATOM 3180 N N . SER A 1 402 ? -13.100 -3.132 -19.204 1.00 94.75 402 SER A N 1
ATOM 3181 C CA . SER A 1 402 ? -11.681 -3.139 -19.573 1.00 94.75 402 SER A CA 1
ATOM 3182 C C . SER A 1 402 ? -10.775 -3.264 -18.344 1.00 94.75 402 SER A C 1
ATOM 3184 O O . SER A 1 402 ? -9.870 -4.092 -18.366 1.00 94.75 402 SER A O 1
ATOM 3186 N N . LYS A 1 403 ? -11.069 -2.551 -17.247 1.00 92.12 403 LYS A N 1
ATOM 3187 C CA . LYS A 1 403 ? -10.377 -2.671 -15.952 1.00 92.12 403 LYS A CA 1
ATOM 3188 C C . LYS A 1 403 ? -10.352 -4.117 -15.451 1.00 92.12 403 LYS A C 1
ATOM 3190 O O . LYS A 1 403 ? -9.280 -4.648 -15.184 1.00 92.12 403 LYS A O 1
ATOM 3195 N N . VAL A 1 404 ? -11.508 -4.783 -15.388 1.00 91.69 404 VAL A N 1
ATOM 3196 C CA . VAL A 1 404 ? -11.587 -6.199 -14.974 1.00 91.69 404 VAL A CA 1
ATOM 3197 C C . VAL A 1 404 ? -10.809 -7.106 -15.932 1.00 91.69 404 VAL A C 1
ATOM 3199 O O . VAL A 1 404 ? -10.062 -7.971 -15.487 1.00 91.69 404 VAL A O 1
ATOM 3202 N N . ALA A 1 405 ? -10.945 -6.897 -17.244 1.00 94.75 405 ALA A N 1
ATOM 3203 C CA . ALA A 1 405 ? -10.265 -7.723 -18.240 1.00 94.75 405 ALA A CA 1
ATOM 3204 C C . ALA A 1 405 ? -8.731 -7.615 -18.158 1.00 94.75 405 ALA A C 1
ATOM 3206 O O . ALA A 1 405 ? -8.045 -8.616 -18.339 1.00 94.75 405 ALA A O 1
ATOM 3207 N N . VAL A 1 406 ? -8.199 -6.423 -17.871 1.00 96.06 406 VAL A N 1
ATOM 3208 C CA . VAL A 1 406 ? -6.763 -6.204 -17.640 1.00 96.06 406 VAL A CA 1
ATOM 3209 C C . VAL A 1 406 ? -6.290 -6.973 -16.406 1.00 96.06 406 VAL A C 1
ATOM 3211 O O . VAL A 1 406 ? -5.277 -7.662 -16.479 1.00 96.06 406 VAL A O 1
ATOM 3214 N N . PHE A 1 407 ? -7.022 -6.904 -15.289 1.00 93.94 407 PHE A N 1
ATOM 3215 C CA . PHE A 1 407 ? -6.644 -7.630 -14.072 1.00 93.94 407 PHE A CA 1
ATOM 3216 C C . PHE A 1 407 ? -6.682 -9.152 -14.251 1.00 93.94 407 PHE A C 1
ATOM 3218 O O . PHE A 1 407 ? -5.805 -9.843 -13.737 1.00 93.94 407 PHE A O 1
ATOM 3225 N N . GLU A 1 408 ? -7.639 -9.685 -15.015 1.00 93.44 408 GLU A N 1
ATOM 3226 C CA . GLU A 1 408 ? -7.655 -11.119 -15.336 1.00 93.44 408 GLU A CA 1
ATOM 3227 C C . GLU A 1 408 ? -6.456 -11.532 -16.200 1.00 93.44 408 GLU A C 1
ATOM 3229 O O . GLU A 1 408 ? -5.831 -12.551 -15.908 1.00 93.44 408 GLU A O 1
ATOM 3234 N N . ARG A 1 409 ? -6.057 -10.719 -17.190 1.00 96.44 409 ARG A N 1
ATOM 3235 C CA . ARG A 1 409 ? -4.831 -10.977 -17.966 1.00 96.44 409 ARG A CA 1
ATOM 3236 C C . ARG A 1 409 ? -3.570 -10.895 -17.106 1.00 96.44 409 ARG A C 1
ATOM 3238 O O . ARG A 1 409 ? -2.710 -11.759 -17.220 1.00 96.44 409 ARG A O 1
ATOM 3245 N N . ALA A 1 410 ? -3.475 -9.912 -16.209 1.00 93.00 410 ALA A N 1
ATOM 3246 C CA . ALA A 1 410 ? -2.355 -9.797 -15.272 1.00 93.00 410 ALA A CA 1
ATOM 3247 C C . ALA A 1 410 ? -2.255 -11.018 -14.343 1.00 93.00 410 ALA A C 1
ATOM 3249 O O . ALA A 1 410 ? -1.172 -11.538 -14.089 1.00 93.00 410 ALA A O 1
ATOM 3250 N N . LYS A 1 411 ? -3.396 -11.532 -13.881 1.00 91.88 411 LYS A N 1
ATOM 3251 C CA . LYS A 1 411 ? -3.469 -12.763 -13.090 1.00 91.88 411 LYS A CA 1
ATOM 3252 C C . LYS A 1 411 ? -3.061 -14.001 -13.893 1.00 91.88 411 LYS A C 1
ATOM 3254 O O . LYS A 1 411 ? -2.384 -14.868 -13.351 1.00 91.88 411 LYS A O 1
ATOM 3259 N N . GLU A 1 412 ? -3.463 -14.111 -15.156 1.00 94.94 412 GLU A N 1
ATOM 3260 C CA . GLU A 1 412 ? -3.037 -15.202 -16.045 1.00 94.94 412 GLU A CA 1
ATOM 3261 C C . GLU A 1 412 ? -1.529 -15.157 -16.329 1.00 94.94 412 GLU A C 1
ATOM 3263 O O . GLU A 1 412 ? -0.848 -16.182 -16.249 1.00 94.94 412 GLU A O 1
ATOM 3268 N N . PHE A 1 413 ? -0.993 -13.959 -16.554 1.00 95.25 413 PHE A N 1
ATOM 3269 C CA . PHE A 1 413 ? 0.438 -13.722 -16.680 1.00 95.25 413 PHE A CA 1
ATOM 3270 C C . PHE A 1 413 ? 1.202 -14.195 -15.434 1.00 95.25 413 PHE A C 1
ATOM 3272 O O . PHE A 1 413 ? 2.152 -14.970 -15.552 1.00 95.25 413 PHE A O 1
ATOM 3279 N N . LEU A 1 414 ? 0.745 -13.817 -14.232 1.00 91.38 414 LEU A N 1
ATOM 3280 C CA . LEU A 1 414 ? 1.347 -14.295 -12.984 1.00 91.38 414 LEU A CA 1
ATOM 3281 C C . LEU A 1 414 ? 1.271 -15.815 -12.859 1.00 91.38 414 LEU A C 1
ATOM 3283 O O . LEU A 1 414 ? 2.280 -16.439 -12.573 1.00 91.38 414 LEU A O 1
ATOM 3287 N N . LYS A 1 415 ? 0.126 -16.443 -13.137 1.00 89.62 415 LYS A N 1
ATOM 3288 C CA . LYS A 1 415 ? 0.012 -17.914 -13.089 1.00 89.62 415 LYS A CA 1
ATOM 3289 C C . LYS A 1 415 ? 1.006 -18.632 -14.000 1.00 89.62 415 LYS A C 1
ATOM 3291 O O . LYS A 1 415 ? 1.385 -19.758 -13.702 1.00 89.62 415 LYS A O 1
ATOM 3296 N N . THR A 1 416 ? 1.381 -18.002 -15.108 1.00 93.38 416 THR A N 1
ATOM 3297 C CA . THR A 1 416 ? 2.290 -18.581 -16.103 1.00 93.38 416 THR A CA 1
ATOM 3298 C C . THR A 1 416 ? 3.754 -18.442 -15.694 1.00 93.38 416 THR A C 1
ATOM 3300 O O . THR A 1 416 ? 4.556 -19.320 -15.993 1.00 93.38 416 THR A O 1
ATOM 3303 N N . HIS A 1 417 ? 4.112 -17.341 -15.031 1.00 92.25 417 HIS A N 1
ATOM 3304 C CA . HIS A 1 417 ? 5.509 -16.985 -14.770 1.00 92.25 417 HIS A CA 1
ATOM 3305 C C . HIS A 1 417 ? 5.899 -16.991 -13.287 1.00 92.25 417 HIS A C 1
ATOM 3307 O O . HIS A 1 417 ? 7.074 -16.842 -12.983 1.00 92.25 417 HIS A O 1
ATOM 3313 N N . TRP A 1 418 ? 4.950 -17.157 -12.369 1.00 85.38 418 TRP A N 1
ATOM 3314 C CA . TRP A 1 418 ? 5.168 -17.239 -10.922 1.00 85.38 418 TRP A CA 1
ATOM 3315 C C . TRP A 1 418 ? 5.076 -18.696 -10.446 1.00 85.38 418 TRP A C 1
ATOM 3317 O O . TRP A 1 418 ? 4.231 -19.051 -9.621 1.00 85.38 418 TRP A O 1
ATOM 3327 N N . THR A 1 419 ? 5.892 -19.561 -11.049 1.00 71.12 419 THR A N 1
ATOM 3328 C CA . THR A 1 419 ? 5.899 -21.015 -10.817 1.00 71.12 419 THR A CA 1
ATOM 3329 C C . THR A 1 419 ? 7.221 -21.498 -10.273 1.00 71.12 419 THR A C 1
ATOM 3331 O O . THR A 1 419 ? 8.251 -21.086 -10.856 1.00 71.12 419 THR A O 1
#

Radius of gyration: 25.27 Å; chains: 1; bounding box: 61×47×61 Å